Protein 2J63 (pdb70)

Secondary structure (DSSP, 8-state):
---HHHHHHHHS---HHHHSSS-B----S--GGG--TTTEEEEEEEE-S-HHHHHHH-TTHHHHHHHHH--SEEEEE-----TT-HHHHHTSS--TTEEEEEE--SSSTTS--EEEEEEIIIIIITS--EEEESS------------TT--EEEEEE-SS-----EEEEEEEPPP--TTSTTHHHIIIIIHHHHHHHHHHHHHHHTTTT---S-EEEEEEE-----STTSB---S-HHHHTTSTTS-HHHHHHHHHHHHHTTEEEHHHHH-TTB-S--SB--TTTTTTTTT--B--EEEEEEGGGGGGEEEEEE-TT--SSSB--EEEEEE--/---HHHHHHHHS---HHHHSSS-B----S--GGG--TTTEEEEEEEE-S-HHHHHHH-TTHHHHHHHHH--SEEEEE----BTT-HHHHHTSS--TTEEEEEE-BSSSTTS--EEEEEEIIIIIITT--EEEESS------------TT--EEEEEE-SS-----EEEEEEEPPP--TTSTTHHHIIIIIHHHHHHHHHHHHHHHTTTT---S-EEEEEEE-----STTSB---S-HHHHTTSTTS-HHHHHHHHHHHHHTTEEEHHHHHSTTB-S--SB--TTTTTTTTT--B--EEEEEEHHHHTTEEEEEE-TT--SSSB--EEEEEE--

Foldseek 3Di:
DDDPVLVVLLPDFDDPCRQLVLFDADDFPDDPVVDDPVFKAKEKEEEQQAQCLLCVVPVCLLAVVCVVPVHQKYKYKLNQAEDVPVVVVCPGSDYPQKDKDWQAAHVDHRGIIIMMIGGVVCFVQQFVKDKEAALDDDDCVYYDNYDNGRFWMWIWGHSDPVAAIEIEIRGDQDWCDDQVVNVCCRQPPGLVSVLVSQQVQQCVQPVPDDCGNTGYKYWYQNLAFQRPQQFDDDDISSVVLRHTRNPSSSNVSVVVSCVSNQKDQLQCVVRVRHDDDAFAFDPVDVGLVVVGGGHRTTIIIHPSQSVQKPGKGWDSVSDSHRGTMIMTMGGHD/DDDPVLVVLLPDFDDPCRQLVLFDADDFPDDPVVDDVVFKAKEKEEEQQALPLLCVVPVCLLQVVCVVPVGQKYKYKLNQAEDPPVPVVCPRSDYPQKDKDWQAAHVDHRGIIIMMIGGVPCFVPQFVKDKEAALDDDDCVYDDNHDNGRFWMWIWGASDPVHAIEIEIRGDQDWCDDQVVVVCCSQPPVLVSVLVSQQVQQCVFPVPDDCGNTGYKYWYQQLAFQRLQQFDDDDILSVVLRHTRNPPSSNVSVVVSCVSNQKDQLQCVVRVRYDDAAFAFDPVDVGLVVVGHGHRTTIIIHPSQSVQKDGKGWDSVSDRHRGTMIMTMGGDD

Sequence (666 aa):
IRTAEALAALNAKKSEKEIWSDVVPFVRRTTDSDFDPSRMYKFITWNVAGLRGLLKKNASALRAFMEAEKPDVLCLQETKLNVDEADANATLGVVDGYSFVDHPCAFKRGYSGTRTYMKNSTTVKGLHARCTRGFALPSELVEGAGDEEGRVLTTFLSPDPDSSRIALVNTYVANSGMGLTRLPYRVQSFDPSMREYLHRLDTWATENAASSPHGFIWAGDLNVAERDYDRYYAGTFKSMQECSGFAPEERMSFRETMQRTNSVDIFRQLYPQAGPVYSFWSQRINGRPRNLGWRLDYFVVSSRLASYVVDCFPMPTVMGSDHCPFQMWMRHPIRTAEALAALNAKKSEKEIWSDVVPFVRRTTDSDFDPSRMYKFITWNVAGLRGLLKKNASALRAFMEAEKPDVLCLQETKLNVDEADANATLGVVDGYSFVDHPCAFKRGYSGTRTYMKNSTTVKGLHARCTRGFALPSELVEGAGDEEGRVLTTFLSPDPDSSRIALVNTYVANSGMGLTRLPYRVQSFDPSMREYLHRLDTWATENAASSPHGFIWAGDLNVAERDYDRYYAGTFKSMQECSGFAPEERMSFRETMQRTNSVDIFRQLYPQAGPVYSFWSQRINGRPRNLGWRLDYFVVSSRLASYVVDCFPMPTVMGSDHCPFQMWMRHP

CATH classification: 3.60.10.10

GO terms:
  GO:0006281 DNA repair (P, IMP)

Nearest PDB structures (foldseek):
  2j63-assembly2_B  TM=1.003E+00  e=5.572E-78  Leishmania major
  7lpi-assembly2_D  TM=8.725E-01  e=4.556E-26  Homo sapiens
  6bou-assembly1_A  TM=8.729E-01  e=1.734E-24  Homo sapiens
  6p93-assembly1_A  TM=8.417E-01  e=1.812E-25  Homo sapiens
  5dfj-assembly2_B  TM=8.534E-01  e=8.864E-24  Homo sapiens

Structure (mmCIF, N/CA/C/O backbone):
data_2J63
#
_entry.id   2J63
#
_cell.length_a   167.103
_cell.length_b   45.009
_cell.length_c   115.134
_cell.angle_alpha   90.00
_cell.angle_beta   116.79
_cell.angle_gamma   90.00
#
_symmetry.space_group_name_H-M   'C 1 2 1'
#
loop_
_entity.id
_entity.type
_entity.pdbx_description
1 polymer AP-ENDONUCLEASE
2 water water
#
loop_
_atom_site.group_PDB
_atom_site.id
_atom_site.type_symbol
_atom_site.label_atom_id
_atom_site.label_alt_id
_atom_site.label_comp_id
_atom_site.label_asym_id
_atom_site.label_entity_id
_atom_site.label_seq_id
_atom_site.pdbx_PDB_ins_code
_atom_site.Cartn_x
_atom_site.Cartn_y
_atom_site.Cartn_z
_atom_site.occupancy
_atom_site.B_iso_or_equiv
_atom_site.auth_seq_id
_atom_site.auth_comp_id
_atom_site.auth_asym_id
_atom_site.auth_atom_id
_atom_site.pdbx_PDB_model_num
ATOM 1 N N . ILE A 1 110 ? 47.539 14.606 -19.153 1.00 79.18 90 ILE A N 1
ATOM 2 C CA . ILE A 1 110 ? 47.666 13.622 -18.041 1.00 79.15 90 ILE A CA 1
ATOM 3 C C . ILE A 1 110 ? 48.479 14.212 -16.869 1.00 79.03 90 ILE A C 1
ATOM 4 O O . ILE A 1 110 ? 48.094 14.062 -15.704 1.00 79.08 90 ILE A O 1
ATOM 9 N N . ARG A 1 111 ? 49.559 14.929 -17.193 1.00 78.77 91 ARG A N 1
ATOM 10 C CA . ARG A 1 111 ? 50.591 15.316 -16.210 1.00 78.55 91 ARG A CA 1
ATOM 11 C C . ARG A 1 111 ? 50.723 16.833 -16.008 1.00 78.51 91 ARG A C 1
ATOM 12 O O . ARG A 1 111 ? 50.862 17.573 -16.983 1.00 78.65 91 ARG A O 1
ATOM 20 N N . THR A 1 112 ? 50.708 17.288 -14.749 1.00 78.29 92 THR A N 1
ATOM 21 C CA . THR A 1 112 ? 50.715 18.736 -14.434 1.00 77.97 92 THR A CA 1
ATOM 22 C C . THR A 1 112 ? 51.958 19.460 -14.953 1.00 77.76 92 THR A C 1
ATOM 23 O O . THR A 1 112 ? 52.981 18.833 -15.231 1.00 77.71 92 THR A O 1
ATOM 27 N N . ALA A 1 113 ? 51.853 20.782 -15.065 1.00 77.62 93 ALA A N 1
ATOM 28 C CA . ALA A 1 113 ? 52.923 21.629 -15.595 1.00 77.39 93 ALA A CA 1
ATOM 29 C C . ALA A 1 113 ? 54.238 21.475 -14.822 1.00 77.19 93 ALA A C 1
ATOM 30 O O . ALA A 1 113 ? 55.315 21.372 -15.418 1.00 77.16 93 ALA A O 1
ATOM 32 N N . GLU A 1 114 ? 54.130 21.452 -13.496 1.00 76.95 94 GLU A N 1
ATOM 33 C CA . GLU A 1 114 ? 55.267 21.243 -12.600 1.00 76.66 94 GLU A CA 1
ATOM 34 C C . GLU A 1 114 ? 56.019 19.933 -12.880 1.00 76.10 94 GLU A C 1
ATOM 35 O O . GLU A 1 114 ? 57.253 19.904 -12.923 1.00 75.83 94 GLU A O 1
ATOM 41 N N . ALA A 1 115 ? 55.255 18.857 -13.048 1.00 75.53 95 ALA A N 1
ATOM 42 C CA . ALA A 1 115 ? 55.796 17.546 -13.374 1.00 74.99 95 ALA A CA 1
ATOM 43 C C . ALA A 1 115 ? 56.485 17.554 -14.730 1.00 74.64 95 ALA A C 1
ATOM 44 O O . ALA A 1 115 ? 57.551 16.963 -14.899 1.00 74.61 95 ALA A O 1
ATOM 46 N N . LEU A 1 116 ? 55.861 18.230 -15.689 1.00 74.14 96 LEU A N 1
ATOM 47 C CA . LEU A 1 116 ? 56.362 18.320 -17.048 1.00 73.50 96 LEU A CA 1
ATOM 48 C C . LEU A 1 116 ? 57.700 19.054 -17.094 1.00 73.24 96 LEU A C 1
ATOM 49 O O . LEU A 1 116 ? 58.616 18.631 -17.802 1.00 73.08 96 LEU A O 1
ATOM 54 N N . ALA A 1 117 ? 57.804 20.140 -16.327 1.00 72.94 97 ALA A N 1
ATOM 55 C CA . ALA A 1 117 ? 59.031 20.938 -16.241 1.00 72.79 97 ALA A CA 1
ATOM 56 C C . ALA A 1 117 ? 60.221 20.109 -15.731 1.00 72.60 97 ALA A C 1
ATOM 57 O O . ALA A 1 117 ? 61.298 20.106 -16.342 1.00 72.46 97 ALA A O 1
ATOM 59 N N . ALA A 1 118 ? 60.004 19.394 -14.627 1.00 72.29 98 ALA A N 1
ATOM 60 C CA . ALA A 1 118 ? 61.020 18.521 -14.022 1.00 72.02 98 ALA A CA 1
ATOM 61 C C . ALA A 1 118 ? 61.409 17.328 -14.910 1.00 71.80 98 ALA A C 1
ATOM 62 O O . ALA A 1 118 ? 62.514 16.788 -14.789 1.00 71.60 98 ALA A O 1
ATOM 64 N N . LEU A 1 119 ? 60.499 16.928 -15.795 1.00 71.73 99 LEU A N 1
ATOM 65 C CA . LEU A 1 119 ? 60.749 15.840 -16.734 1.00 71.75 99 LEU A CA 1
ATOM 66 C C . LEU A 1 119 ? 61.697 16.255 -17.865 1.00 72.02 99 LEU A C 1
ATOM 67 O O . LEU A 1 119 ? 62.516 15.451 -18.303 1.00 72.04 99 LEU A O 1
ATOM 72 N N . ASN A 1 120 ? 61.586 17.502 -18.328 1.00 72.34 100 ASN A N 1
ATOM 73 C CA . ASN A 1 120 ? 62.371 17.981 -19.478 1.00 72.64 100 ASN A CA 1
ATOM 74 C C . ASN A 1 120 ? 63.776 18.442 -19.148 1.00 73.02 100 ASN A C 1
ATOM 75 O O . ASN A 1 120 ? 64.671 18.338 -19.983 1.00 73.17 100 ASN A O 1
ATOM 80 N N . ALA A 1 121 ? 63.958 18.969 -17.942 1.00 73.41 101 ALA A N 1
ATOM 81 C CA . ALA A 1 121 ? 65.250 19.480 -17.507 1.00 73.79 101 ALA A CA 1
ATOM 82 C C . ALA A 1 121 ? 66.294 18.376 -17.496 1.00 73.88 101 ALA A C 1
ATOM 83 O O . ALA A 1 121 ? 66.036 17.272 -17.010 1.00 73.97 101 ALA A O 1
ATOM 85 N N . LYS A 1 122 ? 67.468 18.683 -18.039 1.00 73.79 102 LYS A N 1
ATOM 86 C CA . LYS A 1 122 ? 68.556 17.723 -18.096 1.00 73.76 102 LYS A CA 1
ATOM 87 C C . LYS A 1 122 ? 69.465 17.740 -16.869 1.00 73.59 102 LYS A C 1
ATOM 88 O O . LYS A 1 122 ? 69.711 18.789 -16.272 1.00 73.55 102 LYS A O 1
ATOM 94 N N . LYS A 1 123 ? 69.936 16.555 -16.492 1.00 73.29 103 LYS A N 1
ATOM 95 C CA . LYS A 1 123 ? 70.975 16.401 -15.486 1.00 72.97 103 LYS A CA 1
ATOM 96 C C . LYS A 1 123 ? 71.836 15.223 -15.911 1.00 72.85 103 LYS A C 1
ATOM 97 O O . LYS A 1 123 ? 71.326 14.126 -16.149 1.00 73.01 103 LYS A O 1
ATOM 103 N N . SER A 1 124 ? 73.132 15.479 -16.063 1.00 72.40 104 SER A N 1
ATOM 104 C CA . SER A 1 124 ? 74.108 14.450 -16.396 1.00 71.94 104 SER A CA 1
ATOM 105 C C . SER A 1 124 ? 74.483 13.693 -15.140 1.00 71.54 104 SER A C 1
ATOM 106 O O . SER A 1 124 ? 74.323 14.203 -14.035 1.00 71.46 104 SER A O 1
ATOM 109 N N . GLU A 1 125 ? 74.992 12.479 -15.322 1.00 71.11 105 GLU A N 1
ATOM 110 C CA . GLU A 1 125 ? 75.506 11.669 -14.230 1.00 70.78 105 GLU A CA 1
ATOM 111 C C . GLU A 1 125 ? 76.508 12.472 -13.399 1.00 70.68 105 GLU A C 1
ATOM 112 O O . GLU A 1 125 ? 76.428 12.511 -12.166 1.00 70.75 105 GLU A O 1
ATOM 118 N N . LYS A 1 126 ? 77.436 13.115 -14.103 1.00 70.40 106 LYS A N 1
ATOM 119 C CA . LYS A 1 126 ? 78.445 13.992 -13.520 1.00 70.13 106 LYS A CA 1
ATOM 120 C C . LYS A 1 126 ? 77.885 14.960 -12.470 1.00 69.86 106 LYS A C 1
ATOM 121 O O . LYS A 1 126 ? 78.461 15.087 -11.384 1.00 69.86 106 LYS A O 1
ATOM 127 N N . GLU A 1 127 ? 76.761 15.611 -12.783 1.00 69.34 107 GLU A N 1
ATOM 128 C CA . GLU A 1 127 ? 76.243 16.711 -11.952 1.00 68.75 107 GLU A CA 1
ATOM 129 C C . GLU A 1 127 ? 75.288 16.332 -10.814 1.00 68.23 107 GLU A C 1
ATOM 130 O O . GLU A 1 127 ? 74.951 17.179 -9.979 1.00 68.09 107 GLU A O 1
ATOM 136 N N . ILE A 1 128 ? 74.853 15.073 -10.781 1.00 67.38 108 ILE A N 1
ATOM 137 C CA . ILE A 1 128 ? 74.128 14.577 -9.609 1.00 66.50 108 ILE A CA 1
ATOM 138 C C . ILE A 1 128 ? 74.983 13.665 -8.738 1.00 66.13 108 ILE A C 1
ATOM 139 O O . ILE A 1 128 ? 74.795 13.622 -7.521 1.00 65.94 108 ILE A O 1
ATOM 144 N N . TRP A 1 129 ? 75.937 12.965 -9.350 1.00 65.42 109 TRP A N 1
ATOM 145 C CA . TRP A 1 129 ? 76.854 12.135 -8.578 1.00 65.02 109 TRP A CA 1
ATOM 146 C C . TRP A 1 129 ? 78.118 12.878 -8.142 1.00 64.97 109 TRP A C 1
ATOM 147 O O . TRP A 1 129 ? 79.083 12.258 -7.707 1.00 64.98 109 TRP A O 1
ATOM 158 N N . SER A 1 130 ? 78.081 14.210 -8.229 1.00 64.93 110 SER A N 1
ATOM 159 C CA . SER A 1 130 ? 79.203 15.078 -7.850 1.00 64.69 110 SER A CA 1
ATOM 160 C C . SER A 1 130 ? 79.486 15.033 -6.356 1.00 64.42 110 SER A C 1
ATOM 161 O O . SER A 1 130 ? 80.612 14.728 -5.949 1.00 64.50 110 SER A O 1
ATOM 164 N N . ASP A 1 131 ? 78.465 15.344 -5.549 1.00 63.71 111 ASP A N 1
ATOM 165 C CA . ASP A 1 131 ? 78.637 15.488 -4.099 1.00 62.88 111 ASP A CA 1
ATOM 166 C C . ASP A 1 131 ? 78.438 14.160 -3.394 1.00 61.89 111 ASP A C 1
ATOM 167 O O . ASP A 1 131 ? 78.462 14.098 -2.167 1.00 62.03 111 ASP A O 1
ATOM 172 N N . VAL A 1 132 ? 78.232 13.104 -4.170 1.00 60.44 112 VAL A N 1
ATOM 173 C CA . VAL A 1 132 ? 77.907 11.795 -3.619 1.00 59.02 112 VAL A CA 1
ATOM 174 C C . VAL A 1 132 ? 79.166 11.047 -3.208 1.00 57.91 112 VAL A C 1
ATOM 175 O O . VAL A 1 132 ? 80.085 10.919 -3.999 1.00 58.05 112 VAL A O 1
ATOM 179 N N . VAL A 1 133 ? 79.197 10.561 -1.971 1.00 56.40 113 VAL A N 1
ATOM 180 C CA . VAL A 1 133 ? 80.346 9.819 -1.447 1.00 55.33 113 VAL A CA 1
ATOM 181 C C . VAL A 1 133 ? 79.998 8.350 -1.186 1.00 54.27 113 VAL A C 1
ATOM 182 O O . VAL A 1 133 ? 78.855 8.038 -0.878 1.00 54.23 113 VAL A O 1
ATOM 186 N N . PRO A 1 134 ? 80.983 7.441 -1.305 1.00 53.22 114 PRO A N 1
ATOM 187 C CA . PRO A 1 134 ? 80.683 6.029 -1.064 1.00 52.10 114 PRO A CA 1
ATOM 188 C C . PRO A 1 134 ? 80.088 5.775 0.323 1.00 50.70 114 PRO A C 1
ATOM 189 O O . PRO A 1 134 ? 80.378 6.505 1.276 1.00 50.66 114 PRO A O 1
ATOM 193 N N . PHE A 1 135 ? 79.261 4.740 0.417 1.00 48.98 115 PHE A N 1
ATOM 194 C CA . PHE A 1 135 ? 78.576 4.433 1.647 1.00 47.46 115 PHE A CA 1
ATOM 195 C C . PHE A 1 135 ? 79.453 3.627 2.593 1.00 47.03 115 PHE A C 1
ATOM 196 O O . PHE A 1 135 ? 79.823 2.498 2.304 1.00 46.51 115 PHE A O 1
ATOM 204 N N . VAL A 1 136 ? 79.777 4.227 3.729 1.00 46.73 116 VAL A N 1
ATOM 205 C CA . VAL A 1 136 ? 80.446 3.505 4.792 1.00 46.63 116 VAL A CA 1
ATOM 206 C C . VAL A 1 136 ? 79.594 3.522 6.060 1.00 46.34 116 VAL A C 1
ATOM 207 O O . VAL A 1 136 ? 79.413 4.566 6.706 1.00 46.06 116 VAL A O 1
ATOM 211 N N . ARG A 1 137 ? 79.069 2.344 6.390 1.00 46.32 117 ARG A N 1
ATOM 212 C CA . ARG A 1 137 ? 78.224 2.144 7.565 1.00 46.36 117 ARG A CA 1
ATOM 213 C C . ARG A 1 137 ? 78.889 2.630 8.856 1.00 47.01 117 ARG A C 1
ATOM 214 O O . ARG A 1 137 ? 80.010 2.223 9.176 1.00 47.21 117 ARG A O 1
ATOM 222 N N . ARG A 1 138 ? 78.200 3.509 9.584 1.00 47.69 118 ARG A N 1
ATOM 223 C CA . ARG A 1 138 ? 78.754 4.122 10.805 1.00 48.82 118 ARG A CA 1
ATOM 224 C C . ARG A 1 138 ? 78.935 3.150 11.984 1.00 48.11 118 ARG A C 1
ATOM 225 O O . ARG A 1 138 ? 79.685 3.445 12.917 1.00 48.21 118 ARG A O 1
ATOM 233 N N . THR A 1 139 ? 78.250 2.009 11.957 1.00 47.52 119 THR A N 1
ATOM 234 C CA . THR A 1 139 ? 78.384 1.042 13.044 1.00 46.89 119 THR A CA 1
ATOM 235 C C . THR A 1 139 ? 78.912 -0.302 12.563 1.00 46.98 119 THR A C 1
ATOM 236 O O . THR A 1 139 ? 78.915 -0.601 11.359 1.00 46.73 119 THR A O 1
ATOM 240 N N . THR A 1 140 ? 79.359 -1.093 13.536 1.00 46.83 120 THR A N 1
ATOM 241 C CA . THR A 1 140 ? 79.684 -2.508 13.378 1.00 46.69 120 THR A CA 1
ATOM 242 C C . THR A 1 140 ? 78.641 -3.282 14.196 1.00 46.79 120 THR A C 1
ATOM 243 O O . THR A 1 140 ? 78.023 -2.718 15.106 1.00 46.83 120 THR A O 1
ATOM 247 N N . ASP A 1 141 ? 78.442 -4.560 13.891 1.00 46.67 121 ASP A N 1
ATOM 248 C CA . ASP A 1 141 ? 77.415 -5.342 14.576 1.00 46.90 121 ASP A CA 1
ATOM 249 C C . ASP A 1 141 ? 77.584 -5.460 16.100 1.00 46.55 121 ASP A C 1
ATOM 250 O O . ASP A 1 141 ? 76.623 -5.772 16.814 1.00 46.51 121 ASP A O 1
ATOM 255 N N . SER A 1 142 ? 78.799 -5.204 16.585 1.00 45.95 122 SER A N 1
ATOM 256 C CA . SER A 1 142 ? 79.094 -5.305 18.005 1.00 45.49 122 SER A CA 1
ATOM 257 C C . SER A 1 142 ? 78.721 -4.051 18.798 1.00 44.53 122 SER A C 1
ATOM 258 O O . SER A 1 142 ? 78.849 -4.042 20.019 1.00 44.59 122 SER A O 1
ATOM 261 N N . ASP A 1 143 ? 78.254 -3.008 18.104 1.00 43.44 123 ASP A N 1
ATOM 262 C CA . ASP A 1 143 ? 77.698 -1.815 18.760 1.00 42.41 123 ASP A CA 1
ATOM 263 C C . ASP A 1 143 ? 76.267 -2.056 19.206 1.00 41.89 123 ASP A C 1
ATOM 264 O O . ASP A 1 143 ? 75.735 -1.294 20.013 1.00 41.78 123 ASP A O 1
ATOM 269 N N . PHE A 1 144 ? 75.648 -3.111 18.674 1.00 40.82 124 PHE A N 1
ATOM 270 C CA . PHE A 1 144 ? 74.277 -3.410 19.009 1.00 39.97 124 PHE A CA 1
ATOM 271 C C . PHE A 1 144 ? 74.143 -3.874 20.464 1.00 39.85 124 PHE A C 1
ATOM 272 O O . PHE A 1 144 ? 74.732 -4.881 20.861 1.00 39.62 124 PHE A O 1
ATOM 280 N N . ASP A 1 145 ? 73.379 -3.116 21.246 1.00 39.61 125 ASP A N 1
ATOM 281 C CA . ASP A 1 145 ? 73.129 -3.451 22.630 1.00 39.15 125 ASP A CA 1
ATOM 282 C C . ASP A 1 145 ? 71.675 -3.867 22.811 1.00 39.41 125 ASP A C 1
ATOM 283 O O . ASP A 1 145 ? 70.781 -3.015 22.872 1.00 39.09 125 ASP A O 1
ATOM 288 N N . PRO A 1 146 ? 71.441 -5.187 22.933 1.00 39.90 126 PRO A N 1
ATOM 289 C CA . PRO A 1 146 ? 70.102 -5.785 22.992 1.00 40.15 126 PRO A CA 1
ATOM 290 C C . PRO A 1 146 ? 69.279 -5.334 24.182 1.00 40.49 126 PRO A C 1
ATOM 291 O O . PRO A 1 146 ? 68.067 -5.503 24.173 1.00 41.12 126 PRO A O 1
ATOM 295 N N . SER A 1 147 ? 69.918 -4.766 25.197 1.00 40.58 127 SER A N 1
ATOM 296 C CA . SER A 1 147 ? 69.217 -4.355 26.407 1.00 40.55 127 SER A CA 1
ATOM 297 C C . SER A 1 147 ? 68.673 -2.934 26.320 1.00 40.50 127 SER A C 1
ATOM 298 O O . SER A 1 147 ? 67.798 -2.553 27.097 1.00 40.98 127 SER A O 1
ATOM 301 N N . ARG A 1 148 ? 69.216 -2.142 25.405 1.00 40.12 128 ARG A N 1
ATOM 302 C CA . ARG A 1 148 ? 68.855 -0.731 25.306 1.00 40.05 128 ARG A CA 1
ATOM 303 C C . ARG A 1 148 ? 68.524 -0.336 23.871 1.00 39.54 128 ARG A C 1
ATOM 304 O O . ARG A 1 148 ? 68.361 0.839 23.556 1.00 39.70 128 ARG A O 1
ATOM 312 N N . MET A 1 149 ? 68.407 -1.337 23.012 1.00 38.80 129 MET A N 1
ATOM 313 C CA . MET A 1 149 ? 68.067 -1.115 21.622 1.00 38.27 129 MET A CA 1
ATOM 314 C C . MET A 1 149 ? 67.039 -2.103 21.081 1.00 38.05 129 MET A C 1
ATOM 315 O O . MET A 1 149 ? 66.980 -3.249 21.513 1.00 38.26 129 MET A O 1
ATOM 320 N N . TYR A 1 150 ? 66.259 -1.634 20.107 1.00 37.41 130 TYR A N 1
ATOM 321 C CA . TYR A 1 150 ? 65.367 -2.473 19.336 1.00 36.29 130 TYR A CA 1
ATOM 322 C C . TYR A 1 150 ? 65.945 -2.569 17.956 1.00 35.87 130 TYR A C 1
ATOM 323 O O . TYR A 1 150 ? 66.473 -1.591 17.449 1.00 35.67 130 TYR A O 1
ATOM 332 N N . LYS A 1 151 ? 65.861 -3.752 17.355 1.00 35.80 131 LYS A N 1
ATOM 333 C CA . LYS A 1 151 ? 66.273 -3.964 15.971 1.00 35.68 131 LYS A CA 1
ATOM 334 C C . LYS A 1 151 ? 65.037 -4.190 15.114 1.00 35.37 131 LYS A C 1
ATOM 335 O O . LYS A 1 151 ? 64.281 -5.123 15.357 1.00 35.57 131 LYS A O 1
ATOM 341 N N . PHE A 1 152 ? 64.832 -3.335 14.122 1.00 35.39 132 PHE A N 1
ATOM 342 C CA . PHE A 1 152 ? 63.740 -3.524 13.166 1.00 35.61 132 PHE A CA 1
ATOM 343 C C . PHE A 1 152 ? 64.348 -3.811 11.803 1.00 35.88 132 PHE A C 1
ATOM 344 O O . PHE A 1 152 ? 65.314 -3.158 11.390 1.00 36.09 132 PHE A O 1
ATOM 352 N N . ILE A 1 153 ? 63.808 -4.804 11.108 1.00 35.46 133 ILE A N 1
ATOM 353 C CA . ILE A 1 153 ? 64.176 -4.942 9.724 1.00 35.16 133 ILE A CA 1
ATOM 354 C C . ILE A 1 153 ? 62.963 -5.093 8.798 1.00 34.75 133 ILE A C 1
ATOM 355 O O . ILE A 1 153 ? 61.896 -5.534 9.217 1.00 33.97 133 ILE A O 1
ATOM 360 N N . THR A 1 154 ? 63.152 -4.710 7.539 1.00 34.29 134 THR A N 1
ATOM 361 C CA . THR A 1 154 ? 62.100 -4.742 6.549 1.00 34.30 134 THR A CA 1
ATOM 362 C C . THR A 1 154 ? 62.687 -5.454 5.361 1.00 34.27 134 THR A C 1
ATOM 363 O O . THR A 1 154 ? 63.876 -5.305 5.082 1.00 34.46 134 THR A O 1
ATOM 367 N N . TRP A 1 155 ? 61.872 -6.243 4.669 1.00 34.19 135 TRP A N 1
ATOM 368 C CA . TRP A 1 155 ? 62.346 -7.040 3.535 1.00 33.75 135 TRP A CA 1
ATOM 369 C C . TRP A 1 155 ? 61.227 -7.360 2.530 1.00 34.00 135 TRP A C 1
ATOM 370 O O . TRP A 1 155 ? 60.235 -8.012 2.868 1.00 33.51 135 TRP A O 1
ATOM 381 N N . ASN A 1 156 ? 61.397 -6.901 1.293 1.00 34.56 136 ASN A N 1
ATOM 382 C CA . ASN A 1 156 ? 60.516 -7.343 0.223 1.00 35.38 136 ASN A CA 1
ATOM 383 C C . ASN A 1 156 ? 61.017 -8.680 -0.288 1.00 35.95 136 ASN A C 1
ATOM 384 O O . ASN A 1 156 ? 62.110 -8.736 -0.826 1.00 36.86 136 ASN A O 1
ATOM 389 N N . VAL A 1 157 ? 60.245 -9.751 -0.115 1.00 36.45 137 VAL A N 1
ATOM 390 C CA . VAL A 1 157 ? 60.730 -11.091 -0.473 1.00 36.89 137 VAL A CA 1
ATOM 391 C C . VAL A 1 157 ? 60.327 -11.541 -1.875 1.00 37.58 137 VAL A C 1
ATOM 392 O O . VAL A 1 157 ? 60.774 -12.591 -2.333 1.00 37.81 137 VAL A O 1
ATOM 396 N N . ALA A 1 158 ? 59.480 -10.753 -2.541 1.00 37.96 138 ALA A N 1
ATOM 397 C CA . ALA A 1 158 ? 59.045 -11.041 -3.904 1.00 38.39 138 ALA A CA 1
ATOM 398 C C . ALA A 1 158 ? 58.552 -12.490 -4.050 1.00 38.79 138 ALA A C 1
ATOM 399 O O . ALA A 1 158 ? 59.012 -13.234 -4.909 1.00 38.93 138 ALA A O 1
ATOM 401 N N . GLY A 1 159 ? 57.623 -12.883 -3.187 1.00 39.28 139 GLY A N 1
ATOM 402 C CA . GLY A 1 159 ? 57.060 -14.220 -3.219 1.00 39.25 139 GLY A CA 1
ATOM 403 C C . GLY A 1 159 ? 57.618 -15.044 -2.093 1.00 39.60 139 GLY A C 1
ATOM 404 O O . GLY A 1 159 ? 58.714 -15.606 -2.213 1.00 40.04 139 GLY A O 1
ATOM 405 N N . LEU A 1 160 ? 56.865 -15.117 -0.999 1.00 39.64 140 LEU A N 1
ATOM 406 C CA . LEU A 1 160 ? 57.292 -15.833 0.187 1.00 40.14 140 LEU A CA 1
ATOM 407 C C . LEU A 1 160 ? 57.486 -17.322 -0.074 1.00 41.56 140 LEU A C 1
ATOM 408 O O . LEU A 1 160 ? 58.496 -17.905 0.367 1.00 41.50 140 LEU A O 1
ATOM 413 N N . ARG A 1 161 ? 56.514 -17.929 -0.773 1.00 42.63 141 ARG A N 1
ATOM 414 C CA . ARG A 1 161 ? 56.572 -19.348 -1.129 1.00 44.20 141 ARG A CA 1
ATOM 415 C C . ARG A 1 161 ? 57.753 -19.602 -2.047 1.00 44.35 141 ARG A C 1
ATOM 416 O O . ARG A 1 161 ? 58.523 -20.522 -1.808 1.00 43.90 141 ARG A O 1
ATOM 424 N N . GLY A 1 162 ? 57.888 -18.766 -3.083 1.00 45.11 142 GLY A N 1
ATOM 425 C CA . GLY A 1 162 ? 59.015 -18.822 -4.012 1.00 45.66 142 GLY A CA 1
ATOM 426 C C . GLY A 1 162 ? 60.342 -18.787 -3.284 1.00 46.29 142 GLY A C 1
ATOM 427 O O . GLY A 1 162 ? 61.230 -19.605 -3.545 1.00 46.48 142 GLY A O 1
ATOM 428 N N . LEU A 1 163 ? 60.472 -17.847 -2.353 1.00 46.78 143 LEU A N 1
ATOM 429 C CA . LEU A 1 163 ? 61.669 -17.764 -1.514 1.00 47.20 143 LEU A CA 1
ATOM 430 C C . LEU A 1 163 ? 61.914 -19.029 -0.695 1.00 47.88 143 LEU A C 1
ATOM 431 O O . LEU A 1 163 ? 63.007 -19.578 -0.740 1.00 47.89 143 LEU A O 1
ATOM 436 N N . LEU A 1 164 ? 60.911 -19.485 0.055 1.00 48.74 144 LEU A N 1
ATOM 437 C CA . LEU A 1 164 ? 61.097 -20.652 0.928 1.00 49.61 144 LEU A CA 1
ATOM 438 C C . LEU A 1 164 ? 61.209 -21.964 0.173 1.00 50.66 144 LEU A C 1
ATOM 439 O O . LEU A 1 164 ? 61.703 -22.944 0.724 1.00 50.85 144 LEU A O 1
ATOM 444 N N . LYS A 1 165 ? 60.748 -21.984 -1.081 1.00 51.86 145 LYS A N 1
ATOM 445 C CA . LYS A 1 165 ? 60.891 -23.158 -1.957 1.00 52.81 145 LYS A CA 1
ATOM 446 C C . LYS A 1 165 ? 62.302 -23.285 -2.517 1.00 53.14 145 LYS A C 1
ATOM 447 O O . LYS A 1 165 ? 62.768 -24.387 -2.771 1.00 53.23 145 LYS A O 1
ATOM 453 N N . LYS A 1 166 ? 62.964 -22.155 -2.741 1.00 53.53 146 LYS A N 1
ATOM 454 C CA . LYS A 1 166 ? 64.355 -22.182 -3.167 1.00 53.94 146 LYS A CA 1
ATOM 455 C C . LYS A 1 166 ? 65.319 -22.479 -2.008 1.00 53.77 146 LYS A C 1
ATOM 456 O O . LYS A 1 166 ? 66.466 -22.832 -2.248 1.00 54.18 146 LYS A O 1
ATOM 462 N N . ASN A 1 167 ? 64.837 -22.359 -0.770 1.00 53.45 147 ASN A N 1
ATOM 463 C CA . ASN A 1 167 ? 65.619 -22.605 0.443 1.00 53.17 147 ASN A CA 1
ATOM 464 C C . ASN A 1 167 ? 64.724 -22.609 1.670 1.00 52.96 147 ASN A C 1
ATOM 465 O O . ASN A 1 167 ? 64.394 -21.551 2.190 1.00 53.29 147 ASN A O 1
ATOM 470 N N . ALA A 1 168 ? 64.373 -23.800 2.145 1.00 52.69 148 ALA A N 1
ATOM 471 C CA . ALA A 1 168 ? 63.421 -23.990 3.247 1.00 52.52 148 ALA A CA 1
ATOM 472 C C . ALA A 1 168 ? 63.772 -23.260 4.549 1.00 52.28 148 ALA A C 1
ATOM 473 O O . ALA A 1 168 ? 62.890 -22.972 5.364 1.00 52.25 148 ALA A O 1
ATOM 475 N N . SER A 1 169 ? 65.053 -22.956 4.734 1.00 52.04 149 SER A N 1
ATOM 476 C CA . SER A 1 169 ? 65.539 -22.396 5.997 1.00 52.03 149 SER A CA 1
ATOM 477 C C . SER A 1 169 ? 65.770 -20.876 5.956 1.00 51.72 149 SER A C 1
ATOM 478 O O . SER A 1 169 ? 66.232 -20.285 6.940 1.00 51.83 149 SER A O 1
ATOM 481 N N . ALA A 1 170 ? 65.432 -20.254 4.826 1.00 51.18 150 ALA A N 1
ATOM 482 C CA . ALA A 1 170 ? 65.703 -18.836 4.596 1.00 50.73 150 ALA A CA 1
ATOM 483 C C . ALA A 1 170 ? 65.361 -17.995 5.811 1.00 50.40 150 ALA A C 1
ATOM 484 O O . ALA A 1 170 ? 66.190 -17.200 6.261 1.00 50.36 150 ALA A O 1
ATOM 486 N N . LEU A 1 171 ? 64.157 -18.196 6.350 1.00 49.89 151 LEU A N 1
ATOM 487 C CA . LEU A 1 171 ? 63.694 -17.431 7.508 1.00 49.57 151 LEU A CA 1
ATOM 488 C C . LEU A 1 171 ? 64.273 -17.914 8.822 1.00 49.34 151 LEU A C 1
ATOM 489 O O . LEU A 1 171 ? 64.561 -17.109 9.694 1.00 49.43 151 LEU A O 1
ATOM 494 N N . ARG A 1 172 ? 64.441 -19.225 8.962 1.00 49.02 152 ARG A N 1
ATOM 495 C CA . ARG A 1 172 ? 65.077 -19.793 10.152 1.00 49.23 152 ARG A CA 1
ATOM 496 C C . ARG A 1 172 ? 66.497 -19.238 10.355 1.00 48.21 152 ARG A C 1
ATOM 497 O O . ARG A 1 172 ? 66.821 -18.744 11.430 1.00 47.77 152 ARG A O 1
ATOM 505 N N . ALA A 1 173 ? 67.314 -19.299 9.304 1.00 47.64 153 ALA A N 1
ATOM 506 C CA . ALA A 1 173 ? 68.728 -18.924 9.375 1.00 47.26 153 ALA A CA 1
ATOM 507 C C . ALA A 1 173 ? 68.882 -17.437 9.598 1.00 46.84 153 ALA A C 1
ATOM 508 O O . ALA A 1 173 ? 69.754 -17.002 10.346 1.00 46.96 153 ALA A O 1
ATOM 510 N N . PHE A 1 174 ? 68.017 -16.669 8.940 1.00 46.35 154 PHE A N 1
ATOM 511 C CA . PHE A 1 174 ? 68.043 -15.214 9.001 1.00 45.68 154 PHE A CA 1
ATOM 512 C C . PHE A 1 174 ? 67.633 -14.676 10.370 1.00 45.18 154 PHE A C 1
ATOM 513 O O . PHE A 1 174 ? 68.284 -13.783 10.907 1.00 44.70 154 PHE A O 1
ATOM 521 N N . MET A 1 175 ? 66.555 -15.223 10.920 1.00 45.11 155 MET A N 1
ATOM 522 C CA . MET A 1 175 ? 66.105 -14.857 12.258 1.00 45.58 155 MET A CA 1
ATOM 523 C C . MET A 1 175 ? 67.131 -15.218 13.313 1.00 45.69 155 MET A C 1
ATOM 524 O O . MET A 1 175 ? 67.416 -14.419 14.209 1.00 45.66 155 MET A O 1
ATOM 529 N N . GLU A 1 176 ? 67.700 -16.416 13.181 1.00 45.77 156 GLU A N 1
ATOM 530 C CA . GLU A 1 176 ? 68.713 -16.917 14.095 1.00 45.89 156 GLU A CA 1
ATOM 531 C C . GLU A 1 176 ? 69.914 -15.974 14.144 1.00 45.03 156 GLU A C 1
ATOM 532 O O . GLU A 1 176 ? 70.363 -15.590 15.213 1.00 44.70 156 GLU A O 1
ATOM 538 N N . ALA A 1 177 ? 70.410 -15.606 12.968 1.00 44.52 157 ALA A N 1
ATOM 539 C CA . ALA A 1 177 ? 71.581 -14.753 12.818 1.00 44.31 157 ALA A CA 1
ATOM 540 C C . ALA A 1 177 ? 71.350 -13.325 13.282 1.00 44.38 157 ALA A C 1
ATOM 541 O O . ALA A 1 177 ? 72.296 -12.626 13.645 1.00 44.24 157 ALA A O 1
ATOM 543 N N . GLU A 1 178 ? 70.095 -12.885 13.254 1.00 44.41 158 GLU A N 1
ATOM 544 C CA . GLU A 1 178 ? 69.809 -11.471 13.403 1.00 44.46 158 GLU A CA 1
ATOM 545 C C . GLU A 1 178 ? 68.961 -11.115 14.632 1.00 43.82 158 GLU A C 1
ATOM 546 O O . GLU A 1 178 ? 69.034 -10.002 15.140 1.00 43.37 158 GLU A O 1
ATOM 552 N N . LYS A 1 179 ? 68.172 -12.074 15.105 1.00 43.52 159 LYS A N 1
ATOM 553 C CA . LYS A 1 179 ? 67.266 -11.894 16.248 1.00 43.04 159 LYS A CA 1
ATOM 554 C C . LYS A 1 179 ? 66.520 -10.548 16.248 1.00 42.57 159 LYS A C 1
ATOM 555 O O . LYS A 1 179 ? 66.524 -9.839 17.267 1.00 42.91 159 LYS A O 1
ATOM 561 N N . PRO A 1 180 ? 65.850 -10.196 15.129 1.00 41.69 160 PRO A N 1
ATOM 562 C CA . PRO A 1 180 ? 65.239 -8.858 15.080 1.00 40.94 160 PRO A CA 1
ATOM 563 C C . PRO A 1 180 ? 64.011 -8.808 15.971 1.00 40.38 160 PRO A C 1
ATOM 564 O O . PRO A 1 180 ? 63.354 -9.820 16.151 1.00 40.62 160 PRO A O 1
ATOM 568 N N . ASP A 1 181 ? 63.681 -7.647 16.505 1.00 39.91 161 ASP A N 1
ATOM 569 C CA . ASP A 1 181 ? 62.512 -7.538 17.379 1.00 39.46 161 ASP A CA 1
ATOM 570 C C . ASP A 1 181 ? 61.192 -7.530 16.626 1.00 38.85 161 ASP A C 1
ATOM 571 O O . ASP A 1 181 ? 60.174 -8.049 17.105 1.00 38.43 161 ASP A O 1
ATOM 576 N N . VAL A 1 182 ? 61.215 -6.934 15.443 1.00 38.04 162 VAL A N 1
ATOM 577 C CA . VAL A 1 182 ? 60.132 -7.098 14.506 1.00 37.25 162 VAL A CA 1
ATOM 578 C C . VAL A 1 182 ? 60.701 -7.107 13.105 1.00 36.52 162 VAL A C 1
ATOM 579 O O . VAL A 1 182 ? 61.609 -6.330 12.811 1.00 36.33 162 VAL A O 1
ATOM 583 N N . LEU A 1 183 ? 60.205 -8.040 12.288 1.00 35.66 163 LEU A N 1
ATOM 584 C CA . LEU A 1 183 ? 60.577 -8.151 10.886 1.00 35.22 163 LEU A CA 1
ATOM 585 C C . LEU A 1 183 ? 59.371 -7.975 9.963 1.00 35.39 163 LEU A C 1
ATOM 586 O O . LEU A 1 183 ? 58.377 -8.688 10.078 1.00 36.00 163 LEU A O 1
ATOM 591 N N . CYS A 1 184 ? 59.479 -7.019 9.048 1.00 34.77 164 CYS A N 1
ATOM 592 C CA . CYS A 1 184 ? 58.393 -6.637 8.150 1.00 34.40 164 CYS A CA 1
ATOM 593 C C . CYS A 1 184 ? 58.646 -7.136 6.734 1.00 33.92 164 CYS A C 1
ATOM 594 O O . CYS A 1 184 ? 59.648 -6.781 6.088 1.00 33.16 164 CYS A O 1
ATOM 597 N N . LEU A 1 185 ? 57.745 -7.984 6.258 1.00 33.45 165 LEU A N 1
ATOM 598 C CA . LEU A 1 185 ? 57.918 -8.551 4.946 1.00 33.11 165 LEU A CA 1
ATOM 599 C C . LEU A 1 185 ? 56.853 -8.003 4.044 1.00 33.18 165 LEU A C 1
ATOM 600 O O . LEU A 1 185 ? 55.720 -7.733 4.485 1.00 33.42 165 LEU A O 1
ATOM 605 N N . GLN A 1 186 ? 57.215 -7.821 2.789 1.00 32.89 166 GLN A N 1
ATOM 606 C CA . GLN A 1 186 ? 56.236 -7.464 1.806 1.00 33.70 166 GLN A CA 1
ATOM 607 C C . GLN A 1 186 ? 56.404 -8.300 0.500 1.00 33.77 166 GLN A C 1
ATOM 608 O O . GLN A 1 186 ? 57.438 -8.953 0.295 1.00 33.57 166 GLN A O 1
ATOM 614 N N . GLU A 1 187 ? 55.363 -8.308 -0.333 1.00 33.86 167 GLU A N 1
ATOM 615 C CA . GLU A 1 187 ? 55.214 -9.269 -1.429 1.00 33.97 167 GLU A CA 1
ATOM 616 C C . GLU A 1 187 ? 55.297 -10.733 -0.968 1.00 33.46 167 GLU A C 1
ATOM 617 O O . GLU A 1 187 ? 56.071 -11.529 -1.517 1.00 32.74 167 GLU A O 1
ATOM 623 N N . THR A 1 188 ? 54.478 -11.090 0.018 1.00 32.93 168 THR A N 1
ATOM 624 C CA . THR A 1 188 ? 54.364 -12.472 0.426 1.00 32.89 168 THR A CA 1
ATOM 625 C C . THR A 1 188 ? 53.635 -13.262 -0.652 1.00 33.00 168 THR A C 1
ATOM 626 O O . THR A 1 188 ? 53.879 -14.455 -0.834 1.00 33.27 168 THR A O 1
ATOM 630 N N . LYS A 1 189 ? 52.731 -12.587 -1.364 1.00 32.98 169 LYS A N 1
ATOM 631 C CA . LYS A 1 189 ? 51.933 -13.201 -2.422 1.00 32.89 169 LYS A CA 1
ATOM 632 C C . LYS A 1 189 ? 51.083 -14.391 -1.947 1.00 32.42 169 LYS A C 1
ATOM 633 O O . LYS A 1 189 ? 50.677 -15.235 -2.737 1.00 32.89 169 LYS A O 1
ATOM 639 N N . LEU A 1 190 ? 50.795 -14.443 -0.657 1.00 32.36 170 LEU A N 1
ATOM 640 C CA . LEU A 1 190 ? 49.895 -15.464 -0.100 1.00 31.69 170 LEU A CA 1
ATOM 641 C C . LEU A 1 190 ? 48.468 -15.214 -0.511 1.00 31.64 170 LEU A C 1
ATOM 642 O O . LEU A 1 190 ? 48.074 -14.072 -0.744 1.00 31.98 170 LEU A O 1
ATOM 647 N N . ASN A 1 191 ? 47.704 -16.288 -0.618 1.00 31.46 171 ASN A N 1
ATOM 648 C CA . ASN A 1 191 ? 46.320 -16.203 -0.994 1.00 31.66 171 ASN A CA 1
ATOM 649 C C . ASN A 1 191 ? 45.436 -16.215 0.230 1.00 32.00 171 ASN A C 1
ATOM 650 O O . ASN A 1 191 ? 45.687 -16.944 1.200 1.00 31.53 171 ASN A O 1
ATOM 655 N N . VAL A 1 192 ? 44.372 -15.424 0.161 1.00 31.84 172 VAL A N 1
ATOM 656 C CA . VAL A 1 192 ? 43.648 -15.024 1.347 1.00 31.43 172 VAL A CA 1
ATOM 657 C C . VAL A 1 192 ? 42.812 -16.142 1.972 1.00 31.45 172 VAL A C 1
ATOM 658 O O . VAL A 1 192 ? 42.591 -16.146 3.177 1.00 31.01 172 VAL A O 1
ATOM 662 N N . ASP A 1 193 ? 42.378 -17.098 1.152 1.00 31.38 173 ASP A N 1
ATOM 663 C CA . ASP A 1 193 ? 41.538 -18.203 1.614 1.00 31.23 173 ASP A CA 1
ATOM 664 C C . ASP A 1 193 ? 42.348 -19.328 2.246 1.00 31.75 173 ASP A C 1
ATOM 665 O O . ASP A 1 193 ? 41.785 -20.231 2.849 1.00 31.42 173 ASP A O 1
ATOM 670 N N . GLU A 1 194 ? 43.667 -19.273 2.096 1.00 32.80 174 GLU A N 1
ATOM 671 C CA . GLU A 1 194 ? 44.542 -20.344 2.543 1.00 33.70 174 GLU A CA 1
ATOM 672 C C . GLU A 1 194 ? 45.146 -20.085 3.920 1.00 34.36 174 GLU A C 1
ATOM 673 O O . GLU A 1 194 ? 46.360 -20.188 4.110 1.00 34.30 174 GLU A O 1
ATOM 679 N N . ALA A 1 195 ? 44.280 -19.781 4.882 1.00 35.09 175 ALA A N 1
ATOM 680 C CA . ALA A 1 195 ? 44.709 -19.403 6.225 1.00 36.01 175 ALA A CA 1
ATOM 681 C C . ALA A 1 195 ? 45.614 -20.461 6.862 1.00 36.63 175 ALA A C 1
ATOM 682 O O . ALA A 1 195 ? 46.719 -20.157 7.299 1.00 36.91 175 ALA A O 1
ATOM 684 N N . ASP A 1 196 ? 45.149 -21.705 6.895 1.00 37.59 176 ASP A N 1
ATOM 685 C CA . ASP A 1 196 ? 45.939 -22.796 7.455 1.00 38.24 176 ASP A CA 1
ATOM 686 C C . ASP A 1 196 ? 47.293 -23.014 6.767 1.00 37.85 176 ASP A C 1
ATOM 687 O O . ASP A 1 196 ? 48.312 -23.065 7.443 1.00 37.94 176 ASP A O 1
ATOM 692 N N . ALA A 1 197 ? 47.310 -23.121 5.440 1.00 37.76 177 ALA A N 1
ATOM 693 C CA . ALA A 1 197 ? 48.576 -23.210 4.698 1.00 37.79 177 ALA A CA 1
ATOM 694 C C . ALA A 1 197 ? 49.474 -22.016 5.039 1.00 38.01 177 ALA A C 1
ATOM 695 O O . ALA A 1 197 ? 50.688 -22.172 5.238 1.00 38.07 177 ALA A O 1
ATOM 697 N N . ASN A 1 198 ? 48.866 -20.837 5.140 1.00 38.15 178 ASN A N 1
ATOM 698 C CA . ASN A 1 198 ? 49.607 -19.621 5.493 1.00 38.68 178 ASN A CA 1
ATOM 699 C C . ASN A 1 198 ? 50.193 -19.633 6.912 1.00 38.65 178 ASN A C 1
ATOM 700 O O . ASN A 1 198 ? 51.362 -19.324 7.088 1.00 38.90 178 ASN A O 1
ATOM 705 N N . ALA A 1 199 ? 49.389 -19.999 7.904 1.00 38.90 179 ALA A N 1
ATOM 706 C CA . ALA A 1 199 ? 49.820 -19.991 9.305 1.00 39.14 179 ALA A CA 1
ATOM 707 C C . ALA A 1 199 ? 50.927 -21.009 9.642 1.00 39.41 179 ALA A C 1
ATOM 708 O O . ALA A 1 199 ? 51.579 -20.897 10.673 1.00 39.78 179 ALA A O 1
ATOM 710 N N . THR A 1 200 ? 51.138 -21.989 8.773 1.00 39.62 180 THR A N 1
ATOM 711 C CA . THR A 1 200 ? 52.199 -22.968 8.952 1.00 39.81 180 THR A CA 1
ATOM 712 C C . THR A 1 200 ? 53.376 -22.719 8.020 1.00 40.06 180 THR A C 1
ATOM 713 O O . THR A 1 200 ? 54.308 -23.528 7.980 1.00 40.32 180 THR A O 1
ATOM 717 N N . LEU A 1 201 ? 53.319 -21.647 7.238 1.00 40.18 181 LEU A N 1
ATOM 718 C CA . LEU A 1 201 ? 54.383 -21.322 6.285 1.00 40.27 181 LEU A CA 1
ATOM 719 C C . LEU A 1 201 ? 55.313 -20.275 6.887 1.00 40.69 181 LEU A C 1
ATOM 720 O O . LEU A 1 201 ? 54.866 -19.205 7.294 1.00 40.83 181 LEU A O 1
ATOM 725 N N . GLY A 1 202 ? 56.603 -20.591 6.943 1.00 40.94 182 GLY A N 1
ATOM 726 C CA . GLY A 1 202 ? 57.609 -19.673 7.440 1.00 41.49 182 GLY A CA 1
ATOM 727 C C . GLY A 1 202 ? 57.532 -19.425 8.930 1.00 42.12 182 GLY A C 1
ATOM 728 O O . GLY A 1 202 ? 57.805 -18.322 9.384 1.00 41.92 182 GLY A O 1
ATOM 729 N N . VAL A 1 203 ? 57.149 -20.450 9.688 1.00 42.90 183 VAL A N 1
ATOM 730 C CA . VAL A 1 203 ? 57.103 -20.374 11.153 1.00 43.55 183 VAL A CA 1
ATOM 731 C C . VAL A 1 203 ? 58.525 -20.482 11.712 1.00 43.81 183 VAL A C 1
ATOM 732 O O . VAL A 1 203 ? 59.365 -21.187 11.143 1.00 43.66 183 VAL A O 1
ATOM 736 N N . VAL A 1 204 ? 58.792 -19.754 12.799 1.00 44.17 184 VAL A N 1
ATOM 737 C CA . VAL A 1 204 ? 60.136 -19.659 13.403 1.00 44.40 184 VAL A CA 1
ATOM 738 C C . VAL A 1 204 ? 59.996 -19.568 14.926 1.00 44.58 184 VAL A C 1
ATOM 739 O O . VAL A 1 204 ? 59.198 -18.762 15.412 1.00 44.57 184 VAL A O 1
ATOM 743 N N . ASP A 1 205 ? 60.760 -20.375 15.676 1.00 44.64 185 ASP A N 1
ATOM 744 C CA . ASP A 1 205 ? 60.649 -20.401 17.155 1.00 44.85 185 ASP A CA 1
ATOM 745 C C . ASP A 1 205 ? 60.990 -19.044 17.744 1.00 44.24 185 ASP A C 1
ATOM 746 O O . ASP A 1 205 ? 61.896 -18.375 17.256 1.00 43.79 185 ASP A O 1
ATOM 751 N N . GLY A 1 206 ? 60.277 -18.659 18.803 1.00 44.17 186 GLY A N 1
ATOM 752 C CA . GLY A 1 206 ? 60.486 -17.361 19.489 1.00 43.71 186 GLY A CA 1
ATOM 753 C C . GLY A 1 206 ? 59.744 -16.183 18.852 1.00 43.80 186 GLY A C 1
ATOM 754 O O . GLY A 1 206 ? 59.829 -15.047 19.331 1.00 43.58 186 GLY A O 1
ATOM 755 N N . TYR A 1 207 ? 58.985 -16.474 17.791 1.00 43.55 187 TYR A N 1
ATOM 756 C CA . TYR A 1 207 ? 58.313 -15.461 16.997 1.00 43.46 187 TYR A CA 1
ATOM 757 C C . TYR A 1 207 ? 56.835 -15.754 16.731 1.00 43.25 187 TYR A C 1
ATOM 758 O O . TYR A 1 207 ? 56.438 -16.900 16.487 1.00 43.46 187 TYR A O 1
ATOM 767 N N . SER A 1 208 ? 56.028 -14.702 16.796 1.00 42.54 188 SER A N 1
ATOM 768 C CA . SER A 1 208 ? 54.675 -14.733 16.276 1.00 42.01 188 SER A CA 1
ATOM 769 C C . SER A 1 208 ? 54.698 -13.952 14.972 1.00 41.30 188 SER A C 1
ATOM 770 O O . SER A 1 208 ? 55.514 -13.045 14.820 1.00 41.29 188 SER A O 1
ATOM 773 N N . PHE A 1 209 ? 53.837 -14.319 14.024 1.00 40.37 189 PHE A N 1
ATOM 774 C CA . PHE A 1 209 ? 53.614 -13.475 12.867 1.00 39.67 189 PHE A CA 1
ATOM 775 C C . PHE A 1 209 ? 52.151 -13.272 12.575 1.00 39.22 189 PHE A C 1
ATOM 776 O O . PHE A 1 209 ? 51.337 -14.122 12.857 1.00 39.65 189 PHE A O 1
ATOM 784 N N . VAL A 1 210 ? 51.835 -12.119 12.019 1.00 39.08 190 VAL A N 1
ATOM 785 C CA . VAL A 1 210 ? 50.499 -11.797 11.552 1.00 38.57 190 VAL A CA 1
ATOM 786 C C . VAL A 1 210 ? 50.586 -11.638 10.024 1.00 38.53 190 VAL A C 1
ATOM 787 O O . VAL A 1 210 ? 51.564 -11.067 9.512 1.00 38.61 190 VAL A O 1
ATOM 791 N N . ASP A 1 211 ? 49.592 -12.182 9.304 1.00 37.89 191 ASP A N 1
ATOM 792 C CA . ASP A 1 211 ? 49.513 -12.098 7.846 1.00 36.80 191 ASP A CA 1
ATOM 793 C C . ASP A 1 211 ? 48.448 -11.115 7.412 1.00 36.00 191 ASP A C 1
ATOM 794 O O . ASP A 1 211 ? 47.391 -10.982 8.056 1.00 35.64 191 ASP A O 1
ATOM 799 N N . HIS A 1 212 ? 48.717 -10.435 6.303 1.00 34.81 192 HIS A N 1
ATOM 800 C CA . HIS A 1 212 ? 47.716 -9.605 5.652 1.00 33.89 192 HIS A CA 1
ATOM 801 C C . HIS A 1 212 ? 47.856 -9.856 4.158 1.00 33.11 192 HIS A C 1
ATOM 802 O O . HIS A 1 212 ? 48.478 -9.051 3.448 1.00 33.21 192 HIS A O 1
ATOM 809 N N . PRO A 1 213 ? 47.316 -10.998 3.683 1.00 32.02 193 PRO A N 1
ATOM 810 C CA . PRO A 1 213 ? 47.431 -11.329 2.262 1.00 31.20 193 PRO A CA 1
ATOM 811 C C . PRO A 1 213 ? 46.435 -10.551 1.402 1.00 30.75 193 PRO A C 1
ATOM 812 O O . PRO A 1 213 ? 45.357 -10.181 1.856 1.00 30.00 193 PRO A O 1
ATOM 816 N N . CYS A 1 214 ? 46.834 -10.292 0.165 1.00 30.58 194 CYS A N 1
ATOM 817 C CA . CYS A 1 214 ? 46.035 -9.564 -0.776 1.00 30.40 194 CYS A CA 1
ATOM 818 C C . CYS A 1 214 ? 44.784 -10.367 -1.172 1.00 30.89 194 CYS A C 1
ATOM 819 O O . CYS A 1 214 ? 44.900 -11.527 -1.585 1.00 30.69 194 CYS A O 1
ATOM 822 N N . ALA A 1 215 ? 43.605 -9.750 -1.048 1.00 30.73 195 ALA A N 1
ATOM 823 C CA . ALA A 1 215 ? 42.336 -10.379 -1.433 1.00 31.10 195 ALA A CA 1
ATOM 824 C C . ALA A 1 215 ? 41.974 -10.085 -2.867 1.00 31.88 195 ALA A C 1
ATOM 825 O O . ALA A 1 215 ? 41.443 -10.937 -3.542 1.00 32.73 195 ALA A O 1
ATOM 827 N N . PHE A 1 216 ? 42.241 -8.881 -3.344 1.00 32.81 196 PHE A N 1
ATOM 828 C CA . PHE A 1 216 ? 41.711 -8.490 -4.634 1.00 34.11 196 PHE A CA 1
ATOM 829 C C . PHE A 1 216 ? 42.432 -9.125 -5.848 1.00 34.33 196 PHE A C 1
ATOM 830 O O . PHE A 1 216 ? 41.994 -8.955 -6.973 1.00 34.69 196 PHE A O 1
ATOM 838 N N . LYS A 1 217 ? 43.520 -9.848 -5.608 1.00 34.44 197 LYS A N 1
ATOM 839 C CA . LYS A 1 217 ? 44.229 -10.554 -6.647 1.00 34.80 197 LYS A CA 1
ATOM 840 C C . LYS A 1 217 ? 45.040 -11.676 -5.981 1.00 34.96 197 LYS A C 1
ATOM 841 O O . LYS A 1 217 ? 45.711 -11.447 -4.953 1.00 35.31 197 LYS A O 1
ATOM 847 N N . ARG A 1 218 ? 44.978 -12.883 -6.557 1.00 34.84 198 ARG A N 1
ATOM 848 C CA . ARG A 1 218 ? 45.683 -14.061 -6.013 1.00 34.36 198 ARG A CA 1
ATOM 849 C C . ARG A 1 218 ? 47.174 -14.060 -6.375 1.00 35.09 198 ARG A C 1
ATOM 850 O O . ARG A 1 218 ? 47.556 -13.695 -7.483 1.00 35.05 198 ARG A O 1
ATOM 858 N N . GLY A 1 219 ? 48.010 -14.485 -5.432 1.00 35.72 199 GLY A N 1
ATOM 859 C CA . GLY A 1 219 ? 49.456 -14.517 -5.629 1.00 36.43 199 GLY A CA 1
ATOM 860 C C . GLY A 1 219 ? 50.051 -13.146 -5.916 1.00 36.92 199 GLY A C 1
ATOM 861 O O . GLY A 1 219 ? 50.852 -12.973 -6.841 1.00 37.70 199 GLY A O 1
ATOM 862 N N . TYR A 1 220 ? 49.684 -12.167 -5.110 1.00 36.67 200 TYR A N 1
ATOM 863 C CA . TYR A 1 220 ? 50.015 -10.797 -5.428 1.00 36.51 200 TYR A CA 1
ATOM 864 C C . TYR A 1 220 ? 50.149 -10.012 -4.150 1.00 36.49 200 TYR A C 1
ATOM 865 O O . TYR A 1 220 ? 49.434 -10.269 -3.158 1.00 36.62 200 TYR A O 1
ATOM 874 N N . SER A 1 221 ? 51.068 -9.056 -4.160 1.00 35.72 201 SER A N 1
ATOM 875 C CA . SER A 1 221 ? 51.150 -8.108 -3.051 1.00 35.09 201 SER A CA 1
ATOM 876 C C . SER A 1 221 ? 51.327 -8.884 -1.731 1.00 34.59 201 SER A C 1
ATOM 877 O O . SER A 1 221 ? 52.125 -9.832 -1.679 1.00 34.80 201 SER A O 1
ATOM 880 N N . GLY A 1 222 ? 50.582 -8.515 -0.683 1.00 34.24 202 GLY A N 1
ATOM 881 C CA . GLY A 1 222 ? 50.610 -9.249 0.582 1.00 33.38 202 GLY A CA 1
ATOM 882 C C . GLY A 1 222 ? 51.744 -8.877 1.528 1.00 33.64 202 GLY A C 1
ATOM 883 O O . GLY A 1 222 ? 52.866 -8.521 1.135 1.00 33.12 202 GLY A O 1
ATOM 884 N N . THR A 1 223 ? 51.458 -9.018 2.811 1.00 33.83 203 THR A N 1
ATOM 885 C CA . THR A 1 223 ? 52.223 -8.333 3.803 1.00 33.45 203 THR A CA 1
ATOM 886 C C . THR A 1 223 ? 52.191 -9.175 5.060 1.00 33.70 203 THR A C 1
ATOM 887 O O . THR A 1 223 ? 51.195 -9.848 5.355 1.00 33.50 203 THR A O 1
ATOM 891 N N . ARG A 1 224 ? 53.320 -9.228 5.755 1.00 34.39 204 ARG A N 1
ATOM 892 C CA . ARG A 1 224 ? 53.452 -10.047 6.970 1.00 34.26 204 ARG A CA 1
ATOM 893 C C . ARG A 1 224 ? 54.446 -9.415 7.937 1.00 34.45 204 ARG A C 1
ATOM 894 O O . ARG A 1 224 ? 55.481 -8.880 7.508 1.00 34.14 204 ARG A O 1
ATOM 902 N N . THR A 1 225 ? 54.140 -9.486 9.236 1.00 34.68 205 THR A N 1
ATOM 903 C CA . THR A 1 225 ? 55.047 -8.983 10.246 1.00 34.76 205 THR A CA 1
ATOM 904 C C . THR A 1 225 ? 55.288 -10.013 11.325 1.00 36.01 205 THR A C 1
ATOM 905 O O . THR A 1 225 ? 54.338 -10.610 11.883 1.00 35.76 205 THR A O 1
ATOM 909 N N . TYR A 1 226 ? 56.579 -10.187 11.623 1.00 36.54 206 TYR A N 1
ATOM 910 C CA . TYR A 1 226 ? 57.039 -11.035 12.698 1.00 37.42 206 TYR A CA 1
ATOM 911 C C . TYR A 1 226 ? 57.329 -10.189 13.912 1.00 37.45 206 TYR A C 1
ATOM 912 O O . TYR A 1 226 ? 57.912 -9.116 13.793 1.00 37.21 206 TYR A O 1
ATOM 921 N N . MET A 1 227 ? 56.922 -10.689 15.074 1.00 37.81 207 MET A N 1
ATOM 922 C CA . MET A 1 227 ? 57.270 -10.086 16.336 1.00 38.42 207 MET A CA 1
ATOM 923 C C . MET A 1 227 ? 57.924 -11.105 17.267 1.00 38.69 207 MET A C 1
ATOM 924 O O . MET A 1 227 ? 57.436 -12.216 17.436 1.00 38.78 207 MET A O 1
ATOM 929 N N . LYS A 1 228 ? 59.059 -10.724 17.845 1.00 39.57 208 LYS A N 1
ATOM 930 C CA . LYS A 1 228 ? 59.766 -11.545 18.819 1.00 39.63 208 LYS A CA 1
ATOM 931 C C . LYS A 1 228 ? 58.927 -11.623 20.098 1.00 40.28 208 LYS A C 1
ATOM 932 O O . LYS A 1 228 ? 58.496 -10.596 20.636 1.00 40.21 208 LYS A O 1
ATOM 938 N N . ASN A 1 229 ? 58.671 -12.854 20.543 1.00 40.98 209 ASN A N 1
ATOM 939 C CA . ASN A 1 229 ? 57.780 -13.123 21.671 1.00 41.48 209 ASN A CA 1
ATOM 940 C C . ASN A 1 229 ? 58.212 -12.420 22.957 1.00 41.67 209 ASN A C 1
ATOM 941 O O . ASN A 1 229 ? 57.414 -11.720 23.572 1.00 41.66 209 ASN A O 1
ATOM 946 N N . SER A 1 230 ? 59.482 -12.594 23.329 1.00 42.27 210 SER A N 1
ATOM 947 C CA . SER A 1 230 ? 60.087 -11.924 24.505 1.00 42.59 210 SER A CA 1
ATOM 948 C C . SER A 1 230 ? 59.937 -10.403 24.482 1.00 42.67 210 SER A C 1
ATOM 949 O O . SER A 1 230 ? 59.108 -9.868 25.208 1.00 42.79 210 SER A O 1
ATOM 952 N N . THR A 1 231 ? 60.717 -9.730 23.628 1.00 42.78 211 THR A N 1
ATOM 953 C CA . THR A 1 231 ? 60.782 -8.257 23.564 1.00 42.90 211 THR A CA 1
ATOM 954 C C . THR A 1 231 ? 59.495 -7.595 23.054 1.00 42.75 211 THR A C 1
ATOM 955 O O . THR A 1 231 ? 59.027 -6.602 23.616 1.00 43.15 211 THR A O 1
ATOM 959 N N . THR A 1 232 ? 58.929 -8.130 21.981 1.00 42.19 212 THR A N 1
ATOM 960 C CA . THR A 1 232 ? 57.877 -7.418 21.266 1.00 41.37 212 THR A CA 1
ATOM 961 C C . THR A 1 232 ? 56.440 -7.802 21.674 1.00 41.21 212 THR A C 1
ATOM 962 O O . THR A 1 232 ? 55.654 -6.938 22.070 1.00 40.67 212 THR A O 1
ATOM 966 N N . VAL A 1 233 ? 56.104 -9.088 21.573 1.00 41.26 213 VAL A N 1
ATOM 967 C CA . VAL A 1 233 ? 54.776 -9.581 21.967 1.00 41.48 213 VAL A CA 1
ATOM 968 C C . VAL A 1 233 ? 54.498 -9.275 23.436 1.00 42.10 213 VAL A C 1
ATOM 969 O O . VAL A 1 233 ? 53.489 -8.660 23.741 1.00 42.07 213 VAL A O 1
ATOM 973 N N . LYS A 1 234 ? 55.357 -9.490 24.255 1.00 42.97 214 LYS A N 1
ATOM 974 C CA . LYS A 1 234 ? 55.069 -9.323 25.674 1.00 43.98 214 LYS A CA 1
ATOM 975 C C . LYS A 1 234 ? 55.662 -8.024 26.209 1.00 44.15 214 LYS A C 1
ATOM 976 O O . LYS A 1 234 ? 54.982 -7.253 26.887 1.00 44.49 214 LYS A O 1
ATOM 982 N N . GLY A 1 235 ? 56.942 -7.816 26.010 1.00 44.31 215 GLY A N 1
ATOM 983 C CA . GLY A 1 235 ? 57.564 -6.590 26.506 1.00 44.48 215 GLY A CA 1
ATOM 984 C C . GLY A 1 235 ? 56.971 -5.312 25.936 1.00 44.71 215 GLY A C 1
ATOM 985 O O . GLY A 1 235 ? 56.862 -4.296 26.636 1.00 45.01 215 GLY A O 1
ATOM 986 N N . LEU A 1 236 ? 56.580 -5.358 24.667 1.00 44.37 216 LEU A N 1
ATOM 987 C CA . LEU A 1 236 ? 55.949 -4.212 24.044 1.00 44.07 216 LEU A CA 1
ATOM 988 C C . LEU A 1 236 ? 54.430 -4.346 23.857 1.00 44.00 216 LEU A C 1
ATOM 989 O O . LEU A 1 236 ? 53.816 -3.478 23.234 1.00 44.22 216 LEU A O 1
ATOM 994 N N . HIS A 1 237 ? 53.832 -5.407 24.401 1.00 43.78 217 HIS A N 1
ATOM 995 C CA . HIS A 1 237 ? 52.363 -5.595 24.386 1.00 43.83 217 HIS A CA 1
ATOM 996 C C . HIS A 1 237 ? 51.752 -5.396 23.003 1.00 43.42 217 HIS A C 1
ATOM 997 O O . HIS A 1 237 ? 50.745 -4.692 22.847 1.00 43.34 217 HIS A O 1
ATOM 1004 N N . ALA A 1 238 ? 52.376 -6.006 22.002 1.00 42.91 218 ALA A N 1
ATOM 1005 C CA . ALA A 1 238 ? 52.131 -5.634 20.624 1.00 42.53 218 ALA A CA 1
ATOM 1006 C C . ALA A 1 238 ? 50.786 -6.127 20.124 1.00 42.67 218 ALA A C 1
ATOM 1007 O O . ALA A 1 238 ? 50.432 -7.285 20.325 1.00 43.12 218 ALA A O 1
ATOM 1009 N N . ARG A 1 239 ? 50.024 -5.236 19.496 1.00 42.62 219 ARG A N 1
ATOM 1010 C CA . ARG A 1 239 ? 48.745 -5.600 18.855 1.00 42.57 219 ARG A CA 1
ATOM 1011 C C . ARG A 1 239 ? 48.830 -5.135 17.408 1.00 41.52 219 ARG A C 1
ATOM 1012 O O . ARG A 1 239 ? 49.495 -4.139 17.122 1.00 41.40 219 ARG A O 1
ATOM 1020 N N . CYS A 1 240 ? 48.193 -5.859 16.494 1.00 40.62 220 CYS A N 1
ATOM 1021 C CA . CYS A 1 240 ? 48.183 -5.425 15.098 1.00 40.07 220 CYS A CA 1
ATOM 1022 C C . CYS A 1 240 ? 46.806 -5.055 14.524 1.00 39.46 220 CYS A C 1
ATOM 1023 O O . CYS A 1 240 ? 45.790 -5.515 15.009 1.00 39.71 220 CYS A O 1
ATOM 1026 N N . THR A 1 241 ? 46.798 -4.221 13.488 1.00 38.59 221 THR A N 1
ATOM 1027 C CA . THR A 1 241 ? 45.631 -4.035 12.651 1.00 37.77 221 THR A CA 1
ATOM 1028 C C . THR A 1 241 ? 46.043 -4.186 11.195 1.00 37.79 221 THR A C 1
ATOM 1029 O O . THR A 1 241 ? 47.222 -4.117 10.862 1.00 38.45 221 THR A O 1
ATOM 1033 N N . ARG A 1 242 ? 45.070 -4.399 10.325 1.00 37.22 222 ARG A N 1
ATOM 1034 C CA . ARG A 1 242 ? 45.304 -4.395 8.900 1.00 36.71 222 ARG A CA 1
ATOM 1035 C C . ARG A 1 242 ? 44.582 -3.192 8.303 1.00 36.25 222 ARG A C 1
ATOM 1036 O O . ARG A 1 242 ? 43.556 -2.742 8.817 1.00 35.87 222 ARG A O 1
ATOM 1044 N N . GLY A 1 243 ? 45.100 -2.692 7.196 1.00 36.00 223 GLY A N 1
ATOM 1045 C CA . GLY A 1 243 ? 44.489 -1.559 6.544 1.00 37.05 223 GLY A CA 1
ATOM 1046 C C . GLY A 1 243 ? 44.709 -0.238 7.260 1.00 37.57 223 GLY A C 1
ATOM 1047 O O . GLY A 1 243 ? 45.646 -0.087 8.047 1.00 37.32 223 GLY A O 1
ATOM 1048 N N . PHE A 1 244 ? 43.829 0.722 6.991 1.00 38.67 224 PHE A N 1
ATOM 1049 C CA . PHE A 1 244 ? 43.991 2.063 7.556 1.00 39.87 224 PHE A CA 1
ATOM 1050 C C . PHE A 1 244 ? 43.191 2.243 8.880 1.00 41.13 224 PHE A C 1
ATOM 1051 O O . PHE A 1 244 ? 42.528 3.255 9.069 1.00 40.76 224 PHE A O 1
ATOM 1059 N N . ALA A 1 245 ? 43.297 1.260 9.789 1.00 42.93 225 ALA A N 1
ATOM 1060 C CA . ALA A 1 245 ? 42.546 1.259 11.079 1.00 45.19 225 ALA A CA 1
ATOM 1061 C C . ALA A 1 245 ? 43.403 1.480 12.307 1.00 46.50 225 ALA A C 1
ATOM 1062 O O . ALA A 1 245 ? 44.534 1.001 12.389 1.00 46.52 225 ALA A O 1
ATOM 1064 N N . LEU A 1 246 ? 42.847 2.192 13.278 1.00 48.73 226 LEU A N 1
ATOM 1065 C CA . LEU A 1 246 ? 43.418 2.191 14.625 1.00 50.31 226 LEU A CA 1
ATOM 1066 C C . LEU A 1 246 ? 42.834 1.011 15.417 1.00 52.13 226 LEU A C 1
ATOM 1067 O O . LEU A 1 246 ? 41.801 0.464 15.022 1.00 51.91 226 LEU A O 1
ATOM 1072 N N . PRO A 1 247 ? 43.489 0.607 16.529 1.00 54.48 227 PRO A N 1
ATOM 1073 C CA . PRO A 1 247 ? 42.997 -0.503 17.376 1.00 56.17 227 PRO A CA 1
ATOM 1074 C C . PRO A 1 247 ? 41.604 -0.289 18.022 1.00 58.06 227 PRO A C 1
ATOM 1075 O O . PRO A 1 247 ? 41.040 0.808 17.960 1.00 57.83 227 PRO A O 1
ATOM 1079 N N . SER A 1 248 ? 41.086 -1.357 18.637 1.00 60.52 228 SER A N 1
ATOM 1080 C CA . SER A 1 248 ? 39.745 -1.419 19.239 1.00 62.75 228 SER A CA 1
ATOM 1081 C C . SER A 1 248 ? 39.391 -0.321 20.239 1.00 64.22 228 SER A C 1
ATOM 1082 O O . SER A 1 248 ? 38.618 0.581 19.902 1.00 64.58 228 SER A O 1
ATOM 1085 N N . GLU A 1 249 ? 39.947 -0.399 21.443 1.00 65.90 229 GLU A N 1
ATOM 1086 C CA . GLU A 1 249 ? 39.551 0.489 22.530 1.00 67.16 229 GLU A CA 1
ATOM 1087 C C . GLU A 1 249 ? 40.255 1.837 22.424 1.00 67.56 229 GLU A C 1
ATOM 1088 O O . GLU A 1 249 ? 41.477 1.901 22.290 1.00 67.94 229 GLU A O 1
ATOM 1094 N N . LEU A 1 261 ? 47.699 -10.979 18.349 1.00 66.50 241 LEU A N 1
ATOM 1095 C CA . LEU A 1 261 ? 46.358 -10.407 18.321 1.00 66.62 241 LEU A CA 1
ATOM 1096 C C . LEU A 1 261 ? 46.201 -9.429 17.161 1.00 66.56 241 LEU A C 1
ATOM 1097 O O . LEU A 1 261 ? 46.910 -8.426 17.081 1.00 66.71 241 LEU A O 1
ATOM 1102 N N . VAL A 1 262 ? 45.267 -9.728 16.264 1.00 66.12 242 VAL A N 1
ATOM 1103 C CA . VAL A 1 262 ? 45.063 -8.915 15.068 1.00 65.42 242 VAL A CA 1
ATOM 1104 C C . VAL A 1 262 ? 43.587 -8.480 14.890 1.00 64.88 242 VAL A C 1
ATOM 1105 O O . VAL A 1 262 ? 42.680 -9.052 15.508 1.00 65.04 242 VAL A O 1
ATOM 1109 N N . GLU A 1 263 ? 43.364 -7.475 14.041 1.00 63.84 243 GLU A N 1
ATOM 1110 C CA . GLU A 1 263 ? 42.091 -6.753 13.976 1.00 62.74 243 GLU A CA 1
ATOM 1111 C C . GLU A 1 263 ? 41.767 -6.213 12.584 1.00 61.47 243 GLU A C 1
ATOM 1112 O O . GLU A 1 263 ? 42.590 -5.522 11.953 1.00 61.31 243 GLU A O 1
ATOM 1118 N N . GLY A 1 264 ? 40.552 -6.511 12.126 1.00 59.91 244 GLY A N 1
ATOM 1119 C CA . GLY A 1 264 ? 40.049 -6.026 10.838 1.00 57.45 244 GLY A CA 1
ATOM 1120 C C . GLY A 1 264 ? 40.583 -6.799 9.649 1.00 55.63 244 GLY A C 1
ATOM 1121 O O . GLY A 1 264 ? 41.683 -7.365 9.693 1.00 55.69 244 GLY A O 1
ATOM 1122 N N . ALA A 1 265 ? 39.801 -6.827 8.577 1.00 53.76 245 ALA A N 1
ATOM 1123 C CA . ALA A 1 265 ? 40.247 -7.430 7.317 1.00 51.46 245 ALA A CA 1
ATOM 1124 C C . ALA A 1 265 ? 41.205 -6.500 6.577 1.00 49.69 245 ALA A C 1
ATOM 1125 O O . ALA A 1 265 ? 42.080 -6.967 5.841 1.00 49.53 245 ALA A O 1
ATOM 1127 N N . GLY A 1 266 ? 41.037 -5.190 6.776 1.00 47.55 246 GLY A N 1
ATOM 1128 C CA . GLY A 1 266 ? 41.935 -4.177 6.186 1.00 44.87 246 GLY A CA 1
ATOM 1129 C C . GLY A 1 266 ? 41.811 -3.943 4.695 1.00 42.46 246 GLY A C 1
ATOM 1130 O O . GLY A 1 266 ? 40.899 -4.401 4.067 1.00 42.30 246 GLY A O 1
ATOM 1131 N N . ASP A 1 267 ? 42.749 -3.209 4.126 1.00 41.56 247 ASP A N 1
ATOM 1132 C CA . ASP A 1 267 ? 42.732 -2.882 2.691 1.00 39.56 247 ASP A CA 1
ATOM 1133 C C . ASP A 1 267 ? 42.796 -4.136 1.831 1.00 38.52 247 ASP A C 1
ATOM 1134 O O . ASP A 1 267 ? 43.562 -5.056 2.097 1.00 37.46 247 ASP A O 1
ATOM 1139 N N . GLU A 1 268 ? 41.980 -4.156 0.790 1.00 38.23 248 GLU A N 1
ATOM 1140 C CA . GLU A 1 268 ? 41.812 -5.342 -0.039 1.00 38.51 248 GLU A CA 1
ATOM 1141 C C . GLU A 1 268 ? 43.092 -5.773 -0.783 1.00 37.32 248 GLU A C 1
ATOM 1142 O O . GLU A 1 268 ? 43.200 -6.940 -1.202 1.00 37.82 248 GLU A O 1
ATOM 1148 N N . GLU A 1 269 ? 44.058 -4.867 -0.952 1.00 35.59 249 GLU A N 1
ATOM 1149 C CA . GLU A 1 269 ? 45.286 -5.234 -1.675 1.00 34.31 249 GLU A CA 1
ATOM 1150 C C . GLU A 1 269 ? 46.409 -5.742 -0.747 1.00 33.66 249 GLU A C 1
ATOM 1151 O O . GLU A 1 269 ? 47.517 -6.080 -1.200 1.00 32.81 249 GLU A O 1
ATOM 1157 N N . GLY A 1 270 ? 46.121 -5.808 0.555 1.00 32.25 250 GLY A N 1
ATOM 1158 C CA . GLY A 1 270 ? 47.085 -6.353 1.517 1.00 31.03 250 GLY A CA 1
ATOM 1159 C C . GLY A 1 270 ? 48.315 -5.483 1.754 1.00 30.62 250 GLY A C 1
ATOM 1160 O O . GLY A 1 270 ? 49.405 -5.981 2.037 1.00 30.11 250 GLY A O 1
ATOM 1161 N N . ARG A 1 271 ? 48.169 -4.175 1.656 1.00 30.25 251 ARG A N 1
ATOM 1162 C CA . ARG A 1 271 ? 49.368 -3.364 1.547 1.00 30.41 251 ARG A CA 1
ATOM 1163 C C . ARG A 1 271 ? 49.810 -2.783 2.857 1.00 30.17 251 ARG A C 1
ATOM 1164 O O . ARG A 1 271 ? 50.932 -2.389 2.956 1.00 31.29 251 ARG A O 1
ATOM 1172 N N . VAL A 1 272 ? 48.948 -2.774 3.875 1.00 30.45 252 VAL A N 1
ATOM 1173 C CA . VAL A 1 272 ? 49.203 -2.056 5.110 1.00 30.32 252 VAL A CA 1
ATOM 1174 C C . VAL A 1 272 ? 48.935 -2.893 6.346 1.00 30.88 252 VAL A C 1
ATOM 1175 O O . VAL A 1 272 ? 47.794 -3.238 6.628 1.00 30.99 252 VAL A O 1
ATOM 1179 N N . LEU A 1 273 ? 49.994 -3.169 7.113 1.00 31.39 253 LEU A N 1
ATOM 1180 C CA . LEU A 1 273 ? 49.910 -3.977 8.327 1.00 31.47 253 LEU A CA 1
ATOM 1181 C C . LEU A 1 273 ? 50.601 -3.184 9.438 1.00 31.89 253 LEU A C 1
ATOM 1182 O O . LEU A 1 273 ? 51.792 -2.891 9.310 1.00 32.28 253 LEU A O 1
ATOM 1187 N N . THR A 1 274 ? 49.887 -2.847 10.511 1.00 31.71 254 THR A N 1
ATOM 1188 C CA . THR A 1 274 ? 50.467 -1.998 11.555 1.00 32.90 254 THR A CA 1
ATOM 1189 C C . THR A 1 274 ? 50.617 -2.758 12.866 1.00 33.58 254 THR A C 1
ATOM 1190 O O . THR A 1 274 ? 49.726 -3.503 13.261 1.00 33.55 254 THR A O 1
ATOM 1194 N N . THR A 1 275 ? 51.728 -2.537 13.553 1.00 34.31 255 THR A N 1
ATOM 1195 C CA . THR A 1 275 ? 51.980 -3.166 14.838 1.00 35.16 255 THR A CA 1
ATOM 1196 C C . THR A 1 275 ? 52.074 -2.066 15.882 1.00 35.42 255 THR A C 1
ATOM 1197 O O . THR A 1 275 ? 52.907 -1.191 15.773 1.00 35.82 255 THR A O 1
ATOM 1201 N N . PHE A 1 276 ? 51.235 -2.113 16.897 1.00 36.23 256 PHE A N 1
ATOM 1202 C CA . PHE A 1 276 ? 51.245 -1.080 17.935 1.00 37.39 256 PHE A CA 1
ATOM 1203 C C . PHE A 1 276 ? 52.017 -1.527 19.173 1.00 38.52 256 PHE A C 1
ATOM 1204 O O . PHE A 1 276 ? 51.772 -2.614 19.692 1.00 38.43 256 PHE A O 1
ATOM 1212 N N . LEU A 1 277 ? 52.964 -0.693 19.611 1.00 40.14 257 LEU A N 1
ATOM 1213 C CA . LEU A 1 277 ? 53.962 -1.055 20.620 1.00 42.21 257 LEU A CA 1
ATOM 1214 C C . LEU A 1 277 ? 54.042 -0.057 21.773 1.00 44.28 257 LEU A C 1
ATOM 1215 O O . LEU A 1 277 ? 54.168 1.145 21.550 1.00 44.85 257 LEU A O 1
ATOM 1220 N N . SER A 1 278 ? 53.978 -0.570 23.001 1.00 47.04 258 SER A N 1
ATOM 1221 C CA . SER A 1 278 ? 54.152 0.224 24.230 1.00 49.60 258 SER A CA 1
ATOM 1222 C C . SER A 1 278 ? 54.694 -0.637 25.388 1.00 51.64 258 SER A C 1
ATOM 1223 O O . SER A 1 278 ? 54.287 -1.786 25.540 1.00 51.40 258 SER A O 1
ATOM 1226 N N . PRO A 1 279 ? 55.637 -0.095 26.194 1.00 54.32 259 PRO A N 1
ATOM 1227 C CA . PRO A 1 279 ? 56.001 -0.826 27.429 1.00 56.42 259 PRO A CA 1
ATOM 1228 C C . PRO A 1 279 ? 54.865 -0.850 28.456 1.00 58.73 259 PRO A C 1
ATOM 1229 O O . PRO A 1 279 ? 54.858 -1.717 29.313 1.00 59.17 259 PRO A O 1
ATOM 1233 N N . ASP A 1 280 ? 53.908 0.075 28.355 1.00 61.47 260 ASP A N 1
ATOM 1234 C CA . ASP A 1 280 ? 52.667 0.002 29.133 1.00 64.03 260 ASP A CA 1
ATOM 1235 C C . ASP A 1 280 ? 51.462 0.582 28.373 1.00 65.75 260 ASP A C 1
ATOM 1236 O O . ASP A 1 280 ? 51.416 1.795 28.147 1.00 66.19 260 ASP A O 1
ATOM 1241 N N . PRO A 1 281 ? 50.473 -0.266 27.999 1.00 67.41 261 PRO A N 1
ATOM 1242 C CA . PRO A 1 281 ? 49.229 0.218 27.348 1.00 68.55 261 PRO A CA 1
ATOM 1243 C C . PRO A 1 281 ? 48.334 1.047 28.289 1.00 69.71 261 PRO A C 1
ATOM 1244 O O . PRO A 1 281 ? 48.249 0.751 29.499 1.00 69.84 261 PRO A O 1
ATOM 1248 N N . ASP A 1 282 ? 47.680 2.066 27.741 1.00 70.70 262 ASP A N 1
ATOM 1249 C CA . ASP A 1 282 ? 46.803 2.925 28.527 1.00 71.52 262 ASP A CA 1
ATOM 1250 C C . ASP A 1 282 ? 47.558 3.578 29.679 1.00 71.75 262 ASP A C 1
ATOM 1251 O O . ASP A 1 282 ? 47.620 4.804 29.778 1.00 71.92 262 ASP A O 1
ATOM 1256 N N . SER A 1 287 ? 52.992 6.807 28.604 1.00 49.63 267 SER A N 1
ATOM 1257 C CA . SER A 1 287 ? 54.337 6.323 28.319 1.00 49.74 267 SER A CA 1
ATOM 1258 C C . SER A 1 287 ? 54.565 6.181 26.817 1.00 49.82 267 SER A C 1
ATOM 1259 O O . SER A 1 287 ? 53.857 6.786 26.012 1.00 49.75 267 SER A O 1
ATOM 1262 N N . SER A 1 288 ? 55.558 5.379 26.448 1.00 48.87 268 SER A N 1
ATOM 1263 C CA . SER A 1 288 ? 56.074 5.374 25.078 1.00 48.01 268 SER A CA 1
ATOM 1264 C C . SER A 1 288 ? 55.243 4.572 24.059 1.00 46.80 268 SER A C 1
ATOM 1265 O O . SER A 1 288 ? 55.183 3.347 24.129 1.00 47.22 268 SER A O 1
ATOM 1268 N N . ARG A 1 289 ? 54.622 5.252 23.102 1.00 44.87 269 ARG A N 1
ATOM 1269 C CA . ARG A 1 289 ? 53.890 4.565 22.035 1.00 43.24 269 ARG A CA 1
ATOM 1270 C C . ARG A 1 289 ? 54.632 4.625 20.684 1.00 41.86 269 ARG A C 1
ATOM 1271 O O . ARG A 1 289 ? 55.052 5.691 20.263 1.00 41.50 269 ARG A O 1
ATOM 1279 N N . ILE A 1 290 ? 54.793 3.483 20.017 1.00 40.36 270 ILE A N 1
ATOM 1280 C CA . ILE A 1 290 ? 55.322 3.459 18.625 1.00 39.32 270 ILE A CA 1
ATOM 1281 C C . ILE A 1 290 ? 54.362 2.666 17.732 1.00 38.26 270 ILE A C 1
ATOM 1282 O O . ILE A 1 290 ? 53.951 1.550 18.067 1.00 37.99 270 ILE A O 1
ATOM 1287 N N . ALA A 1 291 ? 53.998 3.247 16.597 1.00 36.83 271 ALA A N 1
ATOM 1288 C CA . ALA A 1 291 ? 53.237 2.510 15.587 1.00 35.29 271 ALA A CA 1
ATOM 1289 C C . ALA A 1 291 ? 54.191 2.180 14.475 1.00 34.48 271 ALA A C 1
ATOM 1290 O O . ALA A 1 291 ? 54.716 3.105 13.832 1.00 34.39 271 ALA A O 1
ATOM 1292 N N . LEU A 1 292 ? 54.456 0.888 14.267 1.00 32.93 272 LEU A N 1
ATOM 1293 C CA . LEU A 1 292 ? 55.307 0.477 13.146 1.00 32.72 272 LEU A CA 1
ATOM 1294 C C . LEU A 1 292 ? 54.441 -0.055 11.971 1.00 32.21 272 LEU A C 1
ATOM 1295 O O . LEU A 1 292 ? 53.779 -1.094 12.089 1.00 32.86 272 LEU A O 1
ATOM 1300 N N . VAL A 1 293 ? 54.405 0.688 10.869 1.00 31.15 273 VAL A N 1
ATOM 1301 C CA . VAL A 1 293 ? 53.541 0.382 9.723 1.00 31.00 273 VAL A CA 1
ATOM 1302 C C . VAL A 1 293 ? 54.322 -0.363 8.641 1.00 31.36 273 VAL A C 1
ATOM 1303 O O . VAL A 1 293 ? 55.248 0.182 8.014 1.00 31.40 273 VAL A O 1
ATOM 1307 N N . ASN A 1 294 ? 53.961 -1.617 8.433 1.00 31.47 274 ASN A N 1
ATOM 1308 C CA . ASN A 1 294 ? 54.578 -2.435 7.412 1.00 32.08 274 ASN A CA 1
ATOM 1309 C C . ASN A 1 294 ? 53.831 -2.151 6.129 1.00 32.62 274 ASN A C 1
ATOM 1310 O O . ASN A 1 294 ? 52.622 -2.353 6.064 1.00 32.80 274 ASN A O 1
ATOM 1315 N N . THR A 1 295 ? 54.537 -1.664 5.113 1.00 33.07 275 THR A N 1
ATOM 1316 C CA . THR A 1 295 ? 53.862 -1.140 3.935 1.00 33.69 275 THR A CA 1
ATOM 1317 C C . THR A 1 295 ? 54.481 -1.620 2.651 1.00 33.92 275 THR A C 1
ATOM 1318 O O . THR A 1 295 ? 55.709 -1.491 2.441 1.00 34.26 275 THR A O 1
ATOM 1322 N N . TYR A 1 296 ? 53.618 -2.129 1.777 1.00 33.82 276 TYR A N 1
ATOM 1323 C CA . TYR A 1 296 ? 53.987 -2.381 0.397 1.00 33.51 276 TYR A CA 1
ATOM 1324 C C . TYR A 1 296 ? 53.209 -1.412 -0.498 1.00 33.65 276 TYR A C 1
ATOM 1325 O O . TYR A 1 296 ? 52.045 -1.652 -0.865 1.00 33.37 276 TYR A O 1
ATOM 1334 N N . VAL A 1 297 ? 53.858 -0.299 -0.817 1.00 33.31 277 VAL A N 1
ATOM 1335 C CA . VAL A 1 297 ? 53.238 0.753 -1.601 1.00 33.68 277 VAL A CA 1
ATOM 1336 C C . VAL A 1 297 ? 52.958 0.243 -3.002 1.00 34.28 277 VAL A C 1
ATOM 1337 O O . VAL A 1 297 ? 53.786 -0.472 -3.576 1.00 34.20 277 VAL A O 1
ATOM 1341 N N . ALA A 1 298 ? 51.800 0.623 -3.541 1.00 34.19 278 ALA A N 1
ATOM 1342 C CA . ALA A 1 298 ? 51.407 0.288 -4.924 1.00 35.01 278 ALA A CA 1
ATOM 1343 C C . ALA A 1 298 ? 52.378 0.842 -5.967 1.00 35.08 278 ALA A C 1
ATOM 1344 O O . ALA A 1 298 ? 52.594 2.044 -6.046 1.00 34.71 278 ALA A O 1
ATOM 1346 N N . ASN A 1 299 ? 52.961 -0.050 -6.751 1.00 36.00 279 ASN A N 1
ATOM 1347 C CA . ASN A 1 299 ? 53.788 0.317 -7.900 1.00 37.17 279 ASN A CA 1
ATOM 1348 C C . ASN A 1 299 ? 52.945 1.049 -8.939 1.00 37.52 279 ASN A C 1
ATOM 1349 O O . ASN A 1 299 ? 51.805 0.674 -9.148 1.00 37.56 279 ASN A O 1
ATOM 1354 N N . SER A 1 300 ? 53.486 2.085 -9.581 1.00 38.72 280 SER A N 1
ATOM 1355 C CA . SER A 1 300 ? 52.754 2.798 -10.649 1.00 39.86 280 SER A CA 1
ATOM 1356 C C . SER A 1 300 ? 52.661 2.006 -11.954 1.00 40.83 280 SER A C 1
ATOM 1357 O O . SER A 1 300 ? 52.061 2.468 -12.924 1.00 41.08 280 SER A O 1
ATOM 1360 N N . GLY A 1 301 ? 53.234 0.808 -11.965 1.00 42.09 281 GLY A N 1
ATOM 1361 C CA . GLY A 1 301 ? 53.131 -0.081 -13.121 1.00 44.42 281 GLY A CA 1
ATOM 1362 C C . GLY A 1 301 ? 54.002 0.265 -14.323 1.00 45.93 281 GLY A C 1
ATOM 1363 O O . GLY A 1 301 ? 54.542 1.379 -14.451 1.00 45.67 281 GLY A O 1
ATOM 1364 N N . MET A 1 302 ? 54.099 -0.708 -15.222 1.00 47.85 282 MET A N 1
ATOM 1365 C CA . MET A 1 302 ? 54.965 -0.636 -16.395 1.00 49.20 282 MET A CA 1
ATOM 1366 C C . MET A 1 302 ? 54.826 0.621 -17.272 1.00 49.06 282 MET A C 1
ATOM 1367 O O . MET A 1 302 ? 55.834 1.208 -17.673 1.00 49.73 282 MET A O 1
ATOM 1372 N N . GLY A 1 303 ? 53.611 1.052 -17.579 1.00 48.61 283 GLY A N 1
ATOM 1373 C CA . GLY A 1 303 ? 53.490 2.241 -18.429 1.00 48.39 283 GLY A CA 1
ATOM 1374 C C . GLY A 1 303 ? 53.385 3.550 -17.672 1.00 47.99 283 GLY A C 1
ATOM 1375 O O . GLY A 1 303 ? 52.999 4.565 -18.243 1.00 47.84 283 GLY A O 1
ATOM 1376 N N . LEU A 1 304 ? 53.764 3.525 -16.392 1.00 47.88 284 LEU A N 1
ATOM 1377 C CA . LEU A 1 304 ? 53.238 4.460 -15.387 1.00 47.20 284 LEU A CA 1
ATOM 1378 C C . LEU A 1 304 ? 51.708 4.393 -15.426 1.00 47.54 284 LEU A C 1
ATOM 1379 O O . LEU A 1 304 ? 51.025 5.378 -15.189 1.00 47.45 284 LEU A O 1
ATOM 1384 N N . THR A 1 305 ? 51.185 3.209 -15.730 1.00 47.97 285 THR A N 1
ATOM 1385 C CA . THR A 1 305 ? 49.764 3.022 -15.980 1.00 48.76 285 THR A CA 1
ATOM 1386 C C . THR A 1 305 ? 48.920 3.288 -14.734 1.00 49.05 285 THR A C 1
ATOM 1387 O O . THR A 1 305 ? 47.838 3.882 -14.829 1.00 49.28 285 THR A O 1
ATOM 1391 N N . ARG A 1 306 ? 49.411 2.855 -13.575 1.00 48.60 286 ARG A N 1
ATOM 1392 C CA . ARG A 1 306 ? 48.632 2.974 -12.356 1.00 48.68 286 ARG A CA 1
ATOM 1393 C C . ARG A 1 306 ? 49.137 4.143 -11.509 1.00 47.89 286 ARG A C 1
ATOM 1394 O O . ARG A 1 306 ? 48.818 4.281 -10.331 1.00 47.89 286 ARG A O 1
ATOM 1402 N N . LEU A 1 307 ? 49.889 5.019 -12.171 1.00 46.70 287 LEU A N 1
ATOM 1403 C CA . LEU A 1 307 ? 50.379 6.257 -11.570 1.00 45.97 287 LEU A CA 1
ATOM 1404 C C . LEU A 1 307 ? 49.256 7.152 -11.022 1.00 45.08 287 LEU A C 1
ATOM 1405 O O . LEU A 1 307 ? 49.425 7.769 -9.978 1.00 45.36 287 LEU A O 1
ATOM 1410 N N . PRO A 1 308 ? 48.105 7.228 -11.714 1.00 44.19 288 PRO A N 1
ATOM 1411 C CA . PRO A 1 308 ? 47.057 8.065 -11.151 1.00 43.35 288 PRO A CA 1
ATOM 1412 C C . PRO A 1 308 ? 46.498 7.450 -9.880 1.00 42.66 288 PRO A C 1
ATOM 1413 O O . PRO A 1 308 ? 46.040 8.173 -8.993 1.00 42.69 288 PRO A O 1
ATOM 1417 N N . TYR A 1 309 ? 46.524 6.122 -9.801 1.00 41.64 289 TYR A N 1
ATOM 1418 C CA . TYR A 1 309 ? 46.091 5.446 -8.611 1.00 40.76 289 TYR A CA 1
ATOM 1419 C C . TYR A 1 309 ? 47.050 5.717 -7.444 1.00 41.01 289 TYR A C 1
ATOM 1420 O O . TYR A 1 309 ? 46.603 6.015 -6.324 1.00 41.38 289 TYR A O 1
ATOM 1429 N N . ARG A 1 310 ? 48.356 5.608 -7.707 1.00 40.88 290 ARG A N 1
ATOM 1430 C CA . ARG A 1 310 ? 49.381 5.811 -6.680 1.00 40.75 290 ARG A CA 1
ATOM 1431 C C . ARG A 1 310 ? 49.267 7.192 -6.077 1.00 40.53 290 ARG A C 1
ATOM 1432 O O . ARG A 1 310 ? 49.332 7.366 -4.852 1.00 40.24 290 ARG A O 1
ATOM 1440 N N . VAL A 1 311 ? 49.098 8.168 -6.955 1.00 40.13 291 VAL A N 1
ATOM 1441 C CA . VAL A 1 311 ? 49.197 9.552 -6.578 1.00 40.32 291 VAL A CA 1
ATOM 1442 C C . VAL A 1 311 ? 47.893 10.120 -6.032 1.00 40.05 291 VAL A C 1
ATOM 1443 O O . VAL A 1 311 ? 47.925 11.022 -5.220 1.00 40.52 291 VAL A O 1
ATOM 1447 N N . GLN A 1 312 ? 46.753 9.593 -6.463 1.00 39.76 292 GLN A N 1
ATOM 1448 C CA . GLN A 1 312 ? 45.459 10.206 -6.147 1.00 39.19 292 GLN A CA 1
ATOM 1449 C C . GLN A 1 312 ? 44.625 9.398 -5.149 1.00 38.67 292 GLN A C 1
ATOM 1450 O O . GLN A 1 312 ? 43.772 9.946 -4.467 1.00 38.14 292 GLN A O 1
ATOM 1456 N N . SER A 1 313 ? 44.896 8.101 -5.067 1.00 37.93 293 SER A N 1
ATOM 1457 C CA . SER A 1 313 ? 44.187 7.228 -4.155 1.00 37.61 293 SER A CA 1
ATOM 1458 C C . SER A 1 313 ? 45.101 6.694 -3.059 1.00 37.14 293 SER A C 1
ATOM 1459 O O . SER A 1 313 ? 44.806 6.847 -1.874 1.00 37.42 293 SER A O 1
ATOM 1462 N N . PHE A 1 314 ? 46.224 6.093 -3.434 1.00 36.57 294 PHE A N 1
ATOM 1463 C CA . PHE A 1 314 ? 47.027 5.446 -2.413 1.00 36.06 294 PHE A CA 1
ATOM 1464 C C . PHE A 1 314 ? 47.769 6.420 -1.501 1.00 35.85 294 PHE A C 1
ATOM 1465 O O . PHE A 1 314 ? 47.508 6.453 -0.280 1.00 36.60 294 PHE A O 1
ATOM 1473 N N . ASP A 1 315 ? 48.651 7.230 -2.078 1.00 35.00 295 ASP A N 1
ATOM 1474 C CA . ASP A 1 315 ? 49.451 8.181 -1.312 1.00 34.30 295 ASP A CA 1
ATOM 1475 C C . ASP A 1 315 ? 48.634 9.095 -0.399 1.00 33.93 295 ASP A C 1
ATOM 1476 O O . ASP A 1 315 ? 49.019 9.298 0.747 1.00 34.85 295 ASP A O 1
ATOM 1481 N N . PRO A 1 316 ? 47.516 9.649 -0.890 1.00 33.08 296 PRO A N 1
ATOM 1482 C CA . PRO A 1 316 ? 46.704 10.476 0.000 1.00 32.68 296 PRO A CA 1
ATOM 1483 C C . PRO A 1 316 ? 46.076 9.684 1.172 1.00 32.53 296 PRO A C 1
ATOM 1484 O O . PRO A 1 316 ? 45.969 10.203 2.284 1.00 31.04 296 PRO A O 1
ATOM 1488 N N . SER A 1 317 ? 45.722 8.429 0.919 1.00 32.93 297 SER A N 1
ATOM 1489 C CA . SER A 1 317 ? 45.179 7.568 1.970 1.00 33.29 297 SER A CA 1
ATOM 1490 C C . SER A 1 317 ? 46.236 7.214 2.948 1.00 33.09 297 SER A C 1
ATOM 1491 O O . SER A 1 317 ? 45.956 7.115 4.109 1.00 33.65 297 SER A O 1
ATOM 1494 N N . MET A 1 318 ? 47.462 7.022 2.471 1.00 33.39 298 MET A N 1
ATOM 1495 C CA . MET A 1 318 ? 48.598 6.718 3.344 1.00 33.47 298 MET A CA 1
ATOM 1496 C C . MET A 1 318 ? 48.941 7.925 4.249 1.00 33.41 298 MET A C 1
ATOM 1497 O O . MET A 1 318 ? 49.231 7.757 5.441 1.00 34.00 298 MET A O 1
ATOM 1502 N N . ARG A 1 319 ? 48.890 9.131 3.675 1.00 32.78 299 ARG A N 1
ATOM 1503 C CA . ARG A 1 319 ? 49.169 10.382 4.373 1.00 32.29 299 ARG A CA 1
ATOM 1504 C C . ARG A 1 319 ? 48.208 10.566 5.560 1.00 32.48 299 ARG A C 1
ATOM 1505 O O . ARG A 1 319 ? 48.628 10.904 6.686 1.00 32.89 299 ARG A O 1
ATOM 1513 N N . GLU A 1 320 ? 46.923 10.369 5.289 1.00 31.26 300 GLU A N 1
ATOM 1514 C CA . GLU A 1 320 ? 45.909 10.519 6.277 1.00 31.59 300 GLU A CA 1
ATOM 1515 C C . GLU A 1 320 ? 46.139 9.528 7.449 1.00 31.46 300 GLU A C 1
ATOM 1516 O O . GLU A 1 320 ? 46.065 9.911 8.600 1.00 30.51 300 GLU A O 1
ATOM 1522 N N . TYR A 1 321 ? 46.469 8.279 7.127 1.00 31.89 301 TYR A N 1
ATOM 1523 C CA . TYR A 1 321 ? 46.609 7.233 8.141 1.00 32.27 301 TYR A CA 1
ATOM 1524 C C . TYR A 1 321 ? 47.803 7.511 9.071 1.00 32.94 301 TYR A C 1
ATOM 1525 O O . TYR A 1 321 ? 47.673 7.467 10.325 1.00 32.38 301 TYR A O 1
ATOM 1534 N N . LEU A 1 322 ? 48.946 7.813 8.446 1.00 32.96 302 LEU A N 1
ATOM 1535 C CA . LEU A 1 322 ? 50.136 8.232 9.176 1.00 33.57 302 LEU A CA 1
ATOM 1536 C C . LEU A 1 322 ? 49.875 9.393 10.121 1.00 34.23 302 LEU A C 1
ATOM 1537 O O . LEU A 1 322 ? 50.443 9.422 11.225 1.00 34.60 302 LEU A O 1
ATOM 1542 N N . HIS A 1 323 ? 49.030 10.345 9.714 1.00 34.78 303 HIS A N 1
ATOM 1543 C CA . HIS A 1 323 ? 48.737 11.474 10.597 1.00 36.18 303 HIS A CA 1
ATOM 1544 C C . HIS A 1 323 ? 47.983 11.007 11.827 1.00 36.45 303 HIS A C 1
ATOM 1545 O O . HIS A 1 323 ? 48.332 11.338 12.941 1.00 36.83 303 HIS A O 1
ATOM 1552 N N . ARG A 1 324 ? 46.962 10.214 11.580 1.00 36.87 304 ARG A N 1
ATOM 1553 C CA . ARG A 1 324 ? 46.127 9.624 12.588 1.00 37.54 304 ARG A CA 1
ATOM 1554 C C . ARG A 1 324 ? 46.927 8.723 13.554 1.00 37.83 304 ARG A C 1
ATOM 1555 O O . ARG A 1 324 ? 46.658 8.725 14.763 1.00 37.72 304 ARG A O 1
ATOM 1563 N N . LEU A 1 325 ? 47.909 7.979 13.037 1.00 37.83 305 LEU A N 1
ATOM 1564 C CA . LEU A 1 325 ? 48.771 7.149 13.888 1.00 37.71 305 LEU A CA 1
ATOM 1565 C C . LEU A 1 325 ? 49.619 8.033 14.761 1.00 38.30 305 LEU A C 1
ATOM 1566 O O . LEU A 1 325 ? 49.865 7.722 15.925 1.00 37.69 305 LEU A O 1
ATOM 1571 N N . ASP A 1 326 ? 50.113 9.117 14.173 1.00 39.19 306 ASP A N 1
ATOM 1572 C CA . ASP A 1 326 ? 50.991 10.001 14.905 1.00 39.92 306 ASP A CA 1
ATOM 1573 C C . ASP A 1 326 ? 50.183 10.662 16.005 1.00 40.42 306 ASP A C 1
ATOM 1574 O O . ASP A 1 326 ? 50.721 10.904 17.082 1.00 40.22 306 ASP A O 1
ATOM 1579 N N . THR A 1 327 ? 48.902 10.936 15.758 1.00 41.57 307 THR A N 1
ATOM 1580 C CA . THR A 1 327 ? 48.071 11.485 16.837 1.00 43.12 307 THR A CA 1
ATOM 1581 C C . THR A 1 327 ? 47.708 10.444 17.907 1.00 44.33 307 THR A C 1
ATOM 1582 O O . THR A 1 327 ? 47.546 10.781 19.080 1.00 44.46 307 THR A O 1
ATOM 1586 N N . TRP A 1 328 ? 47.608 9.181 17.501 1.00 45.64 308 TRP A N 1
ATOM 1587 C CA . TRP A 1 328 ? 47.456 8.081 18.443 1.00 47.23 308 TRP A CA 1
ATOM 1588 C C . TRP A 1 328 ? 48.636 7.966 19.411 1.00 49.14 308 TRP A C 1
ATOM 1589 O O . TRP A 1 328 ? 48.457 7.750 20.616 1.00 49.58 308 TRP A O 1
ATOM 1600 N N . ALA A 1 329 ? 49.839 8.084 18.874 1.00 51.26 309 ALA A N 1
ATOM 1601 C CA . ALA A 1 329 ? 51.059 7.916 19.651 1.00 53.72 309 ALA A CA 1
ATOM 1602 C C . ALA A 1 329 ? 51.353 9.119 20.531 1.00 55.61 309 ALA A C 1
ATOM 1603 O O . ALA A 1 329 ? 52.043 9.014 21.536 1.00 55.57 309 ALA A O 1
ATOM 1605 N N . THR A 1 330 ? 50.807 10.260 20.141 1.00 58.61 310 THR A N 1
ATOM 1606 C CA . THR A 1 330 ? 51.284 11.541 20.599 1.00 61.59 310 THR A CA 1
ATOM 1607 C C . THR A 1 330 ? 50.240 12.216 21.471 1.00 64.20 310 THR A C 1
ATOM 1608 O O . THR A 1 330 ? 50.280 12.101 22.697 1.00 64.36 310 THR A O 1
ATOM 1612 N N . GLU A 1 331 ? 49.278 12.878 20.831 1.00 67.42 311 GLU A N 1
ATOM 1613 C CA . GLU A 1 331 ? 48.316 13.716 21.543 1.00 70.25 311 GLU A CA 1
ATOM 1614 C C . GLU A 1 331 ? 47.600 12.910 22.637 1.00 71.97 311 GLU A C 1
ATOM 1615 O O . GLU A 1 331 ? 47.157 13.468 23.659 1.00 72.49 311 GLU A O 1
ATOM 1621 N N . ASN A 1 332 ? 47.488 11.603 22.422 1.00 73.75 312 ASN A N 1
ATOM 1622 C CA . ASN A 1 332 ? 46.965 10.701 23.440 1.00 75.66 312 ASN A CA 1
ATOM 1623 C C . ASN A 1 332 ? 47.856 10.650 24.677 1.00 76.86 312 ASN A C 1
ATOM 1624 O O . ASN A 1 332 ? 47.423 10.983 25.780 1.00 77.16 312 ASN A O 1
ATOM 1629 N N . ALA A 1 333 ? 49.102 10.230 24.485 1.00 78.30 313 ALA A N 1
ATOM 1630 C CA . ALA A 1 333 ? 49.935 9.772 25.590 1.00 79.43 313 ALA A CA 1
ATOM 1631 C C . ALA A 1 333 ? 50.625 10.943 26.283 1.00 80.02 313 ALA A C 1
ATOM 1632 O O . ALA A 1 333 ? 50.345 11.242 27.444 1.00 80.17 313 ALA A O 1
ATOM 1634 N N . ALA A 1 334 ? 51.528 11.600 25.564 1.00 80.57 314 ALA A N 1
ATOM 1635 C CA . ALA A 1 334 ? 52.371 12.634 26.152 1.00 80.93 314 ALA A CA 1
ATOM 1636 C C . ALA A 1 334 ? 51.559 13.565 27.047 1.00 81.05 314 ALA A C 1
ATOM 1637 O O . ALA A 1 334 ? 52.117 14.303 27.859 1.00 81.35 314 ALA A O 1
ATOM 1639 N N . SER A 1 345 ? 63.402 14.006 20.716 1.00 56.55 325 SER A N 1
ATOM 1640 C CA . SER A 1 345 ? 62.564 14.778 21.627 1.00 56.61 325 SER A CA 1
ATOM 1641 C C . SER A 1 345 ? 61.774 13.864 22.558 1.00 56.31 325 SER A C 1
ATOM 1642 O O . SER A 1 345 ? 61.779 14.049 23.775 1.00 56.73 325 SER A O 1
ATOM 1645 N N . SER A 1 346 ? 61.097 12.879 21.978 1.00 55.36 326 SER A N 1
ATOM 1646 C CA . SER A 1 346 ? 60.105 12.088 22.714 1.00 54.20 326 SER A CA 1
ATOM 1647 C C . SER A 1 346 ? 59.949 10.678 22.072 1.00 53.33 326 SER A C 1
ATOM 1648 O O . SER A 1 346 ? 59.896 10.569 20.842 1.00 53.25 326 SER A O 1
ATOM 1651 N N . PRO A 1 347 ? 59.877 9.594 22.895 1.00 52.24 327 PRO A N 1
ATOM 1652 C CA . PRO A 1 347 ? 59.905 8.229 22.328 1.00 50.82 327 PRO A CA 1
ATOM 1653 C C . PRO A 1 347 ? 58.488 7.806 21.892 1.00 49.31 327 PRO A C 1
ATOM 1654 O O . PRO A 1 347 ? 57.994 6.735 22.270 1.00 48.79 327 PRO A O 1
ATOM 1658 N N . HIS A 1 348 ? 57.854 8.681 21.113 1.00 47.20 328 HIS A N 1
ATOM 1659 C CA . HIS A 1 348 ? 56.487 8.528 20.660 1.00 45.59 328 HIS A CA 1
ATOM 1660 C C . HIS A 1 348 ? 56.421 8.939 19.197 1.00 43.57 328 HIS A C 1
ATOM 1661 O O . HIS A 1 348 ? 56.906 10.014 18.840 1.00 43.23 328 HIS A O 1
ATOM 1668 N N . GLY A 1 349 ? 55.783 8.114 18.368 1.00 40.88 329 GLY A N 1
ATOM 1669 C CA . GLY A 1 349 ? 55.512 8.460 16.989 1.00 37.68 329 GLY A CA 1
ATOM 1670 C C . GLY A 1 349 ? 55.307 7.204 16.176 1.00 35.88 329 GLY A C 1
ATOM 1671 O O . GLY A 1 349 ? 54.954 6.154 16.713 1.00 35.53 329 GLY A O 1
ATOM 1672 N N . PHE A 1 350 ? 55.553 7.315 14.876 1.00 33.94 330 PHE A N 1
ATOM 1673 C CA . PHE A 1 350 ? 55.385 6.206 13.977 1.00 32.03 330 PHE A CA 1
ATOM 1674 C C . PHE A 1 350 ? 56.659 5.925 13.202 1.00 31.86 330 PHE A C 1
ATOM 1675 O O . PHE A 1 350 ? 57.474 6.805 12.993 1.00 32.09 330 PHE A O 1
ATOM 1683 N N . ILE A 1 351 ? 56.809 4.684 12.782 1.00 31.37 331 ILE A N 1
ATOM 1684 C CA . ILE A 1 351 ? 57.866 4.277 11.896 1.00 30.70 331 ILE A CA 1
ATOM 1685 C C . ILE A 1 351 ? 57.174 3.647 10.701 1.00 31.04 331 ILE A C 1
ATOM 1686 O O . ILE A 1 351 ? 56.510 2.616 10.822 1.00 31.40 331 ILE A O 1
ATOM 1691 N N . TRP A 1 352 ? 57.345 4.285 9.552 1.00 30.93 332 TRP A N 1
ATOM 1692 C CA . TRP A 1 352 ? 56.764 3.861 8.319 1.00 30.99 332 TRP A CA 1
ATOM 1693 C C . TRP A 1 352 ? 57.852 3.091 7.598 1.00 30.95 332 TRP A C 1
ATOM 1694 O O . TRP A 1 352 ? 58.838 3.668 7.122 1.00 31.13 332 TRP A O 1
ATOM 1705 N N . ALA A 1 353 ? 57.706 1.771 7.574 1.00 30.78 333 ALA A N 1
ATOM 1706 C CA . ALA A 1 353 ? 58.750 0.904 7.024 1.00 30.65 333 ALA A CA 1
ATOM 1707 C C . ALA A 1 353 ? 58.242 0.109 5.841 1.00 30.86 333 ALA A C 1
ATOM 1708 O O . ALA A 1 353 ? 57.072 -0.247 5.790 1.00 31.04 333 ALA A O 1
ATOM 1710 N N . GLY A 1 354 ? 59.121 -0.141 4.870 1.00 31.08 334 GLY A N 1
ATOM 1711 C CA . GLY A 1 354 ? 58.816 -1.118 3.867 1.00 31.27 334 GLY A CA 1
ATOM 1712 C C . GLY A 1 354 ? 59.290 -0.695 2.521 1.00 31.91 334 GLY A C 1
ATOM 1713 O O . GLY A 1 354 ? 60.255 0.055 2.405 1.00 32.19 334 GLY A O 1
ATOM 1714 N N . ASP A 1 355 ? 58.614 -1.212 1.499 1.00 32.22 335 ASP A N 1
ATOM 1715 C CA . ASP A 1 355 ? 58.970 -0.957 0.132 1.00 32.20 335 ASP A CA 1
ATOM 1716 C C . ASP A 1 355 ? 58.055 0.140 -0.336 1.00 32.28 335 ASP A C 1
ATOM 1717 O O . ASP A 1 355 ? 56.883 -0.098 -0.623 1.00 32.34 335 ASP A O 1
ATOM 1722 N N . LEU A 1 356 ? 58.588 1.352 -0.388 1.00 31.95 336 LEU A N 1
ATOM 1723 C CA . LEU A 1 356 ? 57.758 2.511 -0.649 1.00 31.77 336 LEU A CA 1
ATOM 1724 C C . LEU A 1 356 ? 57.694 2.821 -2.151 1.00 31.92 336 LEU A C 1
ATOM 1725 O O . LEU A 1 356 ? 57.024 3.772 -2.571 1.00 32.27 336 LEU A O 1
ATOM 1730 N N . ASN A 1 357 ? 58.370 2.005 -2.956 1.00 31.81 337 ASN A N 1
ATOM 1731 C CA . ASN A 1 357 ? 58.352 2.150 -4.416 1.00 31.98 337 ASN A CA 1
ATOM 1732 C C . ASN A 1 357 ? 58.591 3.569 -4.911 1.00 31.91 337 ASN A C 1
ATOM 1733 O O . ASN A 1 357 ? 57.835 4.125 -5.706 1.00 31.55 337 ASN A O 1
ATOM 1738 N N . VAL A 1 358 ? 59.675 4.150 -4.442 1.00 32.64 338 VAL A N 1
ATOM 1739 C CA . VAL A 1 358 ? 60.050 5.484 -4.855 1.00 33.05 338 VAL A CA 1
ATOM 1740 C C . VAL A 1 358 ? 61.524 5.611 -4.569 1.00 34.32 338 VAL A C 1
ATOM 1741 O O . VAL A 1 358 ? 62.008 5.125 -3.542 1.00 34.46 338 VAL A O 1
ATOM 1745 N N . ALA A 1 359 ? 62.255 6.202 -5.508 1.00 35.67 339 ALA A N 1
ATOM 1746 C CA . ALA A 1 359 ? 63.643 6.512 -5.266 1.00 36.58 339 ALA A CA 1
ATOM 1747 C C . ALA A 1 359 ? 63.753 8.022 -5.179 1.00 37.58 339 ALA A C 1
ATOM 1748 O O . ALA A 1 359 ? 63.730 8.703 -6.205 1.00 37.86 339 ALA A O 1
ATOM 1750 N N . GLU A 1 360 ? 63.848 8.565 -3.961 1.00 38.42 340 GLU A N 1
ATOM 1751 C CA . GLU A 1 360 ? 63.663 10.006 -3.814 1.00 39.02 340 GLU A CA 1
ATOM 1752 C C . GLU A 1 360 ? 64.865 10.895 -4.113 1.00 39.31 340 GLU A C 1
ATOM 1753 O O . GLU A 1 360 ? 64.680 12.014 -4.576 1.00 39.69 340 GLU A O 1
ATOM 1759 N N . ARG A 1 361 ? 66.081 10.447 -3.818 1.00 39.67 341 ARG A N 1
ATOM 1760 C CA . ARG A 1 361 ? 67.244 11.218 -4.251 1.00 40.31 341 ARG A CA 1
ATOM 1761 C C . ARG A 1 361 ? 67.511 10.933 -5.720 1.00 40.64 341 ARG A C 1
ATOM 1762 O O . ARG A 1 361 ? 67.260 9.830 -6.202 1.00 40.59 341 ARG A O 1
ATOM 1770 N N . ASP A 1 362 ? 68.024 11.941 -6.414 1.00 41.38 342 ASP A N 1
ATOM 1771 C CA . ASP A 1 362 ? 68.461 11.807 -7.797 1.00 41.87 342 ASP A CA 1
ATOM 1772 C C . ASP A 1 362 ? 69.456 10.654 -7.917 1.00 42.03 342 ASP A C 1
ATOM 1773 O O . ASP A 1 362 ? 69.515 9.982 -8.954 1.00 42.20 342 ASP A O 1
ATOM 1778 N N . TYR A 1 363 ? 70.201 10.409 -6.839 1.00 42.27 343 TYR A N 1
ATOM 1779 C CA . TYR A 1 363 ? 71.188 9.330 -6.787 1.00 42.93 343 TYR A CA 1
ATOM 1780 C C . TYR A 1 363 ? 70.663 8.061 -6.127 1.00 43.84 343 TYR A C 1
ATOM 1781 O O . TYR A 1 363 ? 71.434 7.135 -5.853 1.00 43.67 343 TYR A O 1
ATOM 1790 N N . ASP A 1 364 ? 69.352 8.022 -5.869 1.00 44.99 344 ASP A N 1
ATOM 1791 C CA . ASP A 1 364 ? 68.705 6.837 -5.298 1.00 45.80 344 ASP A CA 1
ATOM 1792 C C . ASP A 1 364 ? 68.420 5.741 -6.350 1.00 46.96 344 ASP A C 1
ATOM 1793 O O . ASP A 1 364 ? 67.760 4.738 -6.055 1.00 47.33 344 ASP A O 1
ATOM 1798 N N . ARG A 1 365 ? 68.897 5.947 -7.577 1.00 47.78 345 ARG A N 1
ATOM 1799 C CA . ARG A 1 365 ? 68.932 4.892 -8.597 1.00 48.83 345 ARG A CA 1
ATOM 1800 C C . ARG A 1 365 ? 70.078 5.128 -9.580 1.00 49.62 345 ARG A C 1
ATOM 1801 O O . ARG A 1 365 ? 70.478 6.274 -9.823 1.00 49.91 345 ARG A O 1
ATOM 1809 N N . TYR A 1 366 ? 70.599 4.047 -10.150 1.00 50.22 346 TYR A N 1
ATOM 1810 C CA . TYR A 1 366 ? 71.692 4.154 -11.111 1.00 51.00 346 TYR A CA 1
ATOM 1811 C C . TYR A 1 366 ? 71.293 5.031 -12.297 1.00 51.30 346 TYR A C 1
ATOM 1812 O O . TYR A 1 366 ? 70.109 5.124 -12.636 1.00 51.24 346 TYR A O 1
ATOM 1821 N N . TYR A 1 367 ? 72.290 5.673 -12.903 1.00 51.59 347 TYR A N 1
ATOM 1822 C CA . TYR A 1 367 ? 72.069 6.549 -14.041 1.00 51.92 347 TYR A CA 1
ATOM 1823 C C . TYR A 1 367 ? 72.251 5.765 -15.333 1.00 52.26 347 TYR A C 1
ATOM 1824 O O . TYR A 1 367 ? 73.226 5.040 -15.486 1.00 51.99 347 TYR A O 1
ATOM 1833 N N . ALA A 1 368 ? 71.287 5.913 -16.240 1.00 52.92 348 ALA A N 1
ATOM 1834 C CA . ALA A 1 368 ? 71.296 5.277 -17.558 1.00 53.54 348 ALA A CA 1
ATOM 1835 C C . ALA A 1 368 ? 70.464 6.122 -18.520 1.00 54.11 348 ALA A C 1
ATOM 1836 O O . ALA A 1 368 ? 69.449 6.692 -18.116 1.00 54.31 348 ALA A O 1
ATOM 1838 N N . GLY A 1 369 ? 70.881 6.210 -19.782 1.00 54.48 349 GLY A N 1
ATOM 1839 C CA . GLY A 1 369 ? 70.146 7.001 -20.761 1.00 55.17 349 GLY A CA 1
ATOM 1840 C C . GLY A 1 369 ? 70.167 8.481 -20.429 1.00 55.75 349 GLY A C 1
ATOM 1841 O O . GLY A 1 369 ? 71.220 9.028 -20.119 1.00 56.10 349 GLY A O 1
ATOM 1842 N N . THR A 1 370 ? 69.007 9.133 -20.507 1.00 56.13 350 THR A N 1
ATOM 1843 C CA . THR A 1 370 ? 68.868 10.518 -20.059 1.00 56.49 350 THR A CA 1
ATOM 1844 C C . THR A 1 370 ? 68.059 10.607 -18.758 1.00 56.78 350 THR A C 1
ATOM 1845 O O . THR A 1 370 ? 67.339 9.667 -18.395 1.00 56.65 350 THR A O 1
ATOM 1849 N N . PHE A 1 371 ? 68.186 11.739 -18.068 1.00 56.79 351 PHE A N 1
ATOM 1850 C CA . PHE A 1 371 ? 67.403 11.993 -16.878 1.00 56.73 351 PHE A CA 1
ATOM 1851 C C . PHE A 1 371 ? 65.905 11.954 -17.198 1.00 56.85 351 PHE A C 1
ATOM 1852 O O . PHE A 1 371 ? 65.117 11.385 -16.430 1.00 56.74 351 PHE A O 1
ATOM 1860 N N . LYS A 1 372 ? 65.527 12.520 -18.346 1.00 56.73 352 LYS A N 1
ATOM 1861 C CA . LYS A 1 372 ? 64.156 12.416 -18.855 1.00 56.70 352 LYS A CA 1
ATOM 1862 C C . LYS A 1 372 ? 63.684 10.965 -18.924 1.00 56.33 352 LYS A C 1
ATOM 1863 O O . LYS A 1 372 ? 62.608 10.643 -18.434 1.00 56.37 352 LYS A O 1
ATOM 1869 N N . SER A 1 373 ? 64.500 10.102 -19.531 1.00 55.96 353 SER A N 1
ATOM 1870 C CA . SER A 1 373 ? 64.156 8.682 -19.717 1.00 55.42 353 SER A CA 1
ATOM 1871 C C . SER A 1 373 ? 64.128 7.918 -18.398 1.00 54.82 353 SER A C 1
ATOM 1872 O O . SER A 1 373 ? 63.433 6.910 -18.273 1.00 54.78 353 SER A O 1
ATOM 1875 N N . MET A 1 374 ? 64.9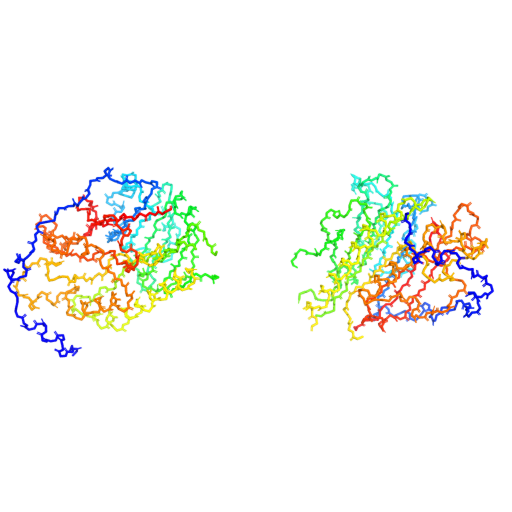18 8.389 -17.438 1.00 54.10 354 MET A N 1
ATOM 1876 C CA . MET A 1 374 ? 64.976 7.790 -16.113 1.00 53.18 354 MET A CA 1
ATOM 1877 C C . MET A 1 374 ? 63.682 8.049 -15.354 1.00 52.43 354 MET A C 1
ATOM 1878 O O . MET A 1 374 ? 63.188 7.172 -14.667 1.00 52.42 354 MET A O 1
ATOM 1883 N N . GLN A 1 375 ? 63.126 9.243 -15.523 1.00 51.76 355 GLN A N 1
ATOM 1884 C CA . GLN A 1 375 ? 61.902 9.661 -14.847 1.00 51.37 355 GLN A CA 1
ATOM 1885 C C . GLN A 1 375 ? 60.638 9.050 -15.467 1.00 51.05 355 GLN A C 1
ATOM 1886 O O . GLN A 1 375 ? 59.510 9.360 -15.063 1.00 50.94 355 GLN A O 1
ATOM 1892 N N . GLU A 1 376 ? 60.840 8.188 -16.457 1.00 50.32 356 GLU A N 1
ATOM 1893 C CA . GLU A 1 376 ? 59.745 7.475 -17.105 1.00 49.57 356 GLU A CA 1
ATOM 1894 C C . GLU A 1 376 ? 59.519 6.099 -16.475 1.00 48.68 356 GLU A C 1
ATOM 1895 O O . GLU A 1 376 ? 58.521 5.436 -16.748 1.00 48.48 356 GLU A O 1
ATOM 1901 N N . CYS A 1 377 ? 60.458 5.669 -15.647 1.00 47.77 357 CYS A N 1
ATOM 1902 C CA . CYS A 1 377 ? 60.331 4.401 -14.961 1.00 47.57 357 CYS A CA 1
ATOM 1903 C C . CYS A 1 377 ? 59.522 4.566 -13.657 1.00 46.96 357 CYS A C 1
ATOM 1904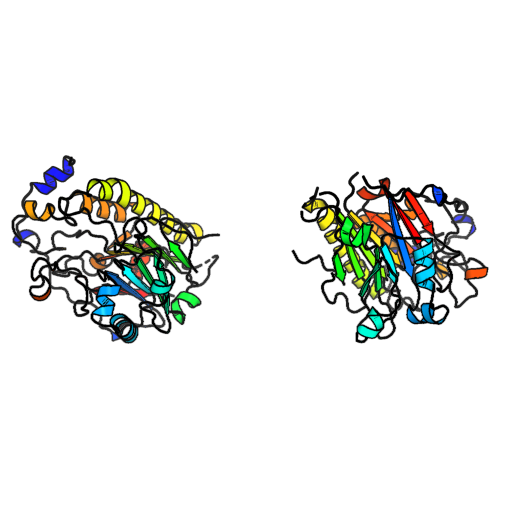 O O . CYS A 1 377 ? 59.687 5.552 -12.934 1.00 46.97 357 CYS A O 1
ATOM 1907 N N . SER A 1 378 ? 58.635 3.616 -13.370 1.00 46.17 358 SER A N 1
ATOM 1908 C CA . SER A 1 378 ? 57.846 3.670 -12.130 1.00 45.36 358 SER A CA 1
ATOM 1909 C C . SER A 1 378 ? 58.775 3.592 -10.922 1.00 44.70 358 SER A C 1
ATOM 1910 O O . SER A 1 378 ? 59.645 2.713 -10.842 1.00 44.55 358 SER A O 1
ATOM 1913 N N . GLY A 1 379 ? 58.599 4.539 -10.008 1.00 43.70 359 GLY A N 1
ATOM 1914 C CA . GLY A 1 379 ? 59.479 4.667 -8.854 1.00 43.21 359 GLY A CA 1
ATOM 1915 C C . GLY A 1 379 ? 60.276 5.953 -8.922 1.00 42.83 359 GLY A C 1
ATOM 1916 O O . GLY A 1 379 ? 60.729 6.475 -7.891 1.00 42.65 359 GLY A O 1
ATOM 1917 N N . PHE A 1 380 ? 60.437 6.470 -10.142 1.00 42.29 360 PHE A N 1
ATOM 1918 C CA . PHE A 1 380 ? 61.224 7.668 -10.377 1.00 41.68 360 PHE A CA 1
ATOM 1919 C C . PHE A 1 380 ? 60.441 8.740 -11.127 1.00 41.13 360 PHE A C 1
ATOM 1920 O O . PHE A 1 380 ? 61.017 9.758 -11.550 1.00 41.09 360 PHE A O 1
ATOM 1928 N N . ALA A 1 381 ? 59.141 8.520 -11.298 1.00 40.33 361 ALA A N 1
ATOM 1929 C CA . ALA A 1 381 ? 58.292 9.535 -11.916 1.00 40.21 361 ALA A CA 1
ATOM 1930 C C . ALA A 1 381 ? 58.231 10.778 -11.046 1.00 40.30 361 ALA A C 1
ATOM 1931 O O . ALA A 1 381 ? 58.231 10.676 -9.807 1.00 39.76 361 ALA A O 1
ATOM 1933 N N . PRO A 1 382 ? 58.196 11.962 -11.691 1.00 40.46 362 PRO A N 1
ATOM 1934 C CA . PRO A 1 382 ? 58.133 13.223 -10.944 1.00 40.39 362 PRO A CA 1
ATOM 1935 C C . PRO A 1 382 ? 57.056 13.245 -9.857 1.00 39.96 362 PRO A C 1
ATOM 1936 O O . PRO A 1 382 ? 57.376 13.631 -8.746 1.00 40.17 362 PRO A O 1
ATOM 1940 N N . GLU A 1 383 ? 55.817 12.846 -10.164 1.00 39.59 363 GLU A N 1
ATOM 1941 C CA . GLU A 1 383 ? 54.716 12.890 -9.169 1.00 39.78 363 GLU A CA 1
ATOM 1942 C C . GLU A 1 383 ? 54.946 11.946 -7.987 1.00 39.67 363 GLU A C 1
ATOM 1943 O O . GLU A 1 383 ? 54.573 12.252 -6.855 1.00 39.58 363 GLU A O 1
ATOM 1949 N N . GLU A 1 384 ? 55.558 10.795 -8.249 1.00 39.80 364 GLU A N 1
ATOM 1950 C CA . GLU A 1 384 ? 55.877 9.841 -7.176 1.00 40.29 364 GLU A CA 1
ATOM 1951 C C . GLU A 1 384 ? 56.830 10.425 -6.142 1.00 39.81 364 GLU A C 1
ATOM 1952 O O . GLU A 1 384 ? 56.614 10.308 -4.938 1.00 39.45 364 GLU A O 1
ATOM 1958 N N . ARG A 1 385 ? 57.875 11.068 -6.633 1.00 39.60 365 ARG A N 1
ATOM 1959 C CA . ARG A 1 385 ? 58.887 11.641 -5.761 1.00 39.55 365 ARG A CA 1
ATOM 1960 C C . ARG A 1 385 ? 58.331 12.818 -4.953 1.00 39.76 365 ARG A C 1
ATOM 1961 O O . ARG A 1 385 ? 58.534 12.863 -3.733 1.00 39.38 365 ARG A O 1
ATOM 1969 N N . MET A 1 386 ? 57.594 13.722 -5.615 1.00 39.83 366 MET A N 1
ATOM 1970 C CA . MET A 1 386 ? 56.990 14.903 -4.949 1.00 40.74 366 MET A CA 1
ATOM 1971 C C . MET A 1 386 ? 55.942 14.518 -3.900 1.00 39.48 366 MET A C 1
ATOM 1972 O O . MET A 1 386 ? 55.822 15.167 -2.854 1.00 39.41 366 MET A O 1
ATOM 1977 N N . SER A 1 387 ? 55.201 13.451 -4.183 1.00 38.29 367 SER A N 1
ATOM 1978 C CA . SER A 1 387 ? 54.152 12.990 -3.302 1.00 37.39 367 SER A CA 1
ATOM 1979 C C . SER A 1 387 ? 54.729 12.398 -2.004 1.00 36.97 367 SER A C 1
ATOM 1980 O O . SER A 1 387 ? 54.204 12.632 -0.900 1.00 36.59 367 SER A O 1
ATOM 1983 N N . PHE A 1 388 ? 55.822 11.654 -2.150 1.00 36.09 368 PHE A N 1
ATOM 1984 C CA . PHE A 1 388 ? 56.533 11.071 -1.029 1.00 35.69 368 PHE A CA 1
ATOM 1985 C C . PHE A 1 388 ? 57.156 12.157 -0.174 1.00 36.03 368 PHE A C 1
ATOM 1986 O O . PHE A 1 388 ? 57.005 12.152 1.058 1.00 36.62 368 PHE A O 1
ATOM 1994 N N . ARG A 1 389 ? 57.818 13.114 -0.815 1.00 36.04 369 ARG A N 1
ATOM 1995 C CA . ARG A 1 389 ? 58.359 14.265 -0.083 1.00 36.14 369 ARG A CA 1
ATOM 1996 C C . ARG A 1 389 ? 57.246 14.965 0.663 1.00 35.80 369 ARG A C 1
ATOM 1997 O O . ARG A 1 389 ? 57.443 15.435 1.772 1.00 35.31 369 ARG A O 1
ATOM 2005 N N . GLU A 1 390 ? 56.080 15.021 0.037 1.00 35.62 370 GLU A N 1
ATOM 2006 C CA . GLU A 1 390 ? 54.982 15.750 0.597 1.00 35.89 370 GLU A CA 1
ATOM 2007 C C . GLU A 1 390 ? 54.444 15.053 1.834 1.00 35.83 370 GLU A C 1
ATOM 2008 O O . GLU A 1 390 ? 54.153 15.702 2.832 1.00 35.65 370 GLU A O 1
ATOM 2014 N N . THR A 1 391 ? 54.336 13.727 1.746 1.00 35.47 371 THR A N 1
ATOM 2015 C CA . THR A 1 391 ? 53.958 12.887 2.865 1.00 35.17 371 THR A CA 1
ATOM 2016 C C . THR A 1 391 ? 54.865 13.080 4.063 1.00 35.20 371 THR A C 1
ATOM 2017 O O . THR A 1 391 ? 54.353 13.301 5.185 1.00 35.32 371 THR A O 1
ATOM 2021 N N . MET A 1 392 ? 56.186 13.043 3.841 1.00 35.08 372 MET A N 1
ATOM 2022 C CA . MET A 1 392 ? 57.157 13.241 4.942 1.00 35.23 372 MET A CA 1
ATOM 2023 C C . MET A 1 392 ? 56.987 14.606 5.565 1.00 34.76 372 MET A C 1
ATOM 2024 O O . MET A 1 392 ? 57.081 14.775 6.786 1.00 34.66 372 MET A O 1
ATOM 2029 N N . GLN A 1 393 ? 56.685 15.570 4.708 1.00 34.48 373 GLN A N 1
ATOM 2030 C CA . GLN A 1 393 ? 56.453 16.921 5.136 1.00 34.53 373 GLN A CA 1
ATOM 2031 C C . GLN A 1 393 ? 55.139 17.060 5.914 1.00 34.03 373 GLN A C 1
ATOM 2032 O O . GLN A 1 393 ? 55.149 17.570 7.027 1.00 33.77 373 GLN A O 1
ATOM 2038 N N . ARG A 1 394 ? 54.032 16.607 5.322 1.00 33.82 374 ARG A N 1
ATOM 2039 C CA . ARG A 1 394 ? 52.713 16.743 5.913 1.00 34.23 374 ARG A CA 1
ATOM 2040 C C . ARG A 1 394 ? 52.572 15.966 7.246 1.00 33.98 374 ARG A C 1
ATOM 2041 O O . ARG A 1 394 ? 51.806 16.365 8.099 1.00 33.49 374 ARG A O 1
ATOM 2049 N N . THR A 1 395 ? 53.351 14.892 7.420 1.00 33.99 375 THR A N 1
ATOM 2050 C CA . THR A 1 395 ? 53.279 14.049 8.601 1.00 33.92 375 THR A CA 1
ATOM 2051 C C . THR A 1 395 ? 54.429 14.293 9.574 1.00 34.20 375 THR A C 1
ATOM 2052 O O . THR A 1 395 ? 54.483 13.658 10.638 1.00 34.39 375 THR A O 1
ATOM 2056 N N . ASN A 1 396 ? 55.346 15.192 9.211 1.00 33.97 376 ASN A N 1
ATOM 2057 C CA . ASN A 1 396 ? 56.475 15.548 10.076 1.00 34.14 376 ASN A CA 1
ATOM 2058 C C . ASN A 1 396 ? 57.395 14.352 10.415 1.00 33.78 376 ASN A C 1
ATOM 2059 O O . ASN A 1 396 ? 57.580 13.969 11.605 1.00 34.08 376 ASN A O 1
ATOM 2064 N N . SER A 1 397 ? 57.952 13.772 9.358 1.00 31.97 377 SER A N 1
ATOM 2065 C CA . SER A 1 397 ? 58.769 12.607 9.472 1.00 31.04 377 SER A CA 1
ATOM 2066 C C . SER A 1 397 ? 59.934 12.670 8.471 1.00 30.96 377 SER A C 1
ATOM 2067 O O . SER A 1 397 ? 59.979 13.539 7.575 1.00 30.15 377 SER A O 1
ATOM 2070 N N . VAL A 1 398 ? 60.897 11.776 8.673 1.00 30.15 378 VAL A N 1
ATOM 2071 C CA . VAL A 1 398 ? 62.129 11.833 7.969 1.00 29.86 378 VAL A CA 1
ATOM 2072 C C . VAL A 1 398 ? 62.510 10.458 7.521 1.00 30.74 378 VAL A C 1
ATOM 2073 O O . VAL A 1 398 ? 62.248 9.468 8.220 1.00 30.44 378 VAL A O 1
ATOM 2077 N N . ASP A 1 399 ? 63.087 10.435 6.321 1.00 30.76 379 ASP A N 1
ATOM 2078 C CA . ASP A 1 399 ? 63.771 9.297 5.743 1.00 30.97 379 ASP A CA 1
ATOM 2079 C C . ASP A 1 399 ? 65.030 9.095 6.594 1.00 30.83 379 ASP A C 1
ATOM 2080 O O . ASP A 1 399 ? 66.056 9.765 6.392 1.00 30.95 379 ASP A O 1
ATOM 2085 N N . ILE A 1 400 ? 64.963 8.197 7.571 1.00 30.91 380 ILE A N 1
ATOM 2086 C CA . ILE A 1 400 ? 66.053 8.160 8.542 1.00 30.95 380 ILE A CA 1
ATOM 2087 C C . ILE A 1 400 ? 67.398 7.805 7.916 1.00 31.31 380 ILE A C 1
ATOM 2088 O O . ILE A 1 400 ? 68.409 8.285 8.376 1.00 31.32 380 ILE A O 1
ATOM 2093 N N . PHE A 1 401 ? 67.412 6.977 6.876 1.00 32.29 381 PHE A N 1
ATOM 2094 C CA . PHE A 1 401 ? 68.667 6.686 6.209 1.00 33.19 381 PHE A CA 1
ATOM 2095 C C . PHE A 1 401 ? 69.333 7.973 5.690 1.00 33.74 381 PHE A C 1
ATOM 2096 O O . PHE A 1 401 ? 70.524 8.152 5.872 1.00 34.39 381 PHE A O 1
ATOM 2104 N N . ARG A 1 402 ? 68.568 8.888 5.098 1.00 34.29 382 ARG A N 1
ATOM 2105 C CA . ARG A 1 402 ? 69.148 10.119 4.553 1.00 34.99 382 ARG A CA 1
ATOM 2106 C C . ARG A 1 402 ? 69.431 11.200 5.593 1.00 36.14 382 ARG A C 1
ATOM 2107 O O . ARG A 1 402 ? 70.016 12.247 5.285 1.00 36.50 382 ARG A O 1
ATOM 2115 N N . GLN A 1 403 ? 68.989 10.968 6.819 1.00 37.00 383 GLN A N 1
ATOM 2116 C CA . GLN A 1 403 ? 69.402 11.800 7.927 1.00 37.77 383 GLN A CA 1
ATOM 2117 C C . GLN A 1 403 ? 70.777 11.364 8.421 1.00 37.57 383 GLN A C 1
ATOM 2118 O O . GLN A 1 403 ? 71.576 12.193 8.807 1.00 37.89 383 GLN A O 1
ATOM 2124 N N . LEU A 1 404 ? 71.057 10.063 8.405 1.00 37.27 384 LEU A N 1
ATOM 2125 C CA . LEU A 1 404 ? 72.379 9.556 8.823 1.00 36.93 384 LEU A CA 1
ATOM 2126 C C . LEU A 1 404 ? 73.432 9.584 7.699 1.00 37.36 384 LEU A C 1
ATOM 2127 O O . LEU A 1 404 ? 74.626 9.757 7.963 1.00 37.65 384 LEU A O 1
ATOM 2132 N N . TYR A 1 405 ? 73.001 9.401 6.454 1.00 37.25 385 TYR A N 1
ATOM 2133 C CA . TYR A 1 405 ? 73.926 9.377 5.333 1.00 37.63 385 TYR A CA 1
ATOM 2134 C C . TYR A 1 405 ? 73.325 10.178 4.181 1.00 38.58 385 TYR A C 1
ATOM 2135 O O . TYR A 1 405 ? 72.931 9.590 3.151 1.00 38.83 385 TYR A O 1
ATOM 2144 N N . PRO A 1 406 ? 73.248 11.524 4.343 1.00 39.15 386 PRO A N 1
ATOM 2145 C CA . PRO A 1 406 ? 72.548 12.379 3.387 1.00 39.99 386 PRO A CA 1
ATOM 2146 C C . PRO A 1 406 ? 73.116 12.356 1.961 1.00 41.61 386 PRO A C 1
ATOM 2147 O O . PRO A 1 406 ? 72.362 12.624 1.011 1.00 42.34 386 PRO A O 1
ATOM 2151 N N . GLN A 1 407 ? 74.408 12.040 1.807 1.00 42.52 387 GLN A N 1
ATOM 2152 C CA . GLN A 1 407 ? 75.044 12.052 0.483 1.00 43.48 387 GLN A CA 1
ATOM 2153 C C . GLN A 1 407 ? 75.616 10.711 0.054 1.00 43.52 387 GLN A C 1
ATOM 2154 O O . GLN A 1 407 ? 76.278 10.632 -0.978 1.00 43.78 387 GLN A O 1
ATOM 2160 N N . ALA A 1 408 ? 75.379 9.659 0.829 1.00 43.50 388 ALA A N 1
ATOM 2161 C CA . ALA A 1 408 ? 75.986 8.368 0.509 1.00 43.76 388 ALA A CA 1
ATOM 2162 C C . ALA A 1 408 ? 75.389 7.733 -0.750 1.00 44.13 388 ALA A C 1
ATOM 2163 O O . ALA A 1 408 ? 74.206 7.897 -1.044 1.00 43.68 388 ALA A O 1
ATOM 2165 N N . GLY A 1 409 ? 76.232 7.010 -1.484 1.00 44.71 389 GLY A N 1
ATOM 2166 C CA . GLY A 1 409 ? 75.835 6.361 -2.734 1.00 45.17 389 GLY A CA 1
ATOM 2167 C C . GLY A 1 409 ? 77.040 5.739 -3.427 1.00 45.41 389 GLY A C 1
ATOM 2168 O O . GLY A 1 409 ? 78.146 6.249 -3.312 1.00 45.51 389 GLY A O 1
ATOM 2169 N N . PRO A 1 410 ? 76.831 4.635 -4.162 1.00 45.44 390 PRO A N 1
ATOM 2170 C CA . PRO A 1 410 ? 75.509 4.064 -4.411 1.00 45.32 390 PRO A CA 1
ATOM 2171 C C . PRO A 1 410 ? 75.065 3.120 -3.292 1.00 45.17 390 PRO A C 1
ATOM 2172 O O . PRO A 1 410 ? 75.826 2.246 -2.862 1.00 45.32 390 PRO A O 1
ATOM 2176 N N . VAL A 1 411 ? 73.851 3.328 -2.800 1.00 44.94 391 VAL A N 1
ATOM 2177 C CA . VAL A 1 411 ? 73.231 2.364 -1.896 1.00 44.35 391 VAL A CA 1
ATOM 2178 C C . VAL A 1 411 ? 71.857 2.050 -2.392 1.00 44.05 391 VAL A C 1
ATOM 2179 O O . VAL A 1 411 ? 71.020 2.936 -2.510 1.00 44.03 391 VAL A O 1
ATOM 2183 N N . TYR A 1 412 ? 71.647 0.780 -2.709 1.00 43.67 392 TYR A N 1
ATOM 2184 C CA . TYR A 1 412 ? 70.388 0.321 -3.245 1.00 43.22 392 TYR A CA 1
ATOM 2185 C C . TYR A 1 412 ? 69.852 -0.829 -2.403 1.00 43.47 392 TYR A C 1
ATOM 2186 O O . TYR A 1 412 ? 70.591 -1.440 -1.620 1.00 43.37 392 TYR A O 1
ATOM 2195 N N . SER A 1 413 ? 68.563 -1.112 -2.565 1.00 43.41 393 SER A N 1
ATOM 2196 C CA . SER A 1 413 ? 67.902 -2.176 -1.829 1.00 43.76 393 SER A CA 1
ATOM 2197 C C . SER A 1 413 ? 67.189 -3.061 -2.822 1.00 44.42 393 SER A C 1
ATOM 2198 O O . SER A 1 413 ? 66.650 -4.112 -2.468 1.00 44.12 393 SER A O 1
ATOM 2201 N N . PHE A 1 414 ? 67.179 -2.609 -4.072 1.00 45.54 394 PHE A N 1
ATOM 2202 C CA . PHE A 1 414 ? 66.499 -3.306 -5.158 1.00 46.77 394 PHE A CA 1
ATOM 2203 C C . PHE A 1 414 ? 67.353 -3.386 -6.427 1.00 47.71 394 PHE A C 1
ATOM 2204 O O . PHE A 1 414 ? 67.997 -2.406 -6.808 1.00 47.66 394 PHE A O 1
ATOM 2212 N N . TRP A 1 415 ? 67.321 -4.544 -7.089 1.00 49.11 395 TRP A N 1
ATOM 2213 C CA . TRP A 1 415 ? 68.059 -4.763 -8.349 1.00 50.31 395 TRP A CA 1
ATOM 2214 C C . TRP A 1 415 ? 67.210 -5.559 -9.348 1.00 51.54 395 TRP A C 1
ATOM 2215 O O . TRP A 1 415 ? 66.939 -6.745 -9.135 1.00 51.58 395 TRP A O 1
ATOM 2226 N N . SER A 1 416 ? 66.795 -4.907 -10.430 1.00 53.28 396 SER A N 1
ATOM 2227 C CA . SER A 1 416 ? 65.964 -5.550 -11.457 1.00 55.54 396 SER A CA 1
ATOM 2228 C C . SER A 1 416 ? 66.562 -6.840 -12.043 1.00 56.99 396 SER A C 1
ATOM 2229 O O . SER A 1 416 ? 67.707 -6.857 -12.497 1.00 56.87 396 SER A O 1
ATOM 2232 N N . GLN A 1 417 ? 65.772 -7.910 -12.027 1.00 59.11 397 GLN A N 1
ATOM 2233 C CA . GLN A 1 417 ? 66.166 -9.192 -12.626 1.00 61.12 397 GLN A CA 1
ATOM 2234 C C . GLN A 1 417 ? 66.013 -9.217 -14.153 1.00 62.05 397 GLN A C 1
ATOM 2235 O O . GLN A 1 417 ? 66.605 -10.061 -14.828 1.00 61.75 397 GLN A O 1
ATOM 2241 N N . ARG A 1 418 ? 65.190 -8.297 -14.662 1.00 63.46 398 ARG A N 1
ATOM 2242 C CA . ARG A 1 418 ? 65.021 -8.013 -16.093 1.00 64.81 398 ARG A CA 1
ATOM 2243 C C . ARG A 1 418 ? 66.356 -7.677 -16.783 1.00 65.14 398 ARG A C 1
ATOM 2244 O O . ARG A 1 418 ? 66.568 -8.032 -17.946 1.00 65.44 398 ARG A O 1
ATOM 2252 N N . ILE A 1 419 ? 67.229 -6.969 -16.064 1.00 65.55 399 ILE A N 1
ATOM 2253 C CA . ILE A 1 419 ? 68.654 -6.868 -16.405 1.00 65.84 399 ILE A CA 1
ATOM 2254 C C . ILE A 1 419 ? 69.430 -7.792 -15.462 1.00 66.41 399 ILE A C 1
ATOM 2255 O O . ILE A 1 419 ? 68.835 -8.444 -14.606 1.00 66.70 399 ILE A O 1
ATOM 2260 N N . ASN A 1 420 ? 70.743 -7.883 -15.615 1.00 66.82 400 ASN A N 1
ATOM 2261 C CA . ASN A 1 420 ? 71.517 -8.641 -14.641 1.00 67.38 400 ASN A CA 1
ATOM 2262 C C . ASN A 1 420 ? 72.010 -7.648 -13.593 1.00 67.43 400 ASN A C 1
ATOM 2263 O O . ASN A 1 420 ? 73.212 -7.407 -13.445 1.00 67.64 400 ASN A O 1
ATOM 2268 N N . GLY A 1 421 ? 71.042 -7.071 -12.881 1.00 67.33 401 GLY A N 1
ATOM 2269 C CA . GLY A 1 421 ? 71.247 -5.902 -12.034 1.00 66.87 401 GLY A CA 1
ATOM 2270 C C . GLY A 1 421 ? 72.134 -6.098 -10.823 1.00 66.64 401 GLY A C 1
ATOM 2271 O O . GLY A 1 421 ? 73.069 -5.321 -10.607 1.00 66.75 401 GLY A O 1
ATOM 2272 N N . ARG A 1 422 ? 71.843 -7.131 -10.031 1.00 66.18 402 ARG A N 1
ATOM 2273 C CA . ARG A 1 422 ? 72.546 -7.355 -8.762 1.00 65.71 402 ARG A CA 1
ATOM 2274 C C . ARG A 1 422 ? 74.081 -7.407 -8.902 1.00 65.59 402 ARG A C 1
ATOM 2275 O O . ARG A 1 422 ? 74.765 -6.584 -8.291 1.00 65.76 402 ARG A O 1
ATOM 2283 N N . PRO A 1 423 ? 74.625 -8.343 -9.721 1.00 65.24 403 PRO A N 1
ATOM 2284 C CA . PRO A 1 423 ? 76.085 -8.447 -9.849 1.00 64.81 403 PRO A CA 1
ATOM 2285 C C . PRO A 1 423 ? 76.778 -7.151 -10.275 1.00 64.37 403 PRO A C 1
ATOM 2286 O O . PRO A 1 423 ? 77.891 -6.886 -9.831 1.00 64.30 403 PRO A O 1
ATOM 2290 N N . ARG A 1 424 ? 76.127 -6.356 -11.121 1.00 63.82 404 ARG A N 1
ATOM 2291 C CA . ARG A 1 424 ? 76.708 -5.097 -11.606 1.00 63.19 404 ARG A CA 1
ATOM 2292 C C . ARG A 1 424 ? 76.343 -3.899 -10.728 1.00 62.38 404 ARG A C 1
ATOM 2293 O O . ARG A 1 424 ? 76.675 -2.759 -11.065 1.00 62.36 404 ARG A O 1
ATOM 2301 N N . ASN A 1 425 ? 75.688 -4.182 -9.597 1.00 61.18 405 ASN A N 1
ATOM 2302 C CA . ASN A 1 425 ? 75.150 -3.186 -8.649 1.00 59.78 405 ASN A CA 1
ATOM 2303 C C . ASN A 1 425 ? 74.516 -1.920 -9.241 1.00 58.92 405 ASN A C 1
ATOM 2304 O O . ASN A 1 425 ? 74.767 -0.803 -8.784 1.00 58.83 405 ASN A O 1
ATOM 2309 N N . LEU A 1 426 ? 73.693 -2.093 -10.260 1.00 57.69 406 LEU A N 1
ATOM 2310 C CA . LEU A 1 426 ? 72.894 -0.984 -10.731 1.00 56.58 406 LEU A CA 1
ATOM 2311 C C . LEU A 1 426 ? 71.434 -1.238 -10.376 1.00 55.29 406 LEU A C 1
ATOM 2312 O O . LEU A 1 426 ? 70.742 -2.051 -10.992 1.00 55.36 406 LEU A O 1
ATOM 2317 N N . GLY A 1 427 ? 70.994 -0.561 -9.325 1.00 53.39 407 GLY A N 1
ATOM 2318 C CA . GLY A 1 427 ? 69.662 -0.753 -8.817 1.00 51.08 407 GLY A CA 1
ATOM 2319 C C . GLY A 1 427 ? 69.091 0.505 -8.219 1.00 49.32 407 GLY A C 1
ATOM 2320 O O . GLY A 1 427 ? 69.546 1.614 -8.531 1.00 49.09 407 GLY A O 1
ATOM 2321 N N . TRP A 1 428 ? 68.092 0.306 -7.357 1.00 47.41 408 TRP A N 1
ATOM 2322 C CA . TRP A 1 428 ? 67.332 1.383 -6.727 1.00 45.44 408 TRP A CA 1
ATOM 2323 C C . TRP A 1 428 ? 67.252 1.214 -5.213 1.00 44.17 408 TRP A C 1
ATOM 2324 O O . TRP A 1 428 ? 67.247 0.092 -4.674 1.00 43.95 408 TRP A O 1
ATOM 2335 N N . ARG A 1 429 ? 67.145 2.344 -4.532 1.00 42.45 409 ARG A N 1
ATOM 2336 C CA . ARG A 1 429 ? 66.821 2.342 -3.129 1.00 41.10 409 ARG A CA 1
ATOM 2337 C C . ARG A 1 429 ? 65.325 2.604 -3.009 1.00 40.25 409 ARG A C 1
ATOM 2338 O O . ARG A 1 429 ? 64.860 3.746 -3.166 1.00 39.91 409 ARG A O 1
ATOM 2346 N N . LEU A 1 430 ? 64.590 1.523 -2.762 1.00 38.79 410 LEU A N 1
ATOM 2347 C CA . LEU A 1 4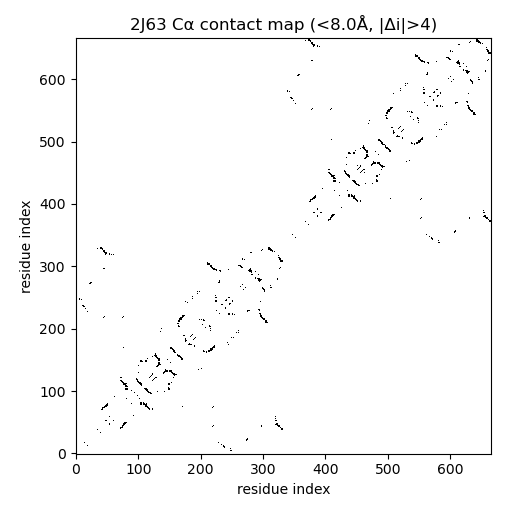30 ? 63.134 1.541 -2.744 1.00 38.11 410 LEU A CA 1
ATOM 2348 C C . LEU A 1 430 ? 62.570 1.247 -1.356 1.00 37.52 410 LEU A C 1
ATOM 2349 O O . LEU A 1 430 ? 61.364 1.379 -1.127 1.00 37.09 410 LEU A O 1
ATOM 2354 N N . ASP A 1 431 ? 63.457 0.866 -0.442 1.00 36.68 411 ASP A N 1
ATOM 2355 C CA . ASP A 1 431 ? 63.067 0.385 0.860 1.00 36.33 411 ASP A CA 1
ATOM 2356 C C . ASP A 1 431 ? 63.513 1.350 1.949 1.00 35.78 411 ASP A C 1
ATOM 2357 O O . ASP A 1 431 ? 64.647 1.837 1.930 1.00 35.40 411 ASP A O 1
ATOM 2362 N N . TYR A 1 432 ? 62.610 1.627 2.894 1.00 34.47 412 TYR A N 1
ATOM 2363 C CA . TYR A 1 432 ? 62.763 2.780 3.761 1.00 33.55 412 TYR A CA 1
ATOM 2364 C C . TYR A 1 432 ? 62.363 2.543 5.185 1.00 33.12 412 TYR A C 1
ATOM 2365 O O . TYR A 1 432 ? 61.532 1.689 5.495 1.00 33.21 412 TYR A O 1
ATOM 2374 N N . PHE A 1 433 ? 62.958 3.343 6.054 1.00 32.27 413 PHE A N 1
ATOM 2375 C CA . PHE A 1 433 ? 62.401 3.627 7.357 1.00 30.80 413 PHE A CA 1
ATOM 2376 C C . PHE A 1 433 ? 62.184 5.130 7.433 1.00 30.82 413 PHE A C 1
ATOM 2377 O O . PHE A 1 433 ? 63.157 5.890 7.533 1.00 30.52 413 PHE A O 1
ATOM 2385 N N . VAL A 1 434 ? 60.914 5.540 7.374 1.00 30.19 414 VAL A N 1
ATOM 2386 C CA . VAL A 1 434 ? 60.538 6.904 7.553 1.00 30.01 414 VAL A CA 1
ATOM 2387 C C . VAL A 1 434 ? 59.942 7.019 8.955 1.00 30.53 414 VAL A C 1
ATOM 2388 O O . VAL A 1 434 ? 58.972 6.346 9.277 1.00 30.57 414 VAL A O 1
ATOM 2392 N N . VAL A 1 435 ? 60.533 7.901 9.767 1.00 30.97 415 VAL A N 1
ATOM 2393 C CA . VAL A 1 435 ? 60.275 8.033 11.212 1.00 30.77 415 VAL A CA 1
ATOM 2394 C C . VAL A 1 435 ? 59.739 9.439 11.554 1.00 30.35 415 VAL A C 1
ATOM 2395 O O . VAL A 1 435 ? 60.214 10.437 10.971 1.00 29.81 415 VAL A O 1
ATOM 2399 N N . SER A 1 436 ? 58.777 9.517 12.493 1.00 29.39 416 SER A N 1
ATOM 2400 C CA . SER A 1 436 ? 58.382 10.801 13.088 1.00 29.25 416 SER A CA 1
ATOM 2401 C C . SER A 1 436 ? 59.626 11.557 13.466 1.00 29.70 416 SER A C 1
ATOM 2402 O O . SER A 1 436 ? 60.569 10.982 14.027 1.00 29.61 416 SER A O 1
ATOM 2405 N N . SER A 1 437 ? 59.623 12.858 13.211 1.00 30.21 417 SER A N 1
ATOM 2406 C CA . SER A 1 437 ? 60.763 13.685 13.556 1.00 31.15 417 SER A CA 1
ATOM 2407 C C . SER A 1 437 ? 61.218 13.498 14.986 1.00 31.52 417 SER A C 1
ATOM 2408 O O . SER A 1 437 ? 62.419 13.388 15.249 1.00 32.21 417 SER A O 1
ATOM 2411 N N . ARG A 1 438 ? 60.274 13.474 15.925 1.00 31.83 418 ARG A N 1
ATOM 2412 C CA . ARG A 1 438 ? 60.664 13.422 17.318 1.00 32.15 418 ARG A CA 1
ATOM 2413 C C . ARG A 1 438 ? 61.290 12.084 17.744 1.00 33.23 418 ARG A C 1
ATOM 2414 O O . ARG A 1 438 ? 61.766 11.975 18.872 1.00 33.74 418 ARG A O 1
ATOM 2422 N N . LEU A 1 439 ? 61.295 11.087 16.851 1.00 33.68 419 LEU A N 1
ATOM 2423 C CA . LEU A 1 439 ? 61.977 9.803 17.099 1.00 34.17 419 LEU A CA 1
ATOM 2424 C C . LEU A 1 439 ? 63.334 9.691 16.406 1.00 34.16 419 LEU A C 1
ATOM 2425 O O . LEU A 1 439 ? 64.085 8.769 16.686 1.00 33.72 419 LEU A O 1
ATOM 2430 N N . ALA A 1 440 ? 63.631 10.616 15.491 1.00 34.42 420 ALA A N 1
ATOM 2431 C CA . ALA A 1 440 ? 64.877 10.617 14.726 1.00 34.94 420 ALA A CA 1
ATOM 2432 C C . ALA A 1 440 ? 66.140 10.431 15.590 1.00 35.62 420 ALA A C 1
ATOM 2433 O O . ALA A 1 440 ? 66.978 9.568 15.317 1.00 36.12 420 ALA A O 1
ATOM 2435 N N . SER A 1 441 ? 66.265 11.242 16.637 1.00 36.09 421 SER A N 1
ATOM 2436 C CA . SER A 1 441 ? 67.421 11.208 17.524 1.00 36.55 421 SER A CA 1
ATOM 2437 C C . SER A 1 441 ? 67.643 9.884 18.252 1.00 36.46 421 SER A C 1
ATOM 2438 O O . SER A 1 441 ? 68.752 9.638 18.724 1.00 37.17 421 SER A O 1
ATOM 2441 N N . TYR A 1 442 ? 66.612 9.047 18.370 1.00 36.00 422 TYR A N 1
ATOM 2442 C CA . TYR A 1 442 ? 66.775 7.736 19.020 1.00 35.55 422 TYR A CA 1
ATOM 2443 C C . TYR A 1 442 ? 67.379 6.697 18.106 1.00 34.78 422 TYR A C 1
ATOM 2444 O O . TYR A 1 442 ? 67.749 5.615 18.552 1.00 34.64 422 TYR A O 1
ATOM 2453 N N . VAL A 1 443 ? 67.468 7.006 16.825 1.00 34.07 423 VAL A N 1
ATOM 2454 C CA . VAL A 1 443 ? 67.914 6.006 15.880 1.00 33.69 423 VAL A CA 1
ATOM 2455 C C . VAL A 1 443 ? 69.431 5.966 15.889 1.00 33.81 423 VAL A C 1
ATOM 2456 O O . VAL A 1 443 ? 70.084 6.981 15.664 1.00 34.00 423 VAL A O 1
ATOM 2460 N N . VAL A 1 444 ? 69.970 4.781 16.171 1.00 33.51 424 VAL A N 1
ATOM 2461 C CA . VAL A 1 444 ? 71.398 4.576 16.318 1.00 33.14 424 VAL A CA 1
ATOM 2462 C C . VAL A 1 444 ? 72.019 4.415 14.943 1.00 33.24 424 VAL A C 1
ATOM 2463 O O . VAL A 1 444 ? 72.994 5.064 14.621 1.00 32.73 424 VAL A O 1
ATOM 2467 N N . ASP A 1 445 ? 71.444 3.526 14.144 1.00 33.61 425 ASP A N 1
ATOM 2468 C CA . ASP A 1 445 ? 71.904 3.313 12.779 1.00 34.36 425 ASP A CA 1
ATOM 2469 C C . ASP A 1 445 ? 70.774 2.783 11.893 1.00 34.10 425 ASP A C 1
ATOM 2470 O O . ASP A 1 445 ? 69.734 2.366 12.398 1.00 33.81 425 ASP A O 1
ATOM 2475 N N . CYS A 1 446 ? 70.992 2.839 10.583 1.00 34.06 426 CYS A N 1
ATOM 2476 C CA . CYS A 1 446 ? 70.067 2.357 9.578 1.00 34.16 426 CYS A CA 1
ATOM 2477 C C . CYS A 1 446 ? 70.881 2.030 8.320 1.00 34.74 426 CYS A C 1
ATOM 2478 O O . CYS A 1 446 ? 71.537 2.916 7.754 1.00 34.74 426 CYS A O 1
ATOM 2481 N N . PHE A 1 447 ? 70.826 0.780 7.865 1.00 34.99 427 PHE A N 1
ATOM 2482 C CA . PHE A 1 447 ? 71.725 0.314 6.811 1.00 35.13 427 PHE A CA 1
ATOM 2483 C C . PHE A 1 447 ? 71.097 -0.823 6.018 1.00 36.07 427 PHE A C 1
ATOM 2484 O O . PHE A 1 447 ? 70.245 -1.537 6.533 1.00 36.58 427 PHE A O 1
ATOM 2492 N N . PRO A 1 448 ? 71.497 -0.985 4.753 1.00 37.03 428 PRO A N 1
ATOM 2493 C CA . PRO A 1 448 ? 71.025 -2.149 4.015 1.00 37.79 428 PRO A CA 1
ATOM 2494 C C . PRO A 1 448 ? 71.827 -3.405 4.368 1.00 39.09 428 PRO A C 1
ATOM 2495 O O . PRO A 1 448 ? 72.885 -3.314 4.993 1.00 39.00 428 PRO A O 1
ATOM 2499 N N . MET A 1 449 ? 71.338 -4.565 3.929 1.00 40.35 429 MET A N 1
ATOM 2500 C CA . MET A 1 449 ? 72.034 -5.844 4.118 1.00 41.43 429 MET A CA 1
ATOM 2501 C C . MET A 1 449 ? 72.215 -6.562 2.779 1.00 42.22 429 MET A C 1
ATOM 2502 O O . MET A 1 449 ? 71.609 -7.612 2.546 1.00 42.55 429 MET A O 1
ATOM 2507 N N . PRO A 1 450 ? 73.075 -6.018 1.897 1.00 43.22 430 PRO A N 1
ATOM 2508 C CA . PRO A 1 450 ? 73.055 -6.474 0.493 1.00 43.43 430 PRO A CA 1
ATOM 2509 C C . PRO A 1 450 ? 73.589 -7.885 0.259 1.00 43.81 430 PRO A C 1
ATOM 2510 O O . PRO A 1 450 ? 73.481 -8.403 -0.848 1.00 44.05 430 PRO A O 1
ATOM 2514 N N . THR A 1 451 ? 74.137 -8.521 1.281 1.00 44.37 431 THR A N 1
ATOM 2515 C CA . THR A 1 451 ? 74.607 -9.893 1.103 1.00 45.12 431 THR A CA 1
ATOM 2516 C C . THR A 1 451 ? 73.493 -10.935 1.285 1.00 45.36 431 THR A C 1
ATOM 2517 O O . THR A 1 451 ? 73.695 -12.128 0.991 1.00 45.58 431 THR A O 1
ATOM 2521 N N . VAL A 1 452 ? 72.331 -10.491 1.767 1.00 45.31 432 VAL A N 1
ATOM 2522 C CA . VAL A 1 452 ? 71.216 -11.411 2.012 1.00 45.22 432 VAL A CA 1
ATOM 2523 C C . VAL A 1 452 ? 70.412 -11.639 0.732 1.00 45.76 432 VAL A C 1
ATOM 2524 O O . VAL A 1 452 ? 69.736 -10.730 0.232 1.00 45.76 432 VAL A O 1
ATOM 2528 N N . MET A 1 453 ? 70.507 -12.864 0.212 1.00 46.11 433 MET A N 1
ATOM 2529 C CA . MET A 1 453 ? 69.965 -13.215 -1.103 1.00 46.20 433 MET A CA 1
ATOM 2530 C C . MET A 1 453 ? 68.592 -13.891 -1.011 1.00 45.76 433 MET A C 1
ATOM 2531 O O . MET A 1 453 ? 68.110 -14.181 0.087 1.00 45.88 433 MET A O 1
ATOM 2536 N N . GLY A 1 454 ? 67.973 -14.123 -2.170 1.00 45.15 434 GLY A N 1
ATOM 2537 C CA . GLY A 1 454 ? 66.719 -14.868 -2.267 1.00 44.26 434 GLY A CA 1
ATOM 2538 C C . GLY A 1 454 ? 65.607 -14.072 -2.917 1.00 43.94 434 GLY A C 1
ATOM 2539 O O . GLY A 1 454 ? 64.610 -14.634 -3.361 1.00 43.92 434 GLY A O 1
ATOM 2540 N N . SER A 1 455 ? 65.787 -12.752 -2.951 1.00 43.48 435 SER A N 1
ATOM 2541 C CA . SER A 1 455 ? 64.807 -11.816 -3.464 1.00 42.78 435 SER A CA 1
ATOM 2542 C C . SER A 1 455 ? 65.500 -10.857 -4.416 1.00 42.41 435 SER A C 1
ATOM 2543 O O . SER A 1 455 ? 66.722 -10.839 -4.502 1.00 42.42 435 SER A O 1
ATOM 2546 N N . ASP A 1 456 ? 64.725 -10.063 -5.141 1.00 42.28 436 ASP A N 1
ATOM 2547 C CA . ASP A 1 456 ? 65.316 -8.978 -5.925 1.00 42.55 436 ASP A CA 1
ATOM 2548 C C . ASP A 1 456 ? 65.513 -7.718 -5.050 1.00 42.02 436 ASP A C 1
ATOM 2549 O O . ASP A 1 456 ? 66.150 -6.734 -5.479 1.00 42.22 436 ASP A O 1
ATOM 2554 N N . HIS A 1 457 ? 64.975 -7.778 -3.827 1.00 40.97 437 HIS A N 1
ATOM 2555 C CA . HIS A 1 457 ? 65.239 -6.795 -2.772 1.00 40.12 437 HIS A CA 1
ATOM 2556 C C . HIS A 1 457 ? 66.170 -7.372 -1.708 1.00 39.54 437 HIS A C 1
ATOM 2557 O O . HIS A 1 457 ? 66.067 -8.558 -1.373 1.00 39.74 437 HIS A O 1
ATOM 2564 N N . CYS A 1 458 ? 67.047 -6.534 -1.156 1.00 38.32 438 CYS A N 1
ATOM 2565 C CA . CYS A 1 458 ? 67.741 -6.881 0.089 1.00 37.93 438 CYS A CA 1
ATOM 2566 C C . CYS A 1 458 ? 67.027 -6.279 1.312 1.00 37.52 438 CYS A C 1
ATOM 2567 O O . CYS A 1 458 ? 66.324 -5.269 1.203 1.00 37.67 438 CYS A O 1
ATOM 2570 N N . PRO A 1 459 ? 67.200 -6.886 2.485 1.00 36.76 439 PRO A N 1
ATOM 2571 C CA . PRO A 1 459 ? 66.586 -6.244 3.637 1.00 36.12 439 PRO A CA 1
ATOM 2572 C C . PRO A 1 459 ? 67.256 -4.901 4.015 1.00 35.96 439 PRO A C 1
ATOM 2573 O O . PRO A 1 459 ? 68.336 -4.582 3.529 1.00 35.56 439 PRO A O 1
ATOM 2577 N N . PHE A 1 460 ? 66.575 -4.112 4.841 1.00 35.56 440 PHE A N 1
ATOM 2578 C CA . PHE A 1 460 ? 67.102 -2.875 5.393 1.00 35.54 440 PHE A CA 1
ATOM 2579 C C . PHE A 1 460 ? 66.900 -2.939 6.902 1.00 35.78 440 PHE A C 1
ATOM 2580 O O . PHE A 1 460 ? 65.830 -3.321 7.374 1.00 35.48 440 PHE A O 1
ATOM 2588 N N . GLN A 1 461 ? 67.927 -2.568 7.655 1.00 36.15 441 GLN A N 1
ATOM 2589 C CA . GLN A 1 461 ? 67.915 -2.750 9.092 1.00 36.67 441 GLN A CA 1
ATOM 2590 C C . GLN A 1 461 ? 68.006 -1.401 9.758 1.00 37.15 441 GLN A C 1
ATOM 2591 O O . GLN A 1 461 ? 68.550 -0.457 9.176 1.00 37.41 441 GLN A O 1
ATOM 2597 N N . MET A 1 462 ? 67.472 -1.327 10.978 1.00 37.60 442 MET A N 1
ATOM 2598 C CA . MET A 1 462 ? 67.433 -0.104 11.773 1.00 38.42 442 MET A CA 1
ATOM 2599 C C . MET A 1 462 ? 67.470 -0.436 13.284 1.00 37.67 442 MET A C 1
ATOM 2600 O O . MET A 1 462 ? 66.836 -1.391 13.731 1.00 37.01 442 MET A O 1
ATOM 2605 N N . TRP A 1 463 ? 68.223 0.360 14.051 1.00 37.38 443 TRP A N 1
ATOM 2606 C CA . TRP A 1 463 ? 68.315 0.188 15.493 1.00 37.46 443 TRP A CA 1
ATOM 2607 C C . TRP A 1 463 ? 67.751 1.405 16.188 1.00 37.32 443 TRP A C 1
ATOM 2608 O O . TRP A 1 463 ? 68.035 2.544 15.791 1.00 37.46 443 TRP A O 1
ATOM 2619 N N . MET A 1 464 ? 66.955 1.178 17.224 1.00 36.96 444 MET A N 1
ATOM 2620 C CA . MET A 1 464 ? 66.459 2.301 17.984 1.00 37.74 444 MET A CA 1
ATOM 2621 C C . MET A 1 464 ? 66.732 2.199 19.502 1.00 37.91 444 MET A C 1
ATOM 2622 O O . MET A 1 464 ? 66.455 1.163 20.128 1.00 37.69 444 MET A O 1
ATOM 2627 N N . ARG A 1 465 ? 67.276 3.281 20.066 1.00 38.12 445 ARG A N 1
ATOM 2628 C CA . ARG A 1 465 ? 67.637 3.333 21.470 1.00 38.99 445 ARG A CA 1
ATOM 2629 C C . ARG A 1 465 ? 66.340 3.473 22.266 1.00 39.76 445 ARG A C 1
ATOM 2630 O O . ARG A 1 465 ? 65.394 4.090 21.781 1.00 40.17 445 ARG A O 1
ATOM 2638 N N . HIS A 1 466 ? 66.267 2.864 23.453 1.00 40.79 446 HIS A N 1
ATOM 2639 C CA . HIS A 1 466 ? 65.123 3.071 24.368 1.00 41.95 446 HIS A CA 1
ATOM 2640 C C . HIS A 1 466 ? 65.609 3.062 25.828 1.00 43.40 446 HIS A C 1
ATOM 2641 O O . HIS A 1 466 ? 66.647 2.464 26.122 1.00 42.97 446 HIS A O 1
ATOM 2648 N N . PRO A 1 467 ? 64.886 3.724 26.756 1.00 45.41 447 PRO A N 1
ATOM 2649 C CA . PRO A 1 467 ? 65.345 3.565 28.155 1.00 46.34 447 PRO A CA 1
ATOM 2650 C C . PRO A 1 467 ? 65.047 2.157 28.713 1.00 47.16 447 PRO A C 1
ATOM 2651 O O . PRO A 1 467 ? 65.955 1.303 28.786 1.00 47.80 447 PRO A O 1
ATOM 2655 N N . ILE B 1 110 ? 5.121 25.620 68.863 1.00 79.20 90 ILE B N 1
ATOM 2656 C CA . ILE B 1 110 ? 5.394 24.710 67.711 1.00 79.06 90 ILE B CA 1
ATOM 2657 C C . ILE B 1 110 ? 4.890 25.320 66.385 1.00 78.98 90 ILE B C 1
ATOM 2658 O O . ILE B 1 110 ? 5.554 25.191 65.354 1.00 78.95 90 ILE B O 1
ATOM 2663 N N . ARG B 1 111 ? 3.758 26.028 66.437 1.00 78.74 91 ARG B N 1
ATOM 2664 C CA . ARG B 1 111 ? 3.046 26.494 65.230 1.00 78.53 91 ARG B CA 1
ATOM 2665 C C . ARG B 1 111 ? 3.008 28.024 65.063 1.00 78.44 91 ARG B C 1
ATOM 2666 O O . ARG B 1 111 ? 2.683 28.743 66.005 1.00 78.58 91 ARG B O 1
ATOM 2674 N N . THR B 1 112 ? 3.302 28.503 63.852 1.00 78.18 92 THR B N 1
ATOM 2675 C CA . THR B 1 112 ? 3.380 29.946 63.548 1.00 77.86 92 THR B CA 1
ATOM 2676 C C . THR B 1 112 ? 2.056 30.686 63.779 1.00 77.74 92 THR B C 1
ATOM 2677 O O . THR B 1 112 ? 0.988 30.074 63.750 1.00 77.77 92 THR B O 1
ATOM 2681 N N . ALA B 1 113 ? 2.139 32.002 63.991 1.00 77.58 93 ALA B N 1
ATOM 2682 C CA . ALA B 1 113 ? 0.966 32.852 64.240 1.00 77.32 93 ALA B CA 1
ATOM 2683 C C . ALA B 1 113 ? -0.097 32.717 63.151 1.00 77.17 93 ALA B C 1
ATOM 2684 O O . ALA B 1 113 ? -1.289 32.592 63.448 1.00 77.18 93 ALA B O 1
ATOM 2686 N N . GLU B 1 114 ? 0.352 32.731 61.896 1.00 76.97 94 GLU B N 1
ATOM 2687 C CA . GLU B 1 114 ? -0.525 32.585 60.730 1.00 76.66 94 GLU B CA 1
ATOM 2688 C C . GLU B 1 114 ? -1.306 31.268 60.743 1.00 76.13 94 GLU B C 1
ATOM 2689 O O . GLU B 1 114 ? -2.513 31.249 60.477 1.00 75.93 94 GLU B O 1
ATOM 2695 N N . ALA B 1 115 ? -0.604 30.180 61.058 1.00 75.55 95 ALA B N 1
ATOM 2696 C CA . ALA B 1 115 ? -1.213 28.864 61.236 1.00 75.05 95 ALA B CA 1
ATOM 2697 C C . ALA B 1 115 ? -2.265 28.865 62.352 1.00 74.76 95 ALA B C 1
ATOM 2698 O O . ALA B 1 115 ? -3.347 28.288 62.200 1.00 74.73 95 ALA B O 1
ATOM 2700 N N . LEU B 1 116 ? -1.937 29.524 63.463 1.00 74.16 96 LEU B N 1
ATOM 2701 C CA . LEU B 1 116 ? -2.804 29.580 64.628 1.00 73.59 96 LEU B CA 1
ATOM 2702 C C . LEU B 1 116 ? -4.116 30.301 64.329 1.00 73.34 96 LEU B C 1
ATOM 2703 O O . LEU B 1 116 ? -5.188 29.841 64.727 1.00 73.17 96 LEU B O 1
ATOM 2708 N N . ALA B 1 117 ? -4.025 31.432 63.633 1.00 73.02 97 ALA B N 1
ATOM 2709 C CA . ALA B 1 117 ? -5.206 32.215 63.265 1.00 72.75 97 ALA B CA 1
ATOM 2710 C C . ALA B 1 117 ? -6.180 31.411 62.403 1.00 72.57 97 ALA B C 1
ATOM 2711 O O . ALA B 1 117 ? -7.384 31.433 62.639 1.00 72.59 97 ALA B O 1
ATOM 2713 N N . ALA B 1 118 ? -5.647 30.694 61.417 1.00 72.34 98 ALA B N 1
ATOM 2714 C CA . ALA B 1 118 ? -6.445 29.858 60.520 1.00 72.05 98 ALA B CA 1
ATOM 2715 C C . ALA B 1 118 ? -7.085 28.666 61.240 1.00 71.84 98 ALA B C 1
ATOM 2716 O O . ALA B 1 118 ? -8.119 28.147 60.815 1.00 71.65 98 ALA B O 1
ATOM 2718 N N . LEU B 1 119 ? -6.452 28.241 62.326 1.00 71.73 99 LEU B N 1
ATOM 2719 C CA . LEU B 1 119 ? -6.916 27.114 63.119 1.00 71.82 99 LEU B CA 1
ATOM 2720 C C . LEU B 1 119 ? -8.135 27.509 63.960 1.00 72.04 99 LEU B C 1
ATOM 2721 O O . LEU B 1 119 ? -9.059 26.713 64.130 1.00 72.02 99 LEU B O 1
ATOM 2726 N N . ASN B 1 120 ? -8.123 28.743 64.467 1.00 72.32 100 ASN B N 1
ATOM 2727 C CA . ASN B 1 120 ? -9.143 29.255 65.391 1.00 72.65 100 ASN B CA 1
ATOM 2728 C C . ASN B 1 120 ? -10.441 29.706 64.736 1.00 73.06 100 ASN B C 1
ATOM 2729 O O . ASN B 1 120 ? -11.519 29.593 65.333 1.00 73.15 100 ASN B O 1
ATOM 2734 N N . ALA B 1 121 ? -10.371 30.146 63.553 1.00 73.45 101 ALA B N 1
ATOM 2735 C CA . ALA B 1 121 ? -11.502 30.763 62.871 1.00 73.78 101 ALA B CA 1
ATOM 2736 C C . ALA B 1 121 ? -12.511 29.714 62.417 1.00 73.06 101 ALA B C 1
ATOM 2737 O O . ALA B 1 121 ? -12.137 28.618 62.000 1.00 73.95 101 ALA B O 1
ATOM 2739 N N . LYS B 1 122 ? -13.769 29.914 62.717 1.00 73.78 102 LYS B N 1
ATOM 2740 C CA . LYS B 1 122 ? -14.815 28.939 62.426 1.00 73.72 102 LYS B CA 1
ATOM 2741 C C . LYS B 1 122 ? -15.339 29.017 60.988 1.00 73.57 102 LYS B C 1
ATOM 2742 O O . LYS B 1 122 ? -15.403 30.091 60.378 1.00 73.47 102 LYS B O 1
ATOM 2748 N N . LYS B 1 123 ? -15.695 27.849 60.465 1.00 73.29 103 LYS B N 1
ATOM 2749 C CA . LYS B 1 123 ? -16.400 27.706 59.200 1.00 72.99 103 LYS B CA 1
ATOM 2750 C C . LYS B 1 123 ? -17.377 26.554 59.389 1.00 72.83 103 LYS B C 1
ATOM 2751 O O . LYS B 1 123 ? -16.969 25.442 59.735 1.00 73.00 103 LYS B O 1
ATOM 2757 N N . SER B 1 124 ? -18.661 26.832 59.194 1.00 72.33 104 SER B N 1
ATOM 2758 C CA . SER B 1 124 ? -19.693 25.810 59.237 1.00 71.88 104 SER B CA 1
ATOM 2759 C C . SER B 1 124 ? -19.741 25.095 57.893 1.00 71.52 104 SER B C 1
ATOM 2760 O O . SER B 1 124 ? -19.295 25.638 56.883 1.00 71.44 104 SER B O 1
ATOM 2763 N N . GLU B 1 125 ? -20.273 23.877 57.879 1.00 71.08 105 GLU B N 1
ATOM 2764 C CA . GLU B 1 125 ? -20.405 23.130 56.635 1.00 70.76 105 GLU B CA 1
ATOM 2765 C C . GLU B 1 125 ? -21.192 23.930 55.592 1.00 70.63 105 GLU B C 1
ATOM 2766 O O . GLU B 1 125 ? -20.825 23.965 54.415 1.00 70.66 105 GLU B O 1
ATOM 2772 N N . LYS B 1 126 ? -22.258 24.581 56.054 1.00 70.36 106 LYS B N 1
ATOM 2773 C CA . LYS B 1 126 ? -23.097 25.468 55.249 1.00 70.06 106 LYS B CA 1
ATOM 2774 C C . LYS B 1 126 ? -22.306 26.478 54.418 1.00 69.77 106 LYS B C 1
ATOM 2775 O O . LYS B 1 126 ? -22.611 26.672 53.243 1.00 69.81 106 LYS B O 1
ATOM 2781 N N . GLU B 1 127 ? -21.295 27.108 55.019 1.00 69.25 107 GLU B N 1
ATOM 2782 C CA . GLU B 1 127 ? -20.594 28.230 54.368 1.00 68.70 107 GLU B CA 1
ATOM 2783 C C . GLU B 1 127 ? -19.371 27.858 53.530 1.00 68.21 107 GLU B C 1
ATOM 2784 O O . GLU B 1 127 ? -18.822 28.709 52.826 1.00 68.12 107 GLU B O 1
ATOM 2790 N N . ILE B 1 128 ? -18.942 26.604 53.596 1.00 67.34 108 ILE B N 1
ATOM 2791 C CA . ILE B 1 128 ? -17.925 26.153 52.658 1.00 66.50 108 ILE B CA 1
ATOM 2792 C C . ILE B 1 128 ? -18.496 25.237 51.591 1.00 66.18 108 ILE B C 1
ATOM 2793 O O . ILE B 1 128 ? -17.962 25.173 50.483 1.00 66.00 108 ILE B O 1
ATOM 2798 N N . TRP B 1 129 ? -19.588 24.543 51.909 1.00 65.53 109 TRP B N 1
ATOM 2799 C CA . TRP B 1 129 ? -20.267 23.733 50.896 1.00 65.13 109 TRP B CA 1
ATOM 2800 C C . TRP B 1 129 ? -21.370 24.514 50.150 1.00 65.07 109 TRP B C 1
ATOM 2801 O O . TRP B 1 129 ? -22.165 23.921 49.419 1.00 65.16 109 TRP B O 1
ATOM 2812 N N . SER B 1 130 ? -21.379 25.843 50.316 1.00 64.91 110 SER B N 1
ATOM 2813 C CA . SER B 1 130 ? -22.343 26.742 49.656 1.00 64.70 110 SER B CA 1
ATOM 2814 C C . SER B 1 130 ? -22.228 26.728 48.142 1.00 64.39 110 SER B C 1
ATOM 2815 O O . SER B 1 130 ? -23.200 26.434 47.446 1.00 64.50 110 SER B O 1
ATOM 2818 N N . ASP B 1 131 ? -21.036 27.056 47.644 1.00 63.72 111 ASP B N 1
ATOM 2819 C CA . ASP B 1 131 ? -20.807 27.233 46.214 1.00 62.89 111 ASP B CA 1
ATOM 2820 C C . ASP B 1 131 ? -20.407 25.917 45.536 1.00 61.94 111 ASP B C 1
ATOM 2821 O O . ASP B 1 131 ? -20.105 25.887 44.334 1.00 61.98 111 ASP B O 1
ATOM 2826 N N . VAL B 1 132 ? -20.425 24.833 46.309 1.00 60.42 112 VAL B N 1
ATOM 2827 C CA . VAL B 1 132 ? -20.014 23.521 45.819 1.00 58.99 112 VAL B CA 1
ATOM 2828 C C . VAL B 1 132 ? -21.137 22.833 45.051 1.00 57.88 112 VAL B C 1
ATOM 2829 O O . VAL B 1 132 ? -22.247 22.690 45.554 1.00 57.86 112 VAL B O 1
ATOM 2833 N N . VAL B 1 133 ? -20.835 22.403 43.831 1.00 56.44 113 VAL B N 1
ATOM 2834 C CA . VAL B 1 133 ? -21.811 21.701 42.998 1.00 55.26 113 VAL B CA 1
ATOM 2835 C C . VAL B 1 133 ? -21.400 20.240 42.771 1.00 54.22 113 VAL B C 1
ATOM 2836 O O . VAL B 1 133 ? -20.211 19.935 42.773 1.00 54.24 113 VAL B O 1
ATOM 2840 N N . PRO B 1 134 ? -22.383 19.332 42.584 1.00 53.13 114 PRO B N 1
ATOM 2841 C CA . PRO B 1 134 ? -22.103 17.902 42.348 1.00 52.03 114 PRO B CA 1
ATOM 2842 C C . PRO B 1 134 ? -21.090 17.661 41.227 1.00 50.64 114 PRO B C 1
ATOM 2843 O O . PRO B 1 134 ? -21.028 18.435 40.279 1.00 50.73 114 PRO B O 1
ATOM 2847 N N . PHE B 1 135 ? -20.309 16.595 41.332 1.00 49.00 115 PHE B N 1
ATOM 2848 C CA . PHE B 1 135 ? -19.298 16.315 40.328 1.00 47.47 115 PHE B CA 1
ATOM 2849 C C . PHE B 1 135 ? -19.899 15.595 39.142 1.00 47.05 115 PHE B C 1
ATOM 2850 O O . PHE B 1 135 ? -20.354 14.460 39.267 1.00 46.60 115 PHE B O 1
ATOM 2858 N N . VAL B 1 136 ? -19.887 16.250 37.987 1.00 46.68 116 VAL B N 1
ATOM 2859 C CA . VAL B 1 136 ? -20.270 15.580 36.748 1.00 46.47 116 VAL B CA 1
ATOM 2860 C C . VAL B 1 136 ? -19.124 15.590 35.736 1.00 46.26 116 VAL B C 1
ATOM 2861 O O . VAL B 1 136 ? -18.790 16.625 35.159 1.00 45.98 116 VAL B O 1
ATOM 2865 N N . ARG B 1 137 ? -18.519 14.421 35.558 1.00 46.20 117 ARG B N 1
ATOM 2866 C CA . ARG B 1 137 ? -17.410 14.230 34.643 1.00 46.31 117 ARG B CA 1
ATOM 2867 C C . ARG B 1 137 ? -17.731 14.770 33.248 1.00 46.98 117 ARG B C 1
ATOM 2868 O O . ARG B 1 137 ? -18.734 14.395 32.645 1.00 46.92 117 ARG B O 1
ATOM 2876 N N . ARG B 1 138 ? -16.860 15.639 32.739 1.00 47.70 118 ARG B N 1
ATOM 2877 C CA . ARG B 1 138 ? -17.086 16.289 31.458 1.00 48.36 118 ARG B CA 1
ATOM 2878 C C . ARG B 1 138 ? -16.878 15.379 30.241 1.00 47.86 118 ARG B C 1
ATOM 2879 O O . ARG B 1 138 ? -17.319 15.715 29.158 1.00 48.00 118 ARG B O 1
ATOM 2887 N N . THR B 1 139 ? -16.209 14.239 30.400 1.00 47.44 119 THR B N 1
ATOM 2888 C CA . THR B 1 139 ? -16.068 13.291 29.280 1.00 46.85 119 THR B CA 1
ATOM 2889 C C . THR B 1 139 ? -16.729 11.939 29.537 1.00 46.87 119 THR B C 1
ATOM 2890 O O . THR B 1 139 ? -17.085 11.611 30.675 1.00 46.90 119 THR B O 1
ATOM 2894 N N . THR B 1 140 ? -16.889 11.172 28.458 1.00 46.64 120 THR B N 1
ATOM 2895 C CA . THR B 1 140 ? -17.242 9.745 28.514 1.00 46.58 120 THR B CA 1
ATOM 2896 C C . THR B 1 140 ? -16.067 8.977 27.902 1.00 46.56 120 THR B C 1
ATOM 2897 O O . THR B 1 140 ? -15.275 9.547 27.145 1.00 46.66 120 THR B O 1
ATOM 2901 N N . ASP B 1 141 ? -15.951 7.694 28.218 1.00 46.54 121 ASP B N 1
ATOM 2902 C CA . ASP B 1 141 ? -14.765 6.916 27.823 1.00 46.76 121 ASP B CA 1
ATOM 2903 C C . ASP B 1 141 ? -14.474 6.874 26.316 1.00 46.35 121 ASP B C 1
ATOM 2904 O O . ASP B 1 141 ? -13.338 6.647 25.897 1.00 46.28 121 ASP B O 1
ATOM 2909 N N . SER B 1 142 ? -15.490 7.094 25.494 1.00 45.94 122 SER B N 1
ATOM 2910 C CA . SER B 1 142 ? -15.258 7.037 24.059 1.00 45.34 122 SER B CA 1
ATOM 2911 C C . SER B 1 142 ? -14.723 8.348 23.478 1.00 44.49 122 SER B C 1
ATOM 2912 O O . SER B 1 142 ? -14.467 8.430 22.283 1.00 44.43 122 SER B O 1
ATOM 2915 N N . ASP B 1 143 ? -14.528 9.358 24.326 1.00 43.43 123 ASP B N 1
ATOM 2916 C CA . ASP B 1 143 ? -13.834 10.581 23.913 1.00 42.49 123 ASP B CA 1
ATOM 2917 C C . ASP B 1 143 ? -12.324 10.366 23.836 1.00 41.93 123 ASP B C 1
ATOM 2918 O O . ASP B 1 143 ? -11.602 11.171 23.239 1.00 41.93 123 ASP B O 1
ATOM 2923 N N . PHE B 1 144 ? -11.830 9.297 24.449 1.00 40.81 124 PHE B N 1
ATOM 2924 C CA . PHE B 1 144 ? -10.406 9.056 24.386 1.00 39.97 124 PHE B CA 1
ATOM 2925 C C . PHE B 1 144 ? -9.949 8.677 22.987 1.00 39.84 124 PHE B C 1
ATOM 2926 O O . PHE B 1 144 ? -10.455 7.729 22.369 1.00 39.93 124 PHE B O 1
ATOM 2934 N N . ASP B 1 145 ? -8.989 9.445 22.500 1.00 39.44 125 ASP B N 1
ATOM 2935 C CA . ASP B 1 145 ? -8.343 9.210 21.223 1.00 39.05 125 ASP B CA 1
ATOM 2936 C C . ASP B 1 145 ? -6.914 8.698 21.460 1.00 39.25 125 ASP B C 1
ATOM 2937 O O . ASP B 1 145 ? -5.991 9.492 21.670 1.00 38.80 125 ASP B O 1
ATOM 2942 N N . PRO B 1 146 ? -6.721 7.367 21.405 1.00 39.67 126 PRO B N 1
ATOM 2943 C CA . PRO B 1 146 ? -5.432 6.758 21.724 1.00 39.96 126 PRO B CA 1
ATOM 2944 C C . PRO B 1 146 ? -4.297 7.194 20.805 1.00 40.29 126 PRO B C 1
ATOM 2945 O O . PRO B 1 146 ? -3.135 7.069 21.179 1.00 40.66 126 PRO B O 1
ATOM 2949 N N . SER B 1 147 ? -4.604 7.716 19.626 1.00 40.38 127 SER B N 1
ATOM 2950 C CA . SER B 1 147 ? -3.517 8.129 18.742 1.00 40.67 127 SER B CA 1
ATOM 2951 C C . SER B 1 147 ? -3.110 9.609 18.898 1.00 40.51 127 SER B C 1
ATOM 2952 O O . SER B 1 147 ? -2.094 10.033 18.346 1.00 40.85 127 SER B O 1
ATOM 2955 N N . ARG B 1 148 ? -3.872 10.374 19.675 1.00 40.14 128 ARG B N 1
ATOM 2956 C CA . ARG B 1 148 ? -3.557 11.784 19.900 1.00 39.92 128 ARG B CA 1
ATOM 2957 C C . ARG B 1 148 ? -3.565 12.160 21.377 1.00 39.47 128 ARG B C 1
ATOM 2958 O O . ARG B 1 148 ? -3.359 13.319 21.742 1.00 39.38 128 ARG B O 1
ATOM 2966 N N . MET B 1 149 ? -3.781 11.170 22.235 1.00 38.89 129 MET B N 1
ATOM 2967 C CA . MET B 1 149 ? -3.703 11.410 23.671 1.00 38.14 129 MET B CA 1
ATOM 2968 C C . MET B 1 149 ? -2.915 10.345 24.423 1.00 37.75 129 MET B C 1
ATOM 2969 O O . MET B 1 149 ? -2.771 9.223 23.939 1.00 38.11 129 MET B O 1
ATOM 2974 N N . TYR B 1 150 ? -2.390 10.724 25.589 1.00 37.07 130 TYR B N 1
ATOM 2975 C CA . TYR B 1 150 ? -1.813 9.785 26.554 1.00 36.12 130 TYR B CA 1
ATOM 2976 C C . TYR B 1 150 ? -2.726 9.696 27.754 1.00 35.79 130 TYR B C 1
ATOM 2977 O O . TYR B 1 150 ? -3.350 10.683 28.158 1.00 35.38 130 TYR B O 1
ATOM 2986 N N . LYS B 1 151 ? -2.775 8.505 28.331 1.00 35.60 131 LYS B N 1
ATOM 2987 C CA . LYS B 1 151 ? -3.539 8.254 29.537 1.00 35.67 131 LYS B CA 1
ATOM 2988 C C . LYS B 1 151 ? -2.574 8.016 30.665 1.00 35.42 131 LYS B C 1
ATOM 2989 O O . LYS B 1 151 ? -1.705 7.147 30.573 1.00 35.59 131 LYS B O 1
ATOM 2995 N N . PHE B 1 152 ? -2.717 8.8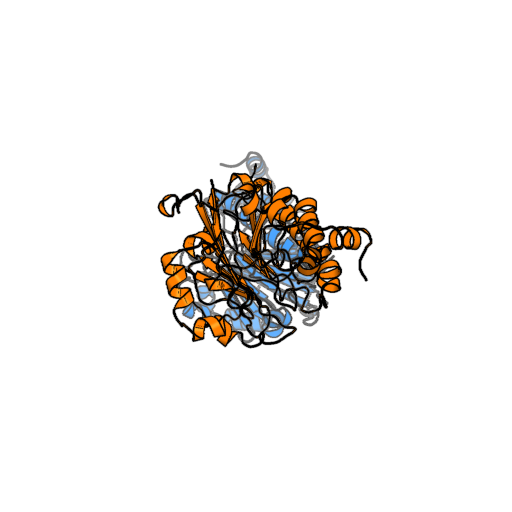00 31.724 1.00 35.47 132 PHE B N 1
ATOM 2996 C CA . PHE B 1 152 ? -1.935 8.579 32.929 1.00 35.60 132 PHE B CA 1
ATOM 2997 C C . PHE B 1 152 ? -2.892 8.272 34.034 1.00 35.69 132 PHE B C 1
ATOM 2998 O O . PHE B 1 152 ? -3.926 8.930 34.167 1.00 36.04 132 PHE B O 1
ATOM 3006 N N . ILE B 1 153 ? -2.541 7.287 34.841 1.00 35.39 133 ILE B N 1
ATOM 3007 C CA . ILE B 1 153 ? -3.261 7.091 36.074 1.00 35.23 133 ILE B CA 1
ATOM 3008 C C . ILE B 1 153 ? -2.335 6.890 37.286 1.00 34.73 133 ILE B C 1
ATOM 3009 O O . ILE B 1 153 ? -1.212 6.414 37.143 1.00 34.22 133 ILE B O 1
ATOM 3014 N N . THR B 1 154 ? -2.816 7.310 38.457 1.00 34.32 134 THR B N 1
ATOM 3015 C CA . THR B 1 154 ? -2.095 7.186 39.717 1.00 34.34 134 THR B CA 1
ATOM 3016 C C . THR B 1 154 ? -2.982 6.435 40.689 1.00 34.21 134 THR B C 1
ATOM 3017 O O . THR B 1 154 ? -4.202 6.596 40.663 1.00 33.92 134 THR B O 1
ATOM 3021 N N . TRP B 1 155 ? -2.365 5.630 41.554 1.00 34.13 135 TRP B N 1
ATOM 3022 C CA . TRP B 1 155 ? -3.117 4.816 42.496 1.00 33.84 135 TRP B CA 1
ATOM 3023 C C . TRP B 1 155 ? -2.281 4.412 43.678 1.00 33.98 135 TRP B C 1
ATOM 3024 O O . TRP B 1 155 ? -1.271 3.731 43.522 1.00 33.93 135 TRP B O 1
ATOM 3035 N N . ASN B 1 156 ? -2.710 4.827 44.864 1.00 34.46 136 ASN B N 1
ATOM 3036 C CA . ASN B 1 156 ? -2.110 4.356 46.100 1.00 35.18 136 ASN B CA 1
ATOM 3037 C C . ASN B 1 156 ? -2.793 3.046 46.470 1.00 35.95 136 ASN B C 1
ATOM 3038 O O . ASN B 1 156 ? -3.982 3.029 46.786 1.00 36.69 136 ASN B O 1
ATOM 3043 N N . VAL B 1 157 ? -2.044 1.947 46.426 1.00 36.62 137 VAL B N 1
ATOM 3044 C CA . VAL B 1 157 ? -2.618 0.609 46.640 1.00 36.92 137 VAL B CA 1
ATOM 3045 C C . VAL B 1 157 ? -2.558 0.120 48.097 1.00 37.51 137 VAL B C 1
ATOM 3046 O O . VAL B 1 157 ? -3.106 -0.932 48.427 1.00 37.74 137 VAL B O 1
ATOM 3050 N N . ALA B 1 158 ? -1.887 0.880 48.956 1.00 37.86 138 ALA B N 1
ATOM 3051 C CA . ALA B 1 158 ? -1.829 0.571 50.378 1.00 38.37 138 ALA B CA 1
ATOM 3052 C C . ALA B 1 158 ? -1.441 -0.882 50.594 1.00 38.75 138 ALA B C 1
ATOM 3053 O O . ALA B 1 158 ? -2.165 -1.649 51.225 1.00 38.95 138 ALA B O 1
ATOM 3055 N N . GLY B 1 159 ? -0.287 -1.244 50.042 1.00 39.25 139 GLY B N 1
ATOM 3056 C CA . GLY B 1 159 ? 0.267 -2.578 50.165 1.00 39.22 139 GLY B CA 1
ATOM 3057 C C . GLY B 1 159 ? 0.011 -3.371 48.910 1.00 39.51 139 GLY B C 1
ATOM 3058 O O . GLY B 1 159 ? -1.051 -3.961 48.766 1.00 40.25 139 GLY B O 1
ATOM 3059 N N . LEU B 1 160 ? 0.989 -3.391 48.010 1.00 39.67 140 LEU B N 1
ATOM 3060 C CA . LEU B 1 160 ? 0.867 -4.083 46.725 1.00 40.17 140 LEU B CA 1
ATOM 3061 C C . LEU B 1 160 ? 0.639 -5.591 46.877 1.00 41.51 140 LEU B C 1
ATOM 3062 O O . LEU B 1 160 ? -0.151 -6.191 46.138 1.00 41.59 140 LEU B O 1
ATOM 3067 N N . ARG B 1 161 ? 1.333 -6.183 47.848 1.00 42.67 141 ARG B N 1
ATOM 3068 C CA . ARG B 1 161 ? 1.263 -7.599 48.160 1.00 44.05 141 ARG B CA 1
ATOM 3069 C C . ARG B 1 161 ? -0.125 -7.929 48.676 1.00 44.39 141 ARG B C 1
ATOM 3070 O O . ARG B 1 161 ? -0.776 -8.830 48.164 1.00 44.20 141 ARG B O 1
ATOM 3078 N N . GLY B 1 162 ? -0.570 -7.172 49.680 1.00 45.18 142 GLY B N 1
ATOM 3079 C CA . GLY B 1 162 ? -1.905 -7.302 50.269 1.00 45.73 142 GLY B CA 1
ATOM 3080 C C . GLY B 1 162 ? -3.004 -7.158 49.234 1.00 46.35 142 GLY B C 1
ATOM 3081 O O . GLY B 1 162 ? -3.946 -7.943 49.217 1.00 46.46 142 GLY B O 1
ATOM 3082 N N . LEU B 1 163 ? -2.882 -6.159 48.363 1.00 46.83 143 LEU B N 1
ATOM 3083 C CA . LEU B 1 163 ? -3.791 -6.034 47.222 1.00 47.32 143 LEU B CA 1
ATOM 3084 C C . LEU B 1 163 ? -3.798 -7.289 46.342 1.00 47.93 143 LEU B C 1
ATOM 3085 O O . LEU B 1 163 ? -4.867 -7.836 46.064 1.00 47.95 143 LEU B O 1
ATOM 3090 N N . LEU B 1 164 ? -2.617 -7.737 45.913 1.00 48.73 144 LEU B N 1
ATOM 3091 C CA . LEU B 1 164 ? -2.527 -8.835 44.955 1.00 49.73 144 LEU B CA 1
ATOM 3092 C C . LEU B 1 164 ? -2.862 -10.186 45.562 1.00 50.70 144 LEU B C 1
ATOM 3093 O O . LEU B 1 164 ? -3.257 -11.115 44.848 1.00 50.85 144 LEU B O 1
ATOM 3098 N N . LYS B 1 165 ? -2.732 -10.292 46.881 1.00 51.84 145 LYS B N 1
ATOM 3099 C CA . LYS B 1 165 ? -3.101 -11.530 47.574 1.00 52.76 145 LYS B CA 1
ATOM 3100 C C . LYS B 1 165 ? -4.607 -11.643 47.857 1.00 53.01 145 LYS B C 1
ATOM 3101 O O . LYS B 1 165 ? -5.132 -12.742 48.017 1.00 53.14 145 LYS B O 1
ATOM 3107 N N . LYS B 1 166 ? -5.294 -10.508 47.878 1.00 53.41 146 LYS B N 1
ATOM 3108 C CA . LYS B 1 166 ? -6.742 -10.488 47.954 1.00 53.81 146 LYS B CA 1
ATOM 3109 C C . LYS B 1 166 ? -7.327 -10.882 46.592 1.00 53.77 146 LYS B C 1
ATOM 3110 O O . LYS B 1 166 ? -8.447 -11.395 46.519 1.00 54.12 146 LYS B O 1
ATOM 3116 N N . ASN B 1 167 ? -6.557 -10.657 45.524 1.00 53.53 147 ASN B N 1
ATOM 3117 C CA . ASN B 1 167 ? -7.010 -10.782 44.226 1.00 53.29 147 ASN B CA 1
ATOM 3118 C C . ASN B 1 167 ? -5.896 -10.770 43.098 1.00 53.10 147 ASN B C 1
ATOM 3119 O O . ASN B 1 167 ? -5.579 -9.712 42.549 1.00 53.40 147 ASN B O 1
ATOM 3124 N N . ALA B 1 168 ? -5.322 -11.935 42.818 1.00 52.76 148 ALA B N 1
ATOM 3125 C CA . ALA B 1 168 ? -4.140 -12.034 42.039 1.00 52.59 148 ALA B CA 1
ATOM 3126 C C . ALA B 1 168 ? -4.192 -11.306 40.606 1.00 52.33 148 ALA B C 1
ATOM 3127 O O . ALA B 1 168 ? -3.154 -10.961 40.044 1.00 52.31 148 ALA B O 1
ATOM 3129 N N . SER B 1 169 ? -5.394 -11.049 40.108 1.00 52.17 149 SER B N 1
ATOM 3130 C CA . SER B 1 169 ? -5.570 -10.448 38.783 1.00 51.99 149 SER B CA 1
ATOM 3131 C C . SER B 1 169 ? -5.766 -8.933 38.804 1.00 51.69 149 SER B C 1
ATOM 3132 O O . SER B 1 169 ? -5.925 -8.313 37.747 1.00 51.77 149 SER B O 1
ATOM 3135 N N . ALA B 1 170 ? -5.744 -8.341 39.997 1.00 51.15 150 ALA B N 1
ATOM 3136 C CA . ALA B 1 170 ? -6.089 -6.931 40.166 1.00 50.69 150 ALA B CA 1
ATOM 3137 C C . ALA B 1 170 ? -5.405 -6.007 39.143 1.00 50.41 150 ALA B C 1
ATOM 3138 O O . ALA B 1 170 ? -6.045 -5.114 38.572 1.00 50.37 150 ALA B O 1
ATOM 3140 N N . LEU B 1 171 ? -4.120 -6.245 38.895 1.00 49.88 151 LEU B N 1
ATOM 3141 C CA . LEU B 1 171 ? -3.349 -5.441 37.950 1.00 49.50 151 LEU B CA 1
ATOM 3142 C C . LEU B 1 171 ? -3.546 -5.880 36.515 1.00 49.25 151 LEU B C 1
ATOM 3143 O O . LEU B 1 171 ? -3.572 -5.040 35.622 1.00 49.20 151 LEU B O 1
ATOM 3148 N N . ARG B 1 172 ? -3.670 -7.189 36.294 1.00 49.05 152 ARG B N 1
ATOM 3149 C CA . ARG B 1 172 ? -3.956 -7.735 34.957 1.00 49.11 152 ARG B CA 1
ATOM 3150 C C . ARG B 1 172 ? -5.254 -7.142 34.400 1.00 48.17 152 ARG B C 1
ATOM 3151 O O . ARG B 1 172 ? -5.274 -6.599 33.288 1.00 47.75 152 ARG B O 1
ATOM 3159 N N . ALA B 1 173 ? -6.323 -7.214 35.194 1.00 47.65 153 ALA B N 1
ATOM 3160 C CA . ALA B 1 173 ? -7.664 -6.851 34.719 1.00 47.23 153 ALA B CA 1
ATOM 3161 C C . ALA B 1 173 ? -7.794 -5.356 34.512 1.00 46.79 153 ALA B C 1
ATOM 3162 O O . ALA B 1 173 ? -8.465 -4.894 33.585 1.00 46.91 153 ALA B O 1
ATOM 3164 N N . PHE B 1 174 ? -7.139 -4.603 35.382 1.00 46.27 154 PHE B N 1
ATOM 3165 C CA . PHE B 1 174 ? -7.229 -3.161 35.346 1.00 45.50 154 PHE B CA 1
ATOM 3166 C C . PHE B 1 174 ? -6.427 -2.565 34.195 1.00 45.12 154 PHE B C 1
ATOM 3167 O O . PHE B 1 174 ? -6.880 -1.629 33.539 1.00 44.70 154 PHE B O 1
ATOM 3175 N N . MET B 1 175 ? -5.241 -3.108 33.955 1.00 45.13 155 MET B N 1
ATOM 3176 C CA . MET B 1 175 ? -4.416 -2.689 32.826 1.00 45.60 155 MET B CA 1
ATOM 3177 C C . MET B 1 175 ? -5.089 -3.001 31.507 1.00 45.58 155 MET B C 1
ATOM 3178 O O . MET B 1 175 ? -5.063 -2.182 30.589 1.00 45.46 155 MET B O 1
ATOM 3183 N N . GLU B 1 176 ? -5.677 -4.195 31.431 1.00 45.63 156 GLU B N 1
ATOM 3184 C CA . GLU B 1 176 ? -6.413 -4.648 30.269 1.00 45.79 156 GLU B CA 1
ATOM 3185 C C . GLU B 1 176 ? -7.588 -3.722 29.933 1.00 45.07 156 GLU B C 1
ATOM 3186 O O . GLU B 1 176 ? -7.734 -3.271 28.787 1.00 44.59 156 GLU B O 1
ATOM 3192 N N . ALA B 1 177 ? -8.416 -3.444 30.939 1.00 44.58 157 ALA B N 1
ATOM 3193 C CA . ALA B 1 177 ? -9.585 -2.586 30.769 1.00 44.26 157 ALA B CA 1
ATOM 3194 C C . ALA B 1 177 ? -9.218 -1.125 30.488 1.00 44.41 157 ALA B C 1
ATOM 3195 O O . ALA B 1 177 ? -10.015 -0.402 29.899 1.00 44.20 157 ALA B O 1
ATOM 3197 N N . GLU B 1 178 ? -8.019 -0.691 30.896 1.00 44.44 158 GLU B N 1
ATOM 3198 C CA . GLU B 1 178 ? -7.670 0.731 30.837 1.00 44.36 158 GLU B CA 1
ATOM 3199 C C . GLU B 1 178 ? -6.544 1.109 29.871 1.00 43.82 158 GLU B C 1
ATOM 3200 O O . GLU B 1 178 ? -6.470 2.244 29.420 1.00 43.59 158 GLU B O 1
ATOM 3206 N N . LYS B 1 179 ? -5.656 0.166 29.574 1.00 43.55 159 LYS B N 1
ATOM 3207 C CA . LYS B 1 179 ? -4.504 0.422 28.697 1.00 43.13 159 LYS B CA 1
ATOM 3208 C C . LYS B 1 179 ? -3.768 1.760 28.953 1.00 42.46 159 LYS B C 1
ATOM 3209 O O . LYS B 1 179 ? -3.446 2.463 27.993 1.00 42.71 159 LYS B O 1
ATOM 3215 N N . PRO B 1 180 ? -3.480 2.120 30.227 1.00 41.74 160 PRO B N 1
ATOM 3216 C CA . PRO B 1 180 ? -2.834 3.435 30.414 1.00 41.03 160 PRO B CA 1
ATOM 3217 C C . PRO B 1 180 ? -1.388 3.450 29.957 1.00 40.39 160 PRO B C 1
ATOM 3218 O O . PRO B 1 180 ? -0.740 2.407 29.945 1.00 40.53 160 PRO B O 1
ATOM 3222 N N . ASP B 1 181 ? -0.894 4.628 29.585 1.00 39.88 161 ASP B N 1
ATOM 3223 C CA . ASP B 1 181 ? 0.465 4.767 29.040 1.00 39.42 161 ASP B CA 1
ATOM 3224 C C . ASP B 1 181 ? 1.527 4.719 30.131 1.00 38.85 161 ASP B C 1
ATOM 3225 O O . ASP B 1 181 ? 2.631 4.203 29.929 1.00 38.40 161 ASP B O 1
ATOM 3230 N N . VAL B 1 182 ? 1.181 5.2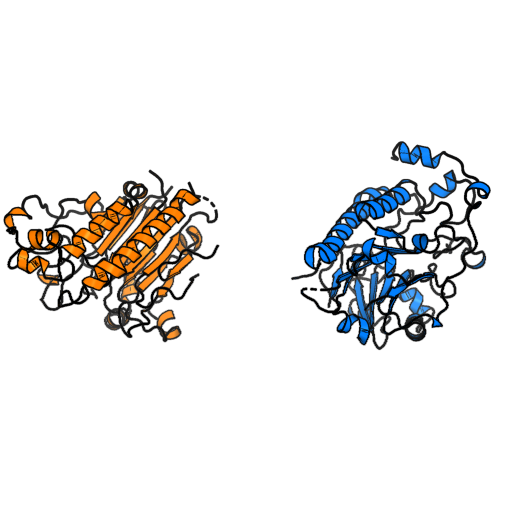88 31.280 1.00 38.00 162 VAL B N 1
ATOM 3231 C CA . VAL B 1 182 ? 1.940 5.089 32.492 1.00 37.15 162 VAL B CA 1
ATOM 3232 C C . VAL B 1 182 ? 1.000 5.004 33.685 1.00 36.45 162 VAL B C 1
ATOM 3233 O O . VAL B 1 182 ? 0.019 5.744 33.760 1.00 36.08 162 VAL B O 1
ATOM 3237 N N . LEU B 1 183 ? 1.289 4.053 34.574 1.00 35.67 163 LEU B N 1
ATOM 3238 C CA . LEU B 1 183 ? 0.545 3.868 35.808 1.00 35.19 163 LEU B CA 1
ATOM 3239 C C . LEU B 1 183 ? 1.480 4.013 37.001 1.00 35.30 163 LEU B C 1
ATOM 3240 O O . LEU B 1 183 ? 2.473 3.280 37.117 1.00 35.75 163 LEU B O 1
ATOM 3245 N N . CYS B 1 184 ? 1.130 4.937 37.888 1.00 34.56 164 CYS B N 1
ATOM 3246 C CA . CYS B 1 184 ? 1.908 5.266 39.069 1.00 34.35 164 CYS B CA 1
ATOM 3247 C C . CYS B 1 184 ? 1.261 4.706 40.315 1.00 33.78 164 CYS B C 1
ATOM 3248 O O . CYS B 1 184 ? 0.092 4.981 40.600 1.00 33.18 164 CYS B O 1
ATOM 3251 N N . LEU B 1 185 ? 2.042 3.947 41.075 1.00 33.63 165 LEU B N 1
ATOM 3252 C CA . LEU B 1 185 ? 1.540 3.322 42.281 1.00 33.15 165 LEU B CA 1
ATOM 3253 C C . LEU B 1 185 ? 2.329 3.815 43.442 1.00 33.00 165 LEU B C 1
ATOM 3254 O O . LEU B 1 185 ? 3.536 4.030 43.328 1.00 33.01 165 LEU B O 1
ATOM 3259 N N . GLN B 1 186 ? 1.639 4.019 44.555 1.00 32.92 166 GLN B N 1
ATOM 3260 C CA . GLN B 1 186 ? 2.334 4.320 45.786 1.00 33.73 166 GLN B CA 1
ATOM 3261 C C . GLN B 1 186 ? 1.852 3.453 46.956 1.00 33.77 166 GLN B C 1
ATOM 3262 O O . GLN B 1 186 ? 0.800 2.825 46.871 1.00 33.78 166 GLN B O 1
ATOM 3268 N N . GLU B 1 187 ? 2.669 3.366 48.008 1.00 33.90 167 GLU B N 1
ATOM 3269 C CA . GLU B 1 187 ? 2.497 2.401 49.120 1.00 33.77 167 GLU B CA 1
ATOM 3270 C C . GLU B 1 187 ? 2.535 0.960 48.641 1.00 33.39 167 GLU B C 1
ATOM 3271 O O . GLU B 1 187 ? 1.695 0.138 49.029 1.00 32.70 167 GLU B O 1
ATOM 3277 N N . THR B 1 188 ? 3.528 0.658 47.810 1.00 33.08 168 THR B N 1
ATOM 3278 C CA . THR B 1 188 ? 3.759 -0.709 47.370 1.00 33.24 168 THR B CA 1
ATOM 3279 C C . THR B 1 188 ? 4.163 -1.566 48.559 1.00 32.93 168 THR B C 1
ATOM 3280 O O . THR B 1 188 ? 3.876 -2.752 48.598 1.00 33.27 168 THR B O 1
ATOM 3284 N N . LYS B 1 189 ? 4.818 -0.942 49.534 1.00 32.95 169 LYS B N 1
ATOM 3285 C CA . LYS B 1 189 ? 5.285 -1.616 50.766 1.00 32.83 169 LYS B CA 1
ATOM 3286 C C . LYS B 1 189 ? 6.278 -2.770 50.541 1.00 32.34 169 LYS B C 1
ATOM 3287 O O . LYS B 1 189 ? 6.501 -3.577 51.423 1.00 32.55 169 LYS B O 1
ATOM 3293 N N . LEU B 1 190 ? 6.882 -2.818 49.361 1.00 32.15 170 LEU B N 1
ATOM 3294 C CA . LEU B 1 190 ? 7.914 -3.802 49.044 1.00 31.66 170 LEU B CA 1
ATOM 3295 C C . LEU B 1 190 ? 9.196 -3.572 49.852 1.00 31.50 170 LEU B C 1
ATOM 3296 O O . LEU B 1 190 ? 9.497 -2.438 50.250 1.00 31.47 170 LEU B O 1
ATOM 3301 N N . ASN B 1 191 ? 9.929 -4.654 50.107 1.00 31.37 171 ASN B N 1
ATOM 3302 C CA . ASN B 1 191 ? 11.173 -4.604 50.867 1.00 31.41 171 ASN B CA 1
ATOM 3303 C C . ASN B 1 191 ? 12.336 -4.521 49.930 1.00 31.69 171 ASN B C 1
ATOM 3304 O O . ASN B 1 191 ? 12.317 -5.116 48.855 1.00 31.51 171 ASN B O 1
ATOM 3309 N N . VAL B 1 192 ? 13.360 -3.789 50.342 1.00 31.51 172 VAL B N 1
ATOM 3310 C CA . VAL B 1 192 ? 14.357 -3.360 49.390 1.00 31.43 172 VAL B CA 1
ATOM 3311 C C . VAL B 1 192 ? 15.338 -4.451 48.974 1.00 31.45 172 VAL B C 1
ATOM 3312 O O . VAL B 1 192 ? 15.888 -4.395 47.880 1.00 31.33 172 VAL B O 1
ATOM 3316 N N . ASP B 1 193 ? 15.523 -5.449 49.836 1.00 31.25 173 ASP B N 1
ATOM 3317 C CA . ASP B 1 193 ? 16.429 -6.567 49.576 1.00 31.20 173 ASP B CA 1
ATOM 3318 C C . ASP B 1 193 ? 15.810 -7.676 48.731 1.00 31.74 173 ASP B C 1
ATOM 3319 O O . ASP B 1 193 ? 16.491 -8.624 48.332 1.00 31.37 173 ASP B O 1
ATOM 3324 N N . GLU B 1 194 ? 14.515 -7.567 48.465 1.00 32.67 174 GLU B N 1
ATOM 3325 C CA . GLU B 1 194 ? 13.789 -8.635 47.796 1.00 33.59 174 GLU B CA 1
ATOM 3326 C C . GLU B 1 194 ? 13.609 -8.384 46.300 1.00 34.28 174 GLU B C 1
ATOM 3327 O O . GLU B 1 194 ? 12.498 -8.501 45.762 1.00 34.16 174 GLU B O 1
ATOM 3333 N N . ALA B 1 195 ? 14.726 -8.063 45.639 1.00 35.17 175 ALA B N 1
ATOM 3334 C CA . ALA B 1 195 ? 14.773 -7.691 44.219 1.00 36.02 175 ALA B CA 1
ATOM 3335 C C . ALA B 1 195 ? 14.018 -8.666 43.327 1.00 36.42 175 ALA B C 1
ATOM 3336 O O . ALA B 1 195 ? 13.094 -8.286 42.613 1.00 36.84 175 ALA B O 1
ATOM 3338 N N . ASP B 1 196 ? 14.414 -9.932 43.390 1.00 37.53 176 ASP B N 1
ATOM 3339 C CA . ASP B 1 196 ? 13.771 -11.014 42.629 1.00 38.12 176 ASP B CA 1
ATOM 3340 C C . ASP B 1 196 ? 12.278 -11.167 42.884 1.00 37.64 176 ASP B C 1
ATOM 3341 O O . ASP B 1 196 ? 11.497 -11.163 41.946 1.00 37.65 176 ASP B O 1
ATOM 3346 N N . ALA B 1 197 ? 11.903 -11.315 44.154 1.00 37.51 177 ALA B N 1
ATOM 3347 C CA . ALA B 1 197 ? 10.507 -11.403 44.572 1.00 37.59 177 ALA B CA 1
ATOM 3348 C C . ALA B 1 197 ? 9.700 -10.212 44.065 1.00 38.09 177 ALA B C 1
ATOM 3349 O O . ALA B 1 197 ? 8.558 -10.367 43.615 1.00 38.21 177 ALA B O 1
ATOM 3351 N N . ASN B 1 198 ? 10.309 -9.028 44.143 1.00 38.29 178 ASN B N 1
ATOM 3352 C CA . ASN B 1 198 ? 9.718 -7.806 43.620 1.00 38.45 178 ASN B CA 1
ATOM 3353 C C . ASN B 1 198 ? 9.520 -7.809 42.093 1.00 38.60 178 ASN B C 1
ATOM 3354 O O . ASN B 1 198 ? 8.427 -7.520 41.623 1.00 38.85 178 ASN B O 1
ATOM 3359 N N . ALA B 1 199 ? 10.565 -8.152 41.335 1.00 38.93 179 ALA B N 1
ATOM 3360 C CA . ALA B 1 199 ? 10.561 -8.073 39.864 1.00 39.05 179 ALA B CA 1
ATOM 3361 C C . ALA B 1 199 ? 9.571 -9.029 39.205 1.00 39.52 179 ALA B C 1
ATOM 3362 O O . ALA B 1 199 ? 9.177 -8.834 38.048 1.00 39.92 179 ALA B O 1
ATOM 3364 N N . THR B 1 200 ? 9.160 -10.057 39.938 1.00 39.69 180 THR B N 1
ATOM 3365 C CA . THR B 1 200 ? 8.192 -11.009 39.404 1.00 39.89 180 THR B CA 1
ATOM 3366 C C . THR B 1 200 ? 6.816 -10.876 40.098 1.00 40.10 180 THR B C 1
ATOM 3367 O O . THR B 1 200 ? 5.920 -11.708 39.900 1.00 40.39 180 THR B O 1
ATOM 3371 N N . LEU B 1 201 ? 6.655 -9.827 40.904 1.00 40.18 181 LEU B N 1
ATOM 3372 C CA . LEU B 1 201 ? 5.360 -9.513 41.514 1.00 40.33 181 LEU B CA 1
ATOM 3373 C C . LEU B 1 201 ? 4.635 -8.386 40.757 1.00 40.80 181 LEU B C 1
ATOM 3374 O O . LEU B 1 201 ? 5.172 -7.278 40.586 1.00 40.77 181 LEU B O 1
ATOM 3379 N N . GLY B 1 202 ? 3.417 -8.693 40.310 1.00 40.96 182 GLY B N 1
ATOM 3380 C CA . GLY B 1 202 ? 2.568 -7.754 39.584 1.00 41.55 182 GLY B CA 1
ATOM 3381 C C . GLY B 1 202 ? 3.030 -7.486 38.162 1.00 42.21 182 GLY B C 1
ATOM 3382 O O . GLY B 1 202 ? 2.830 -6.385 37.639 1.00 42.13 182 GLY B O 1
ATOM 3383 N N . VAL B 1 203 ? 3.668 -8.480 37.544 1.00 42.82 183 VAL B N 1
ATOM 3384 C CA . VAL B 1 203 ? 4.042 -8.396 36.130 1.00 43.45 183 VAL B CA 1
ATOM 3385 C C . VAL B 1 203 ? 2.787 -8.455 35.243 1.00 43.72 183 VAL B C 1
ATOM 3386 O O . VAL B 1 203 ? 1.809 -9.146 35.576 1.00 43.45 183 VAL B O 1
ATOM 3390 N N . VAL B 1 204 ? 2.824 -7.695 34.144 1.00 44.09 184 VAL B N 1
ATOM 3391 C CA . VAL B 1 204 ? 1.696 -7.526 33.221 1.00 44.22 184 VAL B CA 1
ATOM 3392 C C . VAL B 1 204 ? 2.236 -7.390 31.785 1.00 44.43 184 VAL B C 1
ATOM 3393 O O . VAL B 1 204 ? 3.152 -6.603 31.545 1.00 44.38 184 VAL B O 1
ATOM 3397 N N . ASP B 1 205 ? 1.677 -8.150 30.839 1.00 44.48 185 ASP B N 1
ATOM 3398 C CA . ASP B 1 205 ? 2.160 -8.124 29.450 1.00 44.63 185 ASP B CA 1
ATOM 3399 C C . ASP B 1 205 ? 1.979 -6.753 28.774 1.00 44.09 185 ASP B C 1
ATOM 3400 O O . ASP B 1 205 ? 0.992 -6.057 29.022 1.00 43.66 185 ASP B O 1
ATOM 3405 N N . GLY B 1 206 ? 2.950 -6.379 27.939 1.00 43.80 186 GLY B N 1
ATOM 3406 C CA . GLY B 1 206 ? 2.960 -5.086 27.253 1.00 43.50 186 GLY B CA 1
ATOM 3407 C C . GLY B 1 206 ? 3.531 -3.938 28.074 1.00 43.66 186 GLY B C 1
ATOM 3408 O O . GLY B 1 206 ? 3.611 -2.810 27.588 1.00 43.53 186 GLY B O 1
ATOM 3409 N N . TYR B 1 207 ? 3.945 -4.230 29.312 1.00 43.51 187 TYR B N 1
ATOM 3410 C CA . TYR B 1 207 ? 4.423 -3.216 30.248 1.00 43.34 187 TYR B CA 1
ATOM 3411 C C . TYR B 1 207 ? 5.762 -3.557 30.883 1.00 43.14 187 TYR B C 1
ATOM 3412 O O . TYR B 1 207 ? 6.049 -4.715 31.201 1.00 43.25 187 TYR B O 1
ATOM 3421 N N . SER B 1 208 ? 6.571 -2.523 31.082 1.00 42.57 188 SER B N 1
ATOM 3422 C CA . SER B 1 208 ? 7.706 -2.588 31.986 1.00 41.68 188 SER B CA 1
ATOM 3423 C C . SER B 1 208 ? 7.331 -1.824 33.254 1.00 41.26 188 SER B C 1
ATOM 3424 O O . SER B 1 208 ? 6.472 -0.948 33.211 1.00 41.41 188 SER B O 1
ATOM 3427 N N . PHE B 1 209 ? 7.957 -2.147 34.379 1.00 40.37 189 PHE B N 1
ATOM 3428 C CA . PHE B 1 209 ? 7.794 -1.339 35.570 1.00 39.53 189 PHE B CA 1
ATOM 3429 C C . PHE B 1 209 ? 9.131 -1.116 36.213 1.00 39.46 189 PHE B C 1
ATOM 3430 O O . PHE B 1 209 ? 10.044 -1.939 36.093 1.00 39.67 189 PHE B O 1
ATOM 3438 N N . VAL B 1 210 ? 9.244 0.000 36.924 1.00 39.04 190 VAL B N 1
ATOM 3439 C CA . VAL B 1 210 ? 10.418 0.252 37.730 1.00 38.51 190 VAL B CA 1
ATOM 3440 C C . VAL B 1 210 ? 9.945 0.373 39.183 1.00 38.30 190 VAL B C 1
ATOM 3441 O O . VAL B 1 210 ? 8.879 0.959 39.443 1.00 38.52 190 VAL B O 1
ATOM 3445 N N . ASP B 1 211 ? 10.703 -0.236 40.102 1.00 37.55 191 ASP B N 1
ATOM 3446 C CA . ASP B 1 211 ? 10.410 -0.205 41.541 1.00 36.85 191 ASP B CA 1
ATOM 3447 C C . ASP B 1 211 ? 11.335 0.745 42.281 1.00 35.98 191 ASP B C 1
ATOM 3448 O O . ASP B 1 211 ? 12.510 0.895 41.941 1.00 35.58 191 ASP B O 1
ATOM 3453 N N . HIS B 1 212 ? 10.789 1.375 43.306 1.00 34.89 192 HIS B N 1
ATOM 3454 C CA . HIS B 1 212 ? 11.579 2.125 44.236 1.00 33.70 192 HIS B CA 1
ATOM 3455 C C . HIS B 1 212 ? 11.028 1.842 45.619 1.00 32.92 192 HIS B C 1
ATOM 3456 O O . HIS B 1 212 ? 10.263 2.635 46.168 1.00 32.89 192 HIS B O 1
ATOM 3463 N N . PRO B 1 213 ? 11.407 0.686 46.184 1.00 32.18 193 PRO B N 1
ATOM 3464 C CA . PRO B 1 213 ? 10.941 0.330 47.520 1.00 31.39 193 PRO B CA 1
ATOM 3465 C C . PRO B 1 213 ? 11.654 1.149 48.602 1.00 30.92 193 PRO B C 1
ATOM 3466 O O . PRO B 1 213 ? 12.787 1.605 48.400 1.00 30.34 193 PRO B O 1
ATOM 3470 N N . CYS B 1 214 ? 10.982 1.305 49.739 1.00 30.65 194 CYS B N 1
ATOM 3471 C CA . CYS B 1 214 ? 11.488 2.053 50.868 1.00 30.47 194 CYS B CA 1
ATOM 3472 C C . CYS B 1 214 ? 12.579 1.252 51.602 1.00 30.70 194 CYS B C 1
ATOM 3473 O O . CYS B 1 214 ? 12.355 0.104 51.989 1.00 30.50 194 CYS B O 1
ATOM 3476 N N . ALA B 1 215 ? 13.750 1.869 51.788 1.00 30.66 195 ALA B N 1
ATOM 3477 C CA . ALA B 1 215 ? 14.888 1.231 52.452 1.00 31.06 195 ALA B CA 1
ATOM 3478 C C . ALA B 1 215 ? 14.903 1.427 53.954 1.00 31.75 195 ALA B C 1
ATOM 3479 O O . ALA B 1 215 ? 15.294 0.528 54.691 1.00 32.20 195 ALA B O 1
ATOM 3481 N N . PHE B 1 216 ? 14.483 2.595 54.415 1.00 32.73 196 PHE B N 1
ATOM 3482 C CA . PHE B 1 216 ? 14.663 2.944 55.820 1.00 33.81 196 PHE B CA 1
ATOM 3483 C C . PHE B 1 216 ? 13.601 2.336 56.749 1.00 34.17 196 PHE B C 1
ATOM 3484 O O . PHE B 1 216 ? 13.652 2.507 57.965 1.00 34.60 196 PHE B O 1
ATOM 3492 N N . LYS B 1 217 ? 12.660 1.604 56.171 1.00 34.20 197 LYS B N 1
ATOM 3493 C CA . LYS B 1 217 ? 11.655 0.891 56.932 1.00 34.72 197 LYS B CA 1
ATOM 3494 C C . LYS B 1 217 ? 11.076 -0.209 56.052 1.00 34.80 197 LYS B C 1
ATOM 3495 O O . LYS B 1 217 ? 10.710 0.034 54.896 1.00 35.29 197 LYS B O 1
ATOM 3501 N N . ARG B 1 218 ? 10.993 -1.417 56.597 1.00 34.79 198 ARG B N 1
ATOM 3502 C CA . ARG B 1 218 ? 10.448 -2.577 55.877 1.00 34.32 198 ARG B CA 1
ATOM 3503 C C . ARG B 1 218 ? 8.909 -2.571 55.832 1.00 35.13 198 ARG B C 1
ATOM 3504 O O . ARG B 1 218 ? 8.253 -2.210 56.814 1.00 35.23 198 ARG B O 1
ATOM 3512 N N . GLY B 1 219 ? 8.343 -2.989 54.700 1.00 35.63 199 GLY B N 1
ATOM 3513 C CA . GLY B 1 219 ? 6.894 -3.024 54.504 1.00 36.23 199 GLY B CA 1
ATOM 3514 C C . GLY B 1 219 ? 6.245 -1.658 54.665 1.00 36.87 199 GLY B C 1
ATOM 3515 O O . GLY B 1 219 ? 5.249 -1.511 55.369 1.00 37.83 199 GLY B O 1
ATOM 3516 N N . TYR B 1 220 ? 6.798 -0.653 54.002 1.00 36.75 200 TYR B N 1
ATOM 3517 C CA . TYR B 1 220 ? 6.417 0.719 54.259 1.00 36.65 200 TYR B CA 1
ATOM 3518 C C . TYR B 1 220 ? 6.634 1.527 52.996 1.00 36.64 200 TYR B C 1
ATOM 3519 O O . TYR B 1 220 ? 7.567 1.245 52.226 1.00 36.67 200 TYR B O 1
ATOM 3528 N N . SER B 1 221 ? 5.761 2.519 52.792 1.00 35.82 201 SER B N 1
ATOM 3529 C CA . SER B 1 221 ? 5.886 3.477 51.709 1.00 35.16 201 SER B CA 1
ATOM 3530 C C . SER B 1 221 ? 6.083 2.719 50.405 1.00 34.62 201 SER B C 1
ATOM 3531 O O . SER B 1 221 ? 5.368 1.750 50.155 1.00 34.65 201 SER B O 1
ATOM 3534 N N . GLY B 1 222 ? 7.048 3.127 49.589 1.00 34.12 202 GLY B N 1
ATOM 3535 C CA . GLY B 1 222 ? 7.344 2.403 48.363 1.00 33.44 202 GLY B CA 1
ATOM 3536 C C . GLY B 1 222 ? 6.545 2.873 47.169 1.00 33.61 202 GLY B C 1
ATOM 3537 O O . GLY B 1 222 ? 5.379 3.262 47.269 1.00 33.42 202 GLY B O 1
ATOM 3538 N N . THR B 1 223 ? 7.171 2.793 46.013 1.00 33.66 203 THR B N 1
ATOM 3539 C CA . THR B 1 223 ? 6.673 3.483 44.866 1.00 33.67 203 THR B CA 1
ATOM 3540 C C . THR B 1 223 ? 7.061 2.651 43.624 1.00 33.94 203 THR B C 1
ATOM 3541 O O . THR B 1 223 ? 8.129 2.017 43.593 1.00 33.58 203 THR B O 1
ATOM 3545 N N . ARG B 1 224 ? 6.165 2.585 42.645 1.00 34.08 204 ARG B N 1
ATOM 3546 C CA . ARG B 1 224 ? 6.404 1.805 41.430 1.00 34.28 204 ARG B CA 1
ATOM 3547 C C . ARG B 1 224 ? 5.690 2.419 40.233 1.00 34.68 204 ARG B C 1
ATOM 3548 O O . ARG B 1 224 ? 4.539 2.884 40.351 1.00 34.31 204 ARG B O 1
ATOM 3556 N N . THR B 1 225 ? 6.357 2.406 39.082 1.00 34.85 205 THR B N 1
ATOM 3557 C CA . THR B 1 225 ? 5.750 2.959 37.875 1.00 35.23 205 THR B CA 1
ATOM 3558 C C . THR B 1 225 ? 5.806 1.978 36.726 1.00 35.77 205 THR B C 1
ATOM 3559 O O . THR B 1 225 ? 6.877 1.462 36.412 1.00 35.52 205 THR B O 1
ATOM 3563 N N . TYR B 1 226 ? 4.641 1.760 36.110 1.00 36.38 206 TYR B N 1
ATOM 3564 C CA . TYR B 1 226 ? 4.495 0.989 34.883 1.00 37.24 206 TYR B CA 1
ATOM 3565 C C . TYR B 1 226 ? 4.506 1.896 33.671 1.00 37.42 206 TYR B C 1
ATOM 3566 O O . TYR B 1 226 ? 3.910 2.971 33.673 1.00 37.35 206 TYR B O 1
ATOM 3575 N N . MET B 1 227 ? 5.150 1.421 32.616 1.00 37.91 207 MET B N 1
ATOM 3576 C CA . MET B 1 227 ? 5.202 2.110 31.344 1.00 38.46 207 MET B CA 1
ATOM 3577 C C . MET B 1 227 ? 4.846 1.134 30.234 1.00 38.54 207 MET B C 1
ATOM 3578 O O . MET B 1 227 ? 5.423 0.049 30.150 1.00 38.64 207 MET B O 1
ATOM 3583 N N . LYS B 1 228 ? 3.890 1.519 29.393 1.00 39.34 208 LYS B N 1
ATOM 3584 C CA . LYS B 1 228 ? 3.477 0.706 28.240 1.00 39.53 208 LYS B CA 1
ATOM 3585 C C . LYS B 1 228 ? 4.643 0.630 27.263 1.00 40.12 208 LYS B C 1
ATOM 3586 O O . LYS B 1 228 ? 5.260 1.646 26.953 1.00 40.22 208 LYS B O 1
ATOM 3592 N N . ASN B 1 229 ? 4.969 -0.583 26.820 1.00 40.61 209 ASN B N 1
ATOM 3593 C CA . ASN B 1 229 ? 6.146 -0.798 25.982 1.00 41.26 209 ASN B CA 1
ATOM 3594 C C . ASN B 1 229 ? 6.057 -0.046 24.663 1.00 41.70 209 ASN B C 1
ATOM 3595 O O . ASN B 1 229 ? 7.004 0.642 24.279 1.00 41.81 209 ASN B O 1
ATOM 3600 N N . SER B 1 230 ? 4.913 -0.167 23.988 1.00 42.22 210 SER B N 1
ATOM 3601 C CA . SER B 1 230 ? 4.685 0.512 22.716 1.00 42.51 210 SER B CA 1
ATOM 3602 C C . SER B 1 230 ? 4.813 2.034 22.843 1.00 42.62 210 SER B C 1
ATOM 3603 O O . SER B 1 230 ? 5.823 2.599 22.414 1.00 42.69 210 SER B O 1
ATOM 3606 N N . THR B 1 231 ? 3.818 2.684 23.453 1.00 42.66 211 THR B N 1
ATOM 3607 C CA . THR B 1 231 ? 3.754 4.155 23.496 1.00 42.70 211 THR B CA 1
ATOM 3608 C C . THR B 1 231 ? 4.857 4.801 24.322 1.00 42.62 211 THR B C 1
ATOM 3609 O O . THR B 1 231 ? 5.446 5.802 23.904 1.00 43.02 211 THR B O 1
ATOM 3613 N N . THR B 1 232 ? 5.145 4.231 25.487 1.00 42.17 212 THR B N 1
ATOM 3614 C CA . THR B 1 232 ? 5.958 4.918 26.477 1.00 41.51 212 THR B CA 1
ATOM 3615 C C . THR B 1 232 ? 7.446 4.529 26.429 1.00 41.54 212 THR B C 1
ATOM 3616 O O . THR B 1 232 ? 8.314 5.393 26.236 1.00 41.13 212 THR B O 1
ATOM 3620 N N . VAL B 1 233 ? 7.743 3.241 26.601 1.00 41.41 213 VAL B N 1
ATOM 3621 C CA . VAL B 1 233 ? 9.128 2.789 26.584 1.00 41.56 213 VAL B CA 1
ATOM 3622 C C . VAL B 1 233 ? 9.791 3.079 25.229 1.00 42.22 213 VAL B C 1
ATOM 3623 O O . VAL B 1 233 ? 10.876 3.671 25.177 1.00 42.13 213 VAL B O 1
ATOM 3627 N N . LYS B 1 234 ? 9.039 2.852 24.163 1.00 42.98 214 LYS B N 1
ATOM 3628 C CA . LYS B 1 234 ? 9.607 2.961 22.824 1.00 43.87 214 LYS B CA 1
ATOM 3629 C C . LYS B 1 234 ? 9.386 4.355 22.244 1.00 43.98 214 LYS B C 1
ATOM 3630 O O . LYS B 1 234 ? 10.337 5.034 21.858 1.00 44.14 214 LYS B O 1
ATOM 3636 N N . GLY B 1 235 ? 8.076 4.630 22.196 1.00 44.16 215 GLY B N 1
ATOM 3637 C CA . GLY B 1 235 ? 7.607 5.885 21.598 1.00 44.32 215 GLY B CA 1
ATOM 3638 C C . GLY B 1 235 ? 8.072 7.134 22.328 1.00 44.53 215 GLY B C 1
ATOM 3639 O O . GLY B 1 235 ? 8.357 8.160 21.705 1.00 44.62 215 GLY B O 1
ATOM 3640 N N . LEU B 1 236 ? 8.157 7.051 23.652 1.00 44.42 216 LEU B N 1
ATOM 3641 C CA . LEU B 1 236 ? 8.576 8.200 24.449 1.00 44.18 216 LEU B CA 1
ATOM 3642 C C . LEU B 1 236 ? 9.982 8.062 25.044 1.00 44.00 216 LEU B C 1
ATOM 3643 O O . LEU B 1 236 ? 10.402 8.888 25.858 1.00 43.93 216 LEU B O 1
ATOM 3648 N N . HIS B 1 237 ? 10.715 7.037 24.606 1.00 43.82 217 HIS B N 1
ATOM 3649 C CA . HIS B 1 237 ? 12.111 6.816 25.023 1.00 43.76 217 HIS B CA 1
ATOM 3650 C C . HIS B 1 237 ? 12.288 6.967 26.545 1.00 43.32 217 HIS B C 1
ATOM 3651 O O . HIS B 1 237 ? 13.219 7.640 27.010 1.00 43.15 217 HIS B O 1
ATOM 3658 N N . ALA B 1 238 ? 11.390 6.337 27.304 1.00 42.83 218 ALA B N 1
ATOM 3659 C CA . ALA B 1 238 ? 11.290 6.528 28.753 1.00 42.61 218 ALA B CA 1
ATOM 3660 C C . ALA B 1 238 ? 12.533 6.075 29.499 1.00 42.71 218 ALA B C 1
ATOM 3661 O O . ALA B 1 238 ? 13.041 4.978 29.260 1.00 43.05 218 ALA B O 1
ATOM 3663 N N . ARG B 1 239 ? 13.030 6.931 30.388 1.00 42.62 219 ARG B N 1
ATOM 3664 C CA . ARG B 1 239 ? 14.075 6.551 31.322 1.00 42.45 219 ARG B CA 1
ATOM 3665 C C . ARG B 1 239 ? 13.608 7.003 32.681 1.00 41.51 219 ARG B C 1
ATOM 3666 O O . ARG B 1 239 ? 12.852 7.964 32.782 1.00 41.66 219 ARG B O 1
ATOM 3674 N N . CYS B 1 240 ? 14.011 6.285 33.721 1.00 40.87 220 CYS B N 1
ATOM 3675 C CA . CYS B 1 240 ? 13.626 6.617 35.100 1.00 40.28 220 CYS B CA 1
ATOM 3676 C C . CYS B 1 240 ? 14.800 7.007 35.995 1.00 39.50 220 CYS B C 1
ATOM 3677 O O . CYS B 1 240 ? 15.938 6.597 35.773 1.00 39.65 220 CYS B O 1
ATOM 3680 N N . THR B 1 241 ? 14.508 7.790 37.022 1.00 38.74 221 THR B N 1
ATOM 3681 C CA . THR B 1 241 ? 15.413 7.914 38.149 1.00 37.94 221 THR B CA 1
ATOM 3682 C C . THR B 1 241 ? 14.629 7.657 39.431 1.00 37.79 221 THR B C 1
ATOM 3683 O O . THR B 1 241 ? 13.404 7.599 39.408 1.00 38.16 221 THR B O 1
ATOM 3687 N N . ARG B 1 242 ? 15.342 7.503 40.543 1.00 37.49 222 ARG B N 1
ATOM 3688 C CA . ARG B 1 242 ? 14.725 7.502 41.870 1.00 36.96 222 ARG B CA 1
ATOM 3689 C C . ARG B 1 242 ? 15.266 8.677 42.665 1.00 36.52 222 ARG B C 1
ATOM 3690 O O . ARG B 1 242 ? 16.390 9.115 42.442 1.00 36.07 222 ARG B O 1
ATOM 3698 N N . GLY B 1 243 ? 14.475 9.166 43.610 1.00 36.35 223 GLY B N 1
ATOM 3699 C CA . GLY B 1 243 ? 14.910 10.270 44.452 1.00 37.11 223 GLY B CA 1
ATOM 3700 C C . GLY B 1 243 ? 14.897 11.606 43.737 1.00 37.55 223 GLY B C 1
ATOM 3701 O O . GLY B 1 243 ? 14.191 11.788 42.756 1.00 37.50 223 GLY B O 1
ATOM 3702 N N . PHE B 1 244 ? 15.677 12.551 44.240 1.00 38.69 224 PHE B N 1
ATOM 3703 C CA . PHE B 1 244 ? 15.709 13.890 43.677 1.00 39.72 224 PHE B CA 1
ATOM 3704 C C . PHE B 1 244 ? 16.840 14.069 42.642 1.00 41.41 224 PHE B C 1
ATOM 3705 O O . PHE B 1 244 ? 17.588 15.040 42.698 1.00 41.61 224 PHE B O 1
ATOM 3713 N N . ALA B 1 245 ? 16.937 13.148 41.678 1.00 43.09 225 ALA B N 1
ATOM 3714 C CA . ALA B 1 245 ? 18.002 13.197 40.658 1.00 45.12 225 ALA B CA 1
ATOM 3715 C C . ALA B 1 245 ? 17.496 13.425 39.241 1.00 46.66 225 ALA B C 1
ATOM 3716 O O . ALA B 1 245 ? 16.410 12.965 38.860 1.00 46.71 225 ALA B O 1
ATOM 3718 N N . LEU B 1 246 ? 18.283 14.145 38.451 1.00 48.63 226 LEU B N 1
ATOM 3719 C CA . LEU B 1 246 ? 18.047 14.174 37.021 1.00 50.30 226 LEU B CA 1
ATOM 3720 C C . LEU B 1 246 ? 18.849 13.028 36.393 1.00 52.12 226 LEU B C 1
ATOM 3721 O O . LEU B 1 246 ? 19.727 12.481 37.046 1.00 51.92 226 LEU B O 1
ATOM 3726 N N . PRO B 1 247 ? 18.539 12.686 35.147 1.00 54.49 227 PRO B N 1
ATOM 3727 C CA . PRO B 1 247 ? 19.172 11.542 34.482 1.00 56.20 227 PRO B CA 1
ATOM 3728 C C . PRO B 1 247 ? 20.663 11.770 34.258 1.00 58.06 227 PRO B C 1
ATOM 3729 O O . PRO B 1 247 ? 21.231 12.712 34.810 1.00 57.92 227 PRO B O 1
ATOM 3733 N N . SER B 1 248 ? 21.283 10.913 33.455 1.00 60.55 228 SER B N 1
ATOM 3734 C CA . SER B 1 248 ? 22.727 10.717 33.512 1.00 62.73 228 SER B CA 1
ATOM 3735 C C . SER B 1 248 ? 23.461 11.790 32.715 1.00 64.22 228 SER B C 1
ATOM 3736 O O . SER B 1 248 ? 24.261 12.547 33.265 1.00 64.62 228 SER B O 1
ATOM 3739 N N . GLU B 1 249 ? 23.184 11.850 31.417 1.00 65.77 229 GLU B N 1
ATOM 3740 C CA . GLU B 1 249 ? 23.874 12.776 30.528 1.00 67.05 229 GLU B CA 1
ATOM 3741 C C . GLU B 1 249 ? 23.105 14.085 30.390 1.00 67.41 229 GLU B C 1
ATOM 3742 O O . GLU B 1 249 ? 21.915 14.087 30.075 1.00 67.76 229 GLU B O 1
ATOM 3748 N N . LEU B 1 261 ? 15.083 1.067 32.020 1.00 66.67 241 LEU B N 1
ATOM 3749 C CA . LEU B 1 261 ? 16.316 1.779 32.335 1.00 66.63 241 LEU B CA 1
ATOM 3750 C C . LEU B 1 261 ? 16.127 2.708 33.529 1.00 66.57 241 LEU B C 1
ATOM 3751 O O . LEU B 1 261 ? 15.408 3.705 33.445 1.00 66.79 241 LEU B O 1
ATOM 3756 N N . VAL B 1 262 ? 16.776 2.376 34.640 1.00 66.05 242 VAL B N 1
ATOM 3757 C CA . VAL B 1 262 ? 16.645 3.161 35.875 1.00 65.33 242 VAL B CA 1
ATOM 3758 C C . VAL B 1 262 ? 18.011 3.590 36.456 1.00 64.91 242 VAL B C 1
ATOM 3759 O O . VAL B 1 262 ? 19.044 2.992 36.138 1.00 65.15 242 VAL B O 1
ATOM 3763 N N . GLU B 1 263 ? 18.001 4.622 37.302 1.00 63.79 243 GLU B N 1
ATOM 3764 C CA . GLU B 1 263 ? 19.226 5.300 37.728 1.00 62.80 243 GLU B CA 1
ATOM 3765 C C . GLU B 1 263 ? 19.170 5.754 39.190 1.00 61.49 243 GLU B C 1
ATOM 3766 O O . GLU B 1 263 ? 18.201 6.395 39.623 1.00 61.34 243 GLU B O 1
ATOM 3772 N N . GLY B 1 264 ? 20.218 5.409 39.938 1.00 59.88 244 GLY B N 1
ATOM 3773 C CA . GLY B 1 264 ? 20.380 5.837 41.329 1.00 57.55 244 GLY B CA 1
ATOM 3774 C C . GLY B 1 264 ? 19.524 5.064 42.310 1.00 55.69 244 GLY B C 1
ATOM 3775 O O . GLY B 1 264 ? 18.472 4.528 41.950 1.00 55.68 244 GLY B O 1
ATOM 3776 N N . ALA B 1 265 ? 19.988 5.007 43.553 1.00 53.80 245 ALA B N 1
ATOM 3777 C CA . ALA B 1 265 ? 19.236 4.385 44.647 1.00 51.57 245 ALA B CA 1
ATOM 3778 C C . ALA B 1 265 ? 18.124 5.310 45.187 1.00 49.83 245 ALA B C 1
ATOM 3779 O O . ALA B 1 265 ? 17.129 4.833 45.742 1.00 49.72 245 ALA B O 1
ATOM 3781 N N . GLY B 1 266 ? 18.300 6.624 45.037 1.00 47.55 246 GLY B N 1
ATOM 3782 C CA . GLY B 1 266 ? 17.248 7.580 45.374 1.00 44.75 246 GLY B CA 1
ATOM 3783 C C . GLY B 1 266 ? 17.031 7.817 46.848 1.00 42.65 246 GLY B C 1
ATOM 3784 O O . GLY B 1 266 ? 17.814 7.387 47.667 1.00 42.64 246 GLY B O 1
ATOM 3785 N N . ASP B 1 267 ? 15.962 8.530 47.180 1.00 41.42 247 ASP B N 1
ATOM 3786 C CA . ASP B 1 267 ? 15.616 8.817 48.574 1.00 39.47 247 ASP B CA 1
ATOM 3787 C C . ASP B 1 267 ? 15.370 7.523 49.341 1.00 38.64 247 ASP B C 1
ATOM 3788 O O . ASP B 1 267 ? 14.725 6.611 48.831 1.00 37.77 247 ASP B O 1
ATOM 3793 N N . GLU B 1 268 ? 15.885 7.458 50.565 1.00 38.28 248 GLU B N 1
ATOM 3794 C CA . GLU B 1 268 ? 15.792 6.251 51.390 1.00 38.37 248 GLU B CA 1
ATOM 3795 C C . GLU B 1 268 ? 14.372 5.820 51.771 1.00 37.20 248 GLU B C 1
ATOM 3796 O O . GLU B 1 268 ? 14.162 4.656 52.118 1.00 37.80 248 GLU B O 1
ATOM 3802 N N . GLU B 1 269 ? 13.409 6.735 51.726 1.00 35.62 249 GLU B N 1
ATOM 3803 C CA . GLU B 1 269 ? 12.025 6.409 52.108 1.00 34.27 249 GLU B CA 1
ATOM 3804 C C . GLU B 1 269 ? 11.168 5.942 50.907 1.00 33.52 249 GLU B C 1
ATOM 3805 O O . GLU B 1 269 ? 9.967 5.702 51.051 1.00 33.18 249 GLU B O 1
ATOM 3811 N N . GLY B 1 270 ? 11.791 5.811 49.734 1.00 32.30 250 GLY B N 1
ATOM 3812 C CA . GLY B 1 270 ? 11.115 5.332 48.515 1.00 31.20 250 GLY B CA 1
ATOM 3813 C C . GLY B 1 270 ? 9.947 6.184 48.013 1.00 30.82 250 GLY B C 1
ATOM 3814 O O . GLY B 1 270 ? 8.985 5.653 47.439 1.00 30.08 250 GLY B O 1
ATOM 3815 N N . ARG B 1 271 ? 10.007 7.500 48.216 1.00 30.40 251 ARG B N 1
ATOM 3816 C CA . ARG B 1 271 ? 8.811 8.312 47.933 1.00 30.55 251 ARG B CA 1
ATOM 3817 C C . ARG B 1 271 ? 8.781 8.908 46.537 1.00 30.07 251 ARG B C 1
ATOM 3818 O O . ARG B 1 271 ? 7.732 9.303 46.078 1.00 31.27 251 ARG B O 1
ATOM 3826 N N . VAL B 1 272 ? 9.899 8.930 45.839 1.00 30.13 252 VAL B N 1
ATOM 3827 C CA . VAL B 1 272 ? 9.991 9.741 44.641 1.00 30.50 252 VAL B CA 1
ATOM 3828 C C . VAL B 1 272 ? 10.575 8.980 43.461 1.00 30.70 252 VAL B C 1
ATOM 3829 O O . VAL B 1 272 ? 11.760 8.664 43.466 1.00 31.27 252 VAL B O 1
ATOM 3833 N N . LEU B 1 273 ? 9.739 8.685 42.461 1.00 31.06 253 LEU B N 1
ATOM 3834 C CA . LEU B 1 273 ? 10.160 7.947 41.257 1.00 31.28 253 LEU B CA 1
ATOM 3835 C C . LEU B 1 273 ? 9.749 8.723 40.022 1.00 31.31 253 LEU B C 1
ATOM 3836 O O . LEU B 1 273 ? 8.579 8.984 39.841 1.00 31.31 253 LEU B O 1
ATOM 3841 N N . THR B 1 274 ? 10.710 9.096 39.188 1.00 31.76 254 THR B N 1
ATOM 3842 C CA . THR B 1 274 ? 10.426 9.959 38.044 1.00 32.96 254 THR B CA 1
ATOM 3843 C C . THR B 1 274 ? 10.692 9.210 36.743 1.00 33.55 254 THR B C 1
ATOM 3844 O O . THR B 1 274 ? 11.640 8.443 36.649 1.00 33.42 254 THR B O 1
ATOM 3848 N N . THR B 1 275 ? 9.832 9.458 35.755 1.00 34.47 255 THR B N 1
ATOM 3849 C CA . THR B 1 275 ? 9.898 8.867 34.419 1.00 35.25 255 THR B CA 1
ATOM 3850 C C . THR B 1 275 ? 10.068 10.016 33.440 1.00 35.55 255 THR B C 1
ATOM 3851 O O . THR B 1 275 ? 9.238 10.918 33.403 1.00 35.48 255 THR B O 1
ATOM 3855 N N . PHE B 1 276 ? 11.152 9.995 32.668 1.00 36.39 256 PHE B N 1
ATOM 3856 C CA . PHE B 1 276 ? 11.453 11.074 31.719 1.00 37.44 256 PHE B CA 1
ATOM 3857 C C . PHE B 1 276 ? 11.008 10.707 30.289 1.00 38.68 256 PHE B C 1
ATOM 3858 O O . PHE B 1 276 ? 11.434 9.680 29.740 1.00 38.50 256 PHE B O 1
ATOM 3866 N N . LEU B 1 277 ? 10.139 11.537 29.709 1.00 40.14 257 LEU B N 1
ATOM 3867 C CA . LEU B 1 277 ? 9.480 11.232 28.430 1.00 42.27 257 LEU B CA 1
ATOM 3868 C C . LEU B 1 277 ? 9.794 12.242 27.334 1.00 44.23 257 LEU B C 1
ATOM 3869 O O . LEU B 1 277 ? 9.730 13.450 27.565 1.00 44.87 257 LEU B O 1
ATOM 3874 N N . SER B 1 278 ? 10.112 11.746 26.142 1.00 46.89 258 SER B N 1
ATOM 3875 C CA . SER B 1 278 ? 10.308 12.593 24.961 1.00 49.59 258 SER B CA 1
ATOM 3876 C C . SER B 1 278 ? 10.090 11.814 23.645 1.00 51.79 258 SER B C 1
ATOM 3877 O O . SER B 1 278 ? 10.529 10.677 23.525 1.00 51.72 258 SER B O 1
ATOM 3880 N N . PRO B 1 279 ? 9.394 12.415 22.659 1.00 54.31 259 PRO B N 1
ATOM 3881 C CA . PRO B 1 279 ? 9.337 11.840 21.305 1.00 56.39 259 PRO B CA 1
ATOM 3882 C C . PRO B 1 279 ? 10.705 11.750 20.633 1.00 58.71 259 PRO B C 1
ATOM 3883 O O . PRO B 1 279 ? 10.910 10.876 19.792 1.00 59.30 259 PRO B O 1
ATOM 3887 N N . ASP B 1 280 ? 11.619 12.659 20.967 1.00 61.31 260 ASP B N 1
ATOM 3888 C CA . ASP B 1 280 ? 13.038 12.421 20.695 1.00 63.92 260 ASP B CA 1
ATOM 3889 C C . ASP B 1 280 ? 13.973 13.081 21.701 1.00 65.69 260 ASP B C 1
ATOM 3890 O O . ASP B 1 280 ? 13.943 14.301 21.869 1.00 66.04 260 ASP B O 1
ATOM 3895 N N . PRO B 1 281 ? 14.792 12.262 22.397 1.00 67.46 261 PRO B N 1
ATOM 3896 C CA . PRO B 1 281 ? 15.889 12.721 23.266 1.00 68.60 261 PRO B CA 1
ATOM 3897 C C . PRO B 1 281 ? 16.969 13.542 22.548 1.00 69.69 261 PRO B C 1
ATOM 3898 O O . PRO B 1 281 ? 17.282 13.295 21.368 1.00 69.60 261 PRO B O 1
ATOM 3902 N N . ASP B 1 282 ? 17.534 14.513 23.258 1.00 70.66 262 ASP B N 1
ATOM 3903 C CA . ASP B 1 282 ? 18.508 15.425 22.670 1.00 71.49 262 ASP B CA 1
ATOM 3904 C C . ASP B 1 282 ? 18.063 15.891 21.287 1.00 71.67 262 ASP B C 1
ATOM 3905 O O . ASP B 1 282 ? 17.895 17.086 21.049 1.00 71.81 262 ASP B O 1
ATOM 3910 N N . SER B 1 287 ? 12.544 19.355 21.275 1.00 49.96 267 SER B N 1
ATOM 3911 C CA . SER B 1 287 ? 11.345 18.530 21.195 1.00 49.95 267 SER B CA 1
ATOM 3912 C C . SER B 1 287 ? 10.525 18.623 22.478 1.00 49.89 267 SER B C 1
ATOM 3913 O O . SER B 1 287 ? 10.860 19.384 23.386 1.00 49.80 267 SER B O 1
ATOM 3916 N N . SER B 1 288 ? 9.450 17.845 22.545 1.00 49.01 268 SER B N 1
ATOM 3917 C CA . SER B 1 288 ? 8.584 17.832 23.721 1.00 48.11 268 SER B CA 1
ATOM 3918 C C . SER B 1 288 ? 9.109 17.007 24.917 1.00 46.85 268 SER B C 1
ATOM 3919 O O . SER B 1 288 ? 9.059 15.786 24.886 1.00 47.47 268 SER B O 1
ATOM 3922 N N . ARG B 1 289 ? 9.578 17.657 25.976 1.00 44.97 269 ARG B N 1
ATOM 3923 C CA . ARG B 1 289 ? 9.995 16.929 27.190 1.00 43.26 269 ARG B CA 1
ATOM 3924 C C . ARG B 1 289 ? 8.934 16.940 28.313 1.00 42.05 269 ARG B C 1
ATOM 3925 O O . ARG B 1 289 ? 8.423 18.001 28.682 1.00 41.95 269 ARG B O 1
ATOM 3933 N N . ILE B 1 290 ? 8.597 15.765 28.844 1.00 40.59 270 ILE B N 1
ATOM 3934 C CA . ILE B 1 290 ? 7.702 15.654 30.008 1.00 39.35 270 ILE B CA 1
ATOM 3935 C C . ILE B 1 290 ? 8.391 14.863 31.113 1.00 38.30 270 ILE B C 1
ATOM 3936 O O . ILE B 1 290 ? 8.915 13.778 30.846 1.00 38.23 270 ILE B O 1
ATOM 3941 N N . ALA B 1 291 ? 8.402 15.402 32.332 1.00 36.71 271 ALA B N 1
ATOM 3942 C CA . ALA B 1 291 ? 8.832 14.643 33.498 1.00 35.01 271 ALA B CA 1
ATOM 3943 C C . ALA B 1 291 ? 7.618 14.303 34.360 1.00 34.22 271 ALA B C 1
ATOM 3944 O O . ALA B 1 291 ? 6.898 15.181 34.827 1.00 33.63 271 ALA B O 1
ATOM 3946 N N . LEU B 1 292 ? 7.388 13.010 34.538 1.00 33.17 272 LEU B N 1
ATOM 3947 C CA . LEU B 1 292 ? 6.256 12.527 35.299 1.00 32.89 272 LEU B CA 1
ATOM 3948 C C . LEU B 1 292 ? 6.781 11.948 36.604 1.00 32.30 272 LEU B C 1
ATOM 3949 O O . LEU B 1 292 ? 7.481 10.927 36.578 1.00 32.44 272 LEU B O 1
ATOM 3954 N N . VAL B 1 293 ? 6.457 12.619 37.718 1.00 31.12 273 VAL B N 1
ATOM 3955 C CA . VAL B 1 293 ? 7.005 12.306 39.033 1.00 30.90 273 VAL B CA 1
ATOM 3956 C C . VAL B 1 293 ? 5.958 11.580 39.844 1.00 31.32 273 VAL B C 1
ATOM 3957 O O . VAL B 1 293 ? 4.922 12.172 40.186 1.00 31.27 273 VAL B O 1
ATOM 3961 N N . ASN B 1 294 ? 6.226 10.310 40.142 1.00 31.34 274 ASN B N 1
ATOM 3962 C CA . ASN B 1 294 ? 5.334 9.507 40.951 1.00 31.81 274 ASN B CA 1
ATOM 3963 C C . ASN B 1 294 ? 5.791 9.702 42.365 1.00 32.50 274 ASN B C 1
ATOM 3964 O O . ASN B 1 294 ? 6.942 9.399 42.713 1.00 32.72 274 ASN B O 1
ATOM 3969 N N . THR B 1 295 ? 4.879 10.202 43.186 1.00 33.08 275 THR B N 1
ATOM 3970 C CA . THR B 1 295 ? 5.235 10.680 44.499 1.00 33.66 275 THR B CA 1
ATOM 3971 C C . THR B 1 295 ? 4.282 10.155 45.533 1.00 33.98 275 THR B C 1
ATOM 3972 O O . THR B 1 295 ? 3.065 10.287 45.385 1.00 34.55 275 THR B O 1
ATOM 3976 N N . TYR B 1 296 ? 4.848 9.603 46.599 1.00 34.12 276 TYR B N 1
ATOM 3977 C CA . TYR B 1 296 ? 4.102 9.296 47.800 1.00 33.69 276 TYR B CA 1
ATOM 3978 C C . TYR B 1 296 ? 4.595 10.228 48.918 1.00 33.66 276 TYR B C 1
ATOM 3979 O O . TYR B 1 296 ? 5.577 9.947 49.608 1.00 33.53 276 TYR B O 1
ATOM 3988 N N . VAL B 1 297 ? 3.988 11.235 49.039 1.00 33.37 277 VAL B N 1
ATOM 3989 C CA . VAL B 1 297 ? 4.342 12.259 50.015 1.00 33.75 277 VAL B CA 1
ATOM 3990 C C . VAL B 1 297 ? 4.219 11.747 51.454 1.00 34.25 277 VAL B C 1
ATOM 3991 O O . VAL B 1 297 ? 3.325 10.940 51.759 1.00 34.02 277 VAL B O 1
ATOM 3995 N N . ALA B 1 298 ? 5.107 12.213 52.326 1.00 34.24 278 ALA B N 1
ATOM 3996 C CA . ALA B 1 298 ? 5.162 11.723 53.698 1.00 35.09 278 ALA B CA 1
ATOM 3997 C C . ALA B 1 298 ? 3.985 12.243 54.517 1.00 35.38 278 ALA B C 1
ATOM 3998 O O . ALA B 1 298 ? 3.789 13.452 54.641 1.00 35.35 278 ALA B O 1
ATOM 4000 N N . ASN B 1 299 ? 3.205 11.322 55.073 1.00 36.16 279 ASN B N 1
ATOM 4001 C CA . ASN B 1 299 ? 2.169 11.676 56.036 1.00 37.42 279 ASN B CA 1
ATOM 4002 C C . ASN B 1 299 ? 2.729 12.443 57.229 1.00 37.68 279 ASN B C 1
ATOM 4003 O O . ASN B 1 299 ? 3.844 12.182 57.679 1.00 37.86 279 ASN B O 1
ATOM 4008 N N . SER B 1 300 ? 1.947 13.391 57.737 1.00 38.79 280 SER B N 1
ATOM 4009 C CA .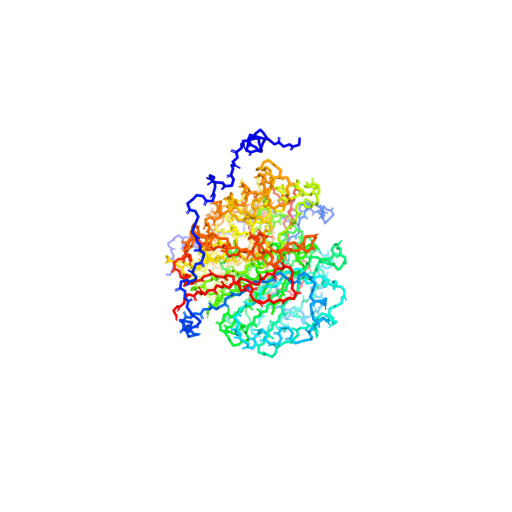 SER B 1 300 ? 2.363 14.197 58.878 1.00 39.99 280 SER B CA 1
ATOM 4010 C C . SER B 1 300 ? 2.149 13.448 60.189 1.00 40.93 280 SER B C 1
ATOM 4011 O O . SER B 1 300 ? 2.657 13.852 61.236 1.00 41.18 280 SER B O 1
ATOM 4014 N N . GLY B 1 301 ? 1.395 12.356 60.125 1.00 42.34 281 GLY B N 1
ATOM 4015 C CA . GLY B 1 301 ? 1.382 11.374 61.194 1.00 44.44 281 GLY B CA 1
ATOM 4016 C C . GLY B 1 301 ? 0.221 11.573 62.149 1.00 45.84 281 GLY B C 1
ATOM 4017 O O . GLY B 1 301 ? -0.418 12.625 62.154 1.00 45.87 281 GLY B O 1
ATOM 4018 N N . MET B 1 302 ? -0.052 10.556 62.960 1.00 47.80 282 MET B N 1
ATOM 4019 C CA . MET B 1 302 ? -1.199 10.590 63.886 1.00 49.20 282 MET B CA 1
ATOM 4020 C C . MET B 1 302 ? -1.325 11.829 64.766 1.00 48.94 282 MET B C 1
ATOM 4021 O O . MET B 1 302 ? -2.398 12.415 64.854 1.00 49.54 282 MET B O 1
ATOM 4026 N N . GLY B 1 303 ? -0.246 12.241 65.411 1.00 48.59 283 GLY B N 1
ATOM 4027 C CA . GLY B 1 303 ? -0.347 13.399 66.280 1.00 48.31 283 GLY B CA 1
ATOM 4028 C C . GLY B 1 303 ? -0.026 14.710 65.603 1.00 47.99 283 GLY B C 1
ATOM 4029 O O . GLY B 1 303 ? 0.183 15.712 66.277 1.00 47.95 283 GLY B O 1
ATOM 4030 N N . LEU B 1 304 ? -0.022 14.710 64.270 1.00 47.79 284 LEU B N 1
ATOM 4031 C CA . LEU B 1 304 ? 0.706 15.709 63.485 1.00 47.28 284 LEU B CA 1
ATOM 4032 C C . LEU B 1 304 ? 2.174 15.644 63.909 1.00 47.64 284 LEU B C 1
ATOM 4033 O O . LEU B 1 304 ? 2.890 16.641 63.951 1.00 47.51 284 LEU B O 1
ATOM 4038 N N . THR B 1 305 ? 2.600 14.426 64.208 1.00 48.13 285 THR B N 1
ATOM 4039 C CA . THR B 1 305 ? 3.883 14.151 64.822 1.00 48.77 285 THR B CA 1
ATOM 4040 C C . THR B 1 305 ? 5.029 14.469 63.878 1.00 48.88 285 THR B C 1
ATOM 4041 O O . THR B 1 305 ? 6.017 15.097 64.274 1.00 49.23 285 THR B O 1
ATOM 4045 N N . ARG B 1 306 ? 4.901 14.016 62.636 1.00 48.59 286 ARG B N 1
ATOM 4046 C CA . ARG B 1 306 ? 5.939 14.231 61.638 1.00 48.61 286 ARG B CA 1
ATOM 4047 C C . ARG B 1 306 ? 5.704 15.522 60.839 1.00 47.84 286 ARG B C 1
ATOM 4048 O O . ARG B 1 306 ? 6.340 15.745 59.816 1.00 48.07 286 ARG B O 1
ATOM 4056 N N . LEU B 1 307 ? 4.789 16.356 61.321 1.00 46.67 287 LEU B N 1
ATOM 4057 C CA . LEU B 1 307 ? 4.419 17.578 60.617 1.00 45.94 287 LEU B CA 1
ATOM 4058 C C . LEU B 1 307 ? 5.640 18.451 60.347 1.00 45.21 287 LEU B C 1
ATOM 4059 O O . LEU B 1 307 ? 5.776 19.028 59.269 1.00 45.44 287 LEU B O 1
ATOM 4064 N N . PRO B 1 308 ? 6.526 18.541 61.334 1.00 44.22 288 PRO B N 1
ATOM 4065 C CA . PRO B 1 308 ? 7.753 19.333 61.198 1.00 43.33 288 PRO B CA 1
ATOM 4066 C C . PRO B 1 308 ? 8.640 18.813 60.072 1.00 42.61 288 PRO B C 1
ATOM 4067 O O . PRO B 1 308 ? 9.265 19.604 59.365 1.00 42.63 288 PRO B O 1
ATOM 4071 N N . TYR B 1 309 ? 8.689 17.495 59.911 1.00 41.55 289 TYR B N 1
ATOM 4072 C CA . TYR B 1 309 ? 9.432 16.890 58.833 1.00 40.59 289 TYR B CA 1
ATOM 4073 C C . TYR B 1 309 ? 8.776 17.140 57.458 1.00 40.87 289 TYR B C 1
ATOM 4074 O O . TYR B 1 309 ? 9.478 17.431 56.480 1.00 41.01 289 TYR B O 1
ATOM 4083 N N . ARG B 1 310 ? 7.448 17.025 57.385 1.00 40.64 290 ARG B N 1
ATOM 4084 C CA . ARG B 1 310 ? 6.729 17.273 56.139 1.00 40.67 290 ARG B CA 1
ATOM 4085 C C . ARG B 1 310 ? 6.962 18.701 55.657 1.00 40.52 290 ARG B C 1
ATOM 4086 O O . ARG B 1 310 ? 7.225 18.944 54.473 1.00 40.37 290 ARG B O 1
ATOM 4094 N N . VAL B 1 311 ? 6.889 19.640 56.586 1.00 40.21 291 VAL B N 1
ATOM 4095 C CA . VAL B 1 311 ? 6.950 21.052 56.235 1.00 40.33 291 VAL B CA 1
ATOM 4096 C C . VAL B 1 311 ? 8.375 21.596 56.053 1.00 40.10 291 VAL B C 1
ATOM 4097 O O . VAL B 1 311 ? 8.587 22.506 55.261 1.00 40.47 291 VAL B O 1
ATOM 4101 N N . GLN B 1 312 ? 9.345 21.053 56.775 1.00 39.67 292 GLN B N 1
ATOM 4102 C CA . GLN B 1 312 ? 10.685 21.642 56.774 1.00 39.30 292 GLN B CA 1
ATOM 4103 C C . GLN B 1 312 ? 11.693 20.879 55.951 1.00 38.89 292 GLN B C 1
ATOM 4104 O O . GLN B 1 312 ? 12.667 21.465 55.466 1.00 38.41 292 GLN B O 1
ATOM 4110 N N . SER B 1 313 ? 11.482 19.576 55.810 1.00 38.04 293 SER B N 1
ATOM 4111 C CA . SER B 1 313 ? 12.440 18.762 55.100 1.00 37.75 293 SER B CA 1
ATOM 4112 C C . SER B 1 313 ? 11.875 18.212 53.807 1.00 36.94 293 SER B C 1
ATOM 4113 O O . SER B 1 313 ? 12.487 18.391 52.753 1.00 37.12 293 SER B O 1
ATOM 4116 N N . PHE B 1 314 ? 10.716 17.556 53.879 1.00 36.39 294 PHE B N 1
ATOM 4117 C CA . PHE B 1 314 ? 10.138 16.963 52.685 1.00 36.06 294 PHE B CA 1
ATOM 4118 C C . PHE B 1 314 ? 9.673 17.983 51.626 1.00 35.75 294 PHE B C 1
ATOM 4119 O O . PHE B 1 314 ? 10.223 18.013 50.514 1.00 36.18 294 PHE B O 1
ATOM 4127 N N . ASP B 1 315 ? 8.695 18.815 51.973 1.00 35.05 295 ASP B N 1
ATOM 4128 C CA . ASP B 1 315 ? 8.105 19.755 50.999 1.00 34.56 295 ASP B CA 1
ATOM 4129 C C . ASP B 1 315 ? 9.126 20.685 50.335 1.00 34.14 295 ASP B C 1
ATOM 4130 O O . ASP B 1 315 ? 9.057 20.901 49.129 1.00 34.75 295 ASP B O 1
ATOM 4135 N N . PRO B 1 316 ? 10.036 21.289 51.123 1.00 33.52 296 PRO B N 1
ATOM 4136 C CA . PRO B 1 316 ? 11.099 22.088 50.503 1.00 32.91 296 PRO B CA 1
ATOM 4137 C C . PRO B 1 316 ? 11.994 21.298 49.552 1.00 32.71 296 PRO B C 1
ATOM 4138 O O . PRO B 1 316 ? 12.424 21.833 48.537 1.00 31.71 296 PRO B O 1
ATOM 4142 N N . SER B 1 317 ? 12.246 20.029 49.857 1.00 33.03 297 SER B N 1
ATOM 4143 C CA . SER B 1 317 ? 13.026 19.204 48.963 1.00 33.16 297 SER B CA 1
ATOM 4144 C C . SER B 1 317 ? 12.230 18.889 47.702 1.00 33.24 297 SER B C 1
ATOM 4145 O O . SER B 1 317 ? 12.787 18.844 46.598 1.00 33.43 297 SER B O 1
ATOM 4148 N N . MET B 1 318 ? 10.926 18.705 47.860 1.00 32.82 298 MET B N 1
ATOM 4149 C CA . MET B 1 318 ? 10.058 18.469 46.736 1.00 33.06 298 MET B CA 1
ATOM 4150 C C . MET B 1 318 ? 9.950 19.699 45.797 1.00 33.29 298 MET B C 1
ATOM 4151 O O . MET B 1 318 ? 9.952 19.548 44.551 1.00 33.74 298 MET B O 1
ATOM 4156 N N . ARG B 1 319 ? 9.881 20.906 46.375 1.00 32.49 299 ARG B N 1
ATOM 4157 C CA . ARG B 1 319 ? 9.899 22.147 45.590 1.00 32.16 299 ARG B CA 1
ATOM 4158 C C . ARG B 1 319 ? 11.168 22.294 44.731 1.00 32.41 299 ARG B C 1
ATOM 4159 O O . ARG B 1 319 ? 11.088 22.678 43.562 1.00 32.79 299 ARG B O 1
ATOM 4167 N N . GLU B 1 320 ? 12.338 22.030 45.304 1.00 31.24 300 GLU B N 1
ATOM 4168 C CA . GLU B 1 320 ? 13.561 22.274 44.562 1.00 31.28 300 GLU B CA 1
ATOM 4169 C C . GLU B 1 320 ? 13.620 21.327 43.366 1.00 31.28 300 GLU B C 1
ATOM 4170 O O . GLU B 1 320 ? 13.941 21.740 42.260 1.00 30.25 300 GLU B O 1
ATOM 4176 N N . TYR B 1 321 ? 13.269 20.067 43.614 1.00 31.60 301 TYR B N 1
ATOM 4177 C CA . TYR B 1 321 ? 13.299 19.014 42.614 1.00 31.84 301 TYR B CA 1
ATOM 4178 C C . TYR B 1 321 ? 12.368 19.320 41.444 1.00 32.69 301 TYR B C 1
ATOM 4179 O O . TYR B 1 321 ? 12.790 19.250 40.258 1.00 32.56 301 TYR B O 1
ATOM 4188 N N . LEU B 1 322 ? 11.118 19.661 41.770 1.00 32.71 302 LEU B N 1
ATOM 4189 C CA . LEU B 1 322 ? 10.163 20.118 40.761 1.00 33.57 302 LEU B CA 1
ATOM 4190 C C . LEU B 1 322 ? 10.661 21.311 39.934 1.00 34.19 302 LEU B C 1
ATOM 4191 O O . LEU B 1 322 ? 10.388 21.399 38.733 1.00 34.28 302 LEU B O 1
ATOM 4196 N N . HIS B 1 323 ? 11.382 22.233 40.562 1.00 34.70 303 HIS B N 1
ATOM 4197 C CA . HIS B 1 323 ? 11.873 23.378 39.818 1.00 36.06 303 HIS B CA 1
ATOM 4198 C C . HIS B 1 323 ? 12.924 22.918 38.798 1.00 36.75 303 HIS B C 1
ATOM 4199 O O . HIS B 1 323 ? 12.891 23.294 37.619 1.00 37.14 303 HIS B O 1
ATOM 4206 N N . ARG B 1 324 ? 13.828 22.073 39.286 1.00 36.99 304 ARG B N 1
ATOM 4207 C CA . ARG B 1 324 ? 14.911 21.522 38.545 1.00 37.38 304 ARG B CA 1
ATOM 4208 C C . ARG B 1 324 ? 14.382 20.675 37.397 1.00 37.74 304 ARG B C 1
ATOM 4209 O O . ARG B 1 324 ? 14.956 20.705 36.304 1.00 37.52 304 ARG B O 1
ATOM 4217 N N . LEU B 1 325 ? 13.292 19.934 37.635 1.00 37.77 305 LEU B N 1
ATOM 4218 C CA . LEU B 1 325 ? 12.633 19.175 36.560 1.00 37.70 305 LEU B CA 1
ATOM 4219 C C . LEU B 1 325 ? 12.058 20.095 35.501 1.00 38.41 305 LEU B C 1
ATOM 4220 O O . LEU B 1 325 ? 12.160 19.826 34.305 1.00 37.78 305 LEU B O 1
ATOM 4225 N N . ASP B 1 326 ? 11.435 21.181 35.946 1.00 39.20 306 ASP B N 1
ATOM 4226 C CA . ASP B 1 326 ? 10.868 22.125 35.004 1.00 39.90 306 ASP B CA 1
ATOM 4227 C C . ASP B 1 326 ? 11.981 22.782 34.192 1.00 40.59 306 ASP B C 1
ATOM 4228 O O . ASP B 1 326 ? 11.806 23.060 33.013 1.00 40.27 306 ASP B O 1
ATOM 4233 N N . THR B 1 327 ? 13.120 23.044 34.819 1.00 41.69 307 THR B N 1
ATOM 4234 C CA . THR B 1 327 ? 14.216 23.625 34.075 1.00 43.26 307 THR B CA 1
ATOM 4235 C C . THR B 1 327 ? 14.851 22.613 33.106 1.00 44.28 307 THR B C 1
ATOM 4236 O O . THR B 1 327 ? 15.313 23.002 32.050 1.00 44.76 307 THR B O 1
ATOM 4240 N N . TRP B 1 328 ? 14.824 21.325 33.435 1.00 45.76 308 TRP B N 1
ATOM 4241 C CA . TRP B 1 328 ? 15.246 20.279 32.500 1.00 47.32 308 TRP B CA 1
ATOM 4242 C C . TRP B 1 328 ? 14.350 20.215 31.259 1.00 49.19 308 TRP B C 1
ATOM 4243 O O . TRP B 1 328 ? 14.841 20.100 30.125 1.00 49.56 308 TRP B O 1
ATOM 4254 N N . ALA B 1 329 ? 13.042 20.282 31.472 1.00 51.29 309 ALA B N 1
ATOM 4255 C CA . ALA B 1 329 ? 12.083 20.145 30.380 1.00 53.79 309 ALA B CA 1
ATOM 4256 C C . ALA B 1 329 ? 11.974 21.408 29.531 1.00 55.77 309 ALA B C 1
ATOM 4257 O O . ALA B 1 329 ? 11.614 21.339 28.365 1.00 55.83 309 ALA B O 1
ATOM 4259 N N . THR B 1 330 ? 12.304 22.552 30.122 1.00 58.65 310 THR B N 1
ATOM 4260 C CA . THR B 1 330 ? 12.044 23.842 29.509 1.00 61.76 310 THR B CA 1
ATOM 4261 C C . THR B 1 330 ? 13.311 24.466 28.973 1.00 64.30 310 THR B C 1
ATOM 4262 O O . THR B 1 330 ? 13.586 24.366 27.772 1.00 64.71 310 THR B O 1
ATOM 4266 N N . GLU B 1 331 ? 14.080 25.111 29.853 1.00 67.30 311 GLU B N 1
ATOM 4267 C CA . GLU B 1 331 ? 15.159 25.993 29.403 1.00 70.19 311 GLU B CA 1
ATOM 4268 C C . GLU B 1 331 ? 16.183 25.231 28.556 1.00 71.98 311 GLU B C 1
ATOM 4269 O O . GLU B 1 331 ? 16.882 25.823 27.720 1.00 72.33 311 GLU B O 1
ATOM 4275 N N . ASN B 1 332 ? 16.268 23.923 28.775 1.00 73.83 312 ASN B N 1
ATOM 4276 C CA . ASN B 1 332 ? 17.031 23.047 27.893 1.00 75.73 312 ASN B CA 1
ATOM 4277 C C . ASN B 1 332 ? 16.469 23.025 26.476 1.00 76.95 312 ASN B C 1
ATOM 4278 O O . ASN B 1 332 ? 17.162 23.369 25.518 1.00 77.30 312 ASN B O 1
ATOM 4283 N N . ALA B 1 333 ? 15.210 22.617 26.350 1.00 78.31 313 ALA B N 1
ATOM 4284 C CA . ALA B 1 333 ? 14.666 22.199 25.064 1.00 79.44 313 ALA B CA 1
ATOM 4285 C C . ALA B 1 333 ? 14.252 23.402 24.222 1.00 80.04 313 ALA B C 1
ATOM 4286 O O . ALA B 1 333 ? 14.913 23.743 23.242 1.00 80.22 313 ALA B O 1
ATOM 4288 N N . ALA B 1 334 ? 13.154 24.041 24.613 1.00 80.57 314 ALA B N 1
ATOM 4289 C CA . ALA B 1 334 ? 12.457 24.973 23.735 1.00 80.94 314 ALA B CA 1
ATOM 4290 C C . ALA B 1 334 ? 13.353 26.148 23.355 1.00 81.04 314 ALA B C 1
ATOM 4291 O O . ALA B 1 334 ? 13.174 26.762 22.303 1.00 81.34 314 ALA B O 1
ATOM 4293 N N . SER B 1 345 ? 0.439 26.372 26.185 1.00 56.90 325 SER B N 1
ATOM 4294 C CA . SER B 1 345 ? 1.559 27.147 25.666 1.00 57.02 325 SER B CA 1
ATOM 4295 C C . SER B 1 345 ? 2.558 26.254 24.937 1.00 56.50 325 SER B C 1
ATOM 4296 O O . SER B 1 345 ? 2.856 26.470 23.763 1.00 56.92 325 SER B O 1
ATOM 4299 N N . SER B 1 346 ? 3.071 25.251 25.642 1.00 55.61 326 SER B N 1
ATOM 4300 C CA . SER B 1 346 ? 4.160 24.401 25.107 1.00 54.19 326 SER B CA 1
ATOM 4301 C C . SER B 1 346 ? 4.103 22.993 25.762 1.00 53.41 326 SER B C 1
ATOM 4302 O O . SER B 1 346 ? 3.900 22.917 26.989 1.00 53.26 326 SER B O 1
ATOM 4305 N N . PRO B 1 347 ? 4.270 21.884 24.958 1.00 52.24 327 PRO B N 1
ATOM 4306 C CA . PRO B 1 347 ? 4.095 20.513 25.522 1.00 51.13 327 PRO B CA 1
ATOM 4307 C C . PRO B 1 347 ? 5.356 20.040 26.254 1.00 49.21 327 PRO B C 1
ATOM 4308 O O . PRO B 1 347 ? 5.930 18.996 25.927 1.00 48.55 327 PRO B O 1
ATOM 4312 N N . HIS B 1 348 ? 5.747 20.848 27.238 1.00 47.21 328 HIS B N 1
ATOM 4313 C CA . HIS B 1 348 ? 6.987 20.733 27.965 1.00 45.66 328 HIS B CA 1
ATOM 4314 C C . HIS B 1 348 ? 6.656 21.050 29.407 1.00 43.52 328 HIS B C 1
ATOM 4315 O O . HIS B 1 348 ? 5.977 22.035 29.686 1.00 43.09 328 HIS B O 1
ATOM 4322 N N . GLY B 1 349 ? 7.133 20.228 30.326 1.00 40.82 329 GLY B N 1
ATOM 4323 C CA . GLY B 1 349 ? 6.982 20.549 31.738 1.00 37.98 329 GLY B CA 1
ATOM 4324 C C . GLY B 1 349 ? 7.020 19.317 32.608 1.00 36.09 329 GLY B C 1
ATOM 4325 O O . GLY B 1 349 ? 7.537 18.279 32.218 1.00 35.81 329 GLY B O 1
ATOM 4326 N N . PHE B 1 350 ? 6.460 19.432 33.796 1.00 34.03 330 PHE B N 1
ATOM 4327 C CA . PHE B 1 350 ? 6.337 18.284 34.648 1.00 32.18 330 PHE B CA 1
ATOM 4328 C C . PHE B 1 350 ? 4.876 17.981 35.014 1.00 32.21 330 PHE B C 1
ATOM 4329 O O . PHE B 1 350 ? 3.986 18.846 34.978 1.00 31.84 330 PHE B O 1
ATOM 4337 N N . ILE B 1 351 ? 4.656 16.725 35.371 1.00 31.80 331 ILE B N 1
ATOM 4338 C CA . ILE B 1 351 ? 3.410 16.282 35.910 1.00 31.07 331 ILE B CA 1
ATOM 4339 C C . ILE B 1 351 ? 3.757 15.619 37.219 1.00 31.12 331 ILE B C 1
ATOM 4340 O O . ILE B 1 351 ? 4.399 14.560 37.236 1.00 31.54 331 ILE B O 1
ATOM 4345 N N . TRP B 1 352 ? 3.326 16.254 38.297 1.00 30.79 332 TRP B N 1
ATOM 4346 C CA . TRP B 1 352 ? 3.534 15.775 39.653 1.00 30.91 332 TRP B CA 1
ATOM 4347 C C . TRP B 1 352 ? 2.299 15.002 40.040 1.00 30.72 332 TRP B C 1
ATOM 4348 O O . TRP B 1 352 ? 1.225 15.586 40.252 1.00 30.57 332 TRP B O 1
ATOM 4359 N N . ALA B 1 353 ? 2.459 13.692 40.117 1.00 30.49 333 ALA B N 1
ATOM 4360 C CA . ALA B 1 353 ? 1.331 12.786 40.309 1.00 30.84 333 ALA B CA 1
ATOM 4361 C C . ALA B 1 353 ? 1.492 11.960 41.586 1.00 31.23 333 ALA B C 1
ATOM 4362 O O . ALA B 1 353 ? 2.621 11.605 42.001 1.00 31.25 333 ALA B O 1
ATOM 4364 N N . GLY B 1 354 ? 0.368 11.659 42.220 1.00 31.14 334 GLY B N 1
ATOM 4365 C CA . GLY B 1 354 ? 0.425 10.727 43.308 1.00 31.51 334 GLY B CA 1
ATOM 4366 C C . GLY B 1 354 ? -0.409 11.104 44.489 1.00 31.72 334 GLY B C 1
ATOM 4367 O O . GLY B 1 354 ? -1.364 11.865 44.381 1.00 31.68 334 GLY B O 1
ATOM 4368 N N . ASP B 1 355 ? -0.045 10.514 45.617 1.00 31.97 335 ASP B N 1
ATOM 4369 C CA . ASP B 1 355 ? -0.713 10.747 46.866 1.00 32.07 335 ASP B CA 1
ATOM 4370 C C . ASP B 1 355 ? 0.066 11.830 47.544 1.00 32.20 335 ASP B C 1
ATOM 4371 O O . ASP B 1 355 ? 1.120 11.563 48.131 1.00 32.04 335 ASP B O 1
ATOM 4376 N N . LEU B 1 356 ? -0.462 13.0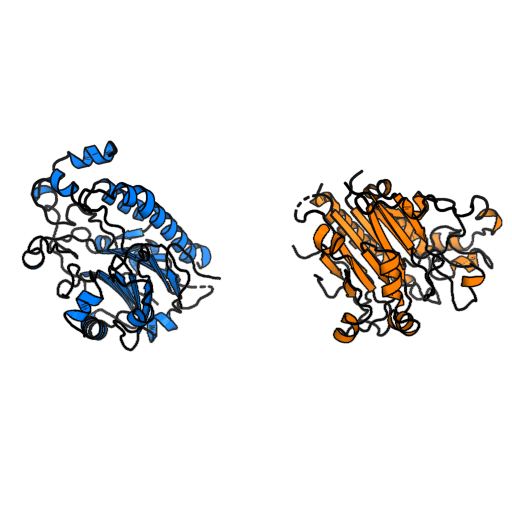49 47.466 1.00 31.98 336 LEU B N 1
ATOM 4377 C CA . LEU B 1 356 ? 0.220 14.213 48.010 1.00 31.72 336 LEU B CA 1
ATOM 4378 C C . LEU B 1 356 ? -0.135 14.475 49.471 1.00 31.91 336 LEU B C 1
ATOM 4379 O O . LEU B 1 356 ? 0.432 15.361 50.110 1.00 32.23 336 LEU B O 1
ATOM 4384 N N . ASN B 1 357 ? -1.041 13.670 50.012 1.00 32.08 337 ASN B N 1
ATOM 4385 C CA . ASN B 1 357 ? -1.359 13.721 51.447 1.00 32.14 337 ASN B CA 1
ATOM 4386 C C . ASN B 1 357 ? -1.703 15.110 51.942 1.00 32.02 337 ASN B C 1
ATOM 4387 O O . ASN B 1 357 ? -1.169 15.605 52.939 1.00 31.53 337 ASN B O 1
ATOM 4392 N N . VAL B 1 358 ? -2.596 15.751 51.207 1.00 32.84 338 VAL B N 1
ATOM 4393 C CA . VAL B 1 358 ? -3.096 17.058 51.583 1.00 33.52 338 VAL B CA 1
ATOM 4394 C C . VAL B 1 358 ? -4.421 17.206 50.884 1.00 34.53 338 VAL B C 1
ATOM 4395 O O . VAL B 1 358 ? -4.574 16.748 49.754 1.00 34.96 338 VAL B O 1
ATOM 4399 N N . ALA B 1 359 ? -5.403 17.766 51.575 1.00 35.67 339 ALA B N 1
ATOM 4400 C CA . ALA B 1 359 ? -6.654 18.126 50.932 1.00 36.53 339 ALA B CA 1
ATOM 4401 C C . ALA B 1 359 ? -6.674 19.645 50.884 1.00 37.57 339 ALA B C 1
ATOM 4402 O O . ALA B 1 359 ? -6.853 20.292 51.922 1.00 37.89 339 ALA B O 1
ATOM 4404 N N . GLU B 1 360 ? -6.465 20.240 49.706 1.00 38.40 340 GLU B N 1
ATOM 4405 C CA . GLU B 1 360 ? -6.258 21.701 49.694 1.00 39.07 340 GLU B CA 1
ATOM 4406 C C . GLU B 1 360 ? -7.498 22.600 49.683 1.00 39.32 340 GLU B C 1
ATOM 4407 O O . GLU B 1 360 ? -7.433 23.728 50.162 1.00 39.64 340 GLU B O 1
ATOM 4413 N N . ARG B 1 361 ? -8.614 22.122 49.149 1.00 39.80 341 ARG B N 1
ATOM 4414 C CA . ARG B 1 361 ? -9.859 22.878 49.264 1.00 40.17 341 ARG B CA 1
ATOM 4415 C C . ARG B 1 361 ? -10.515 22.546 50.602 1.00 40.80 341 ARG B C 1
ATOM 4416 O O . ARG B 1 361 ? -10.384 21.416 51.108 1.00 40.71 341 ARG B O 1
ATOM 4424 N N . ASP B 1 362 ? -11.215 23.532 51.162 1.00 41.32 342 ASP B N 1
ATOM 4425 C CA . ASP B 1 362 ? -11.998 23.351 52.377 1.00 41.93 342 ASP B CA 1
ATOM 4426 C C . ASP B 1 362 ? -12.999 22.197 52.210 1.00 42.09 342 ASP B C 1
ATOM 4427 O O . ASP B 1 362 ? -13.341 21.519 53.173 1.00 41.89 342 ASP B O 1
ATOM 4432 N N . TYR B 1 363 ? -13.447 21.996 50.971 1.00 42.47 343 TYR B N 1
ATOM 4433 C CA . TYR B 1 363 ? -14.367 20.920 50.582 1.00 43.02 343 TYR B CA 1
ATOM 4434 C C . TYR B 1 363 ? -13.659 19.686 49.978 1.00 43.76 343 TYR B C 1
ATOM 4435 O O . TYR B 1 363 ? -14.302 18.812 49.378 1.00 43.57 343 TYR B O 1
ATOM 4444 N N . ASP B 1 364 ? -12.333 19.632 50.123 1.00 44.83 344 ASP B N 1
ATOM 4445 C CA . ASP B 1 364 ? -11.541 18.485 49.683 1.00 45.63 344 ASP B CA 1
ATOM 4446 C C . ASP B 1 364 ? -11.577 17.323 50.694 1.00 46.87 344 ASP B C 1
ATOM 4447 O O . ASP B 1 364 ? -10.916 16.293 50.497 1.00 47.30 344 ASP B O 1
ATOM 4452 N N . ARG B 1 365 ? -12.332 17.506 51.779 1.00 47.76 345 ARG B N 1
ATOM 4453 C CA . ARG B 1 365 ? -12.642 16.434 52.728 1.00 48.86 345 ARG B CA 1
ATOM 4454 C C . ARG B 1 365 ? -14.010 16.673 53.394 1.00 49.56 345 ARG B C 1
ATOM 4455 O O . ARG B 1 365 ? -14.454 17.822 53.536 1.00 49.67 345 ARG B O 1
ATOM 4463 N N . TYR B 1 366 ? -14.677 15.590 53.788 1.00 50.23 346 TYR B N 1
ATOM 4464 C CA . TYR B 1 366 ? -16.008 15.686 54.397 1.00 50.95 346 TYR B CA 1
ATOM 4465 C C . TYR B 1 366 ? -15.956 16.485 55.697 1.00 51.24 346 TYR B C 1
ATOM 4466 O O . TYR B 1 366 ? -14.918 16.529 56.364 1.00 51.09 346 TYR B O 1
ATOM 4475 N N . TYR B 1 367 ? -17.082 17.112 56.040 1.00 51.63 347 TYR B N 1
ATOM 4476 C CA . TYR B 1 367 ? -17.185 17.925 57.248 1.00 51.90 347 TYR B CA 1
ATOM 4477 C C . TYR B 1 367 ? -17.692 17.099 58.422 1.00 52.25 347 TYR B C 1
ATOM 4478 O O . TYR B 1 367 ? -18.660 16.357 58.291 1.00 51.99 347 TYR B O 1
ATOM 4487 N N . ALA B 1 368 ? -17.005 17.231 59.554 1.00 52.92 348 ALA B N 1
ATOM 4488 C CA . ALA B 1 368 ? -17.392 16.613 60.823 1.00 53.66 348 ALA B CA 1
ATOM 4489 C C . ALA B 1 368 ? -16.767 17.397 61.980 1.00 54.20 348 ALA B C 1
ATOM 4490 O O . ALA B 1 368 ? -15.654 17.921 61.855 1.00 54.43 348 ALA B O 1
ATOM 4492 N N . GLY B 1 369 ? -17.480 17.475 63.101 1.00 54.69 349 GLY B N 1
ATOM 4493 C CA . GLY B 1 369 ? -17.013 18.232 64.266 1.00 55.32 349 GLY B CA 1
ATOM 4494 C C . GLY B 1 369 ? -16.951 19.723 63.981 1.00 55.79 349 GLY B C 1
ATOM 4495 O O . GLY B 1 369 ? -17.881 20.286 63.398 1.00 56.02 349 GLY B O 1
ATOM 4496 N N . THR B 1 370 ? -15.859 20.363 64.398 1.00 56.18 350 THR B N 1
ATOM 4497 C CA . THR B 1 370 ? -15.582 21.762 64.026 1.00 56.62 350 THR B CA 1
ATOM 4498 C C . THR B 1 370 ? -14.472 21.880 62.964 1.00 56.78 350 THR B C 1
ATOM 4499 O O . THR B 1 370 ? -13.692 20.940 62.757 1.00 56.69 350 THR B O 1
ATOM 4503 N N . PHE B 1 371 ? -14.408 23.039 62.303 1.00 56.86 351 PHE B N 1
ATOM 4504 C CA . PHE B 1 371 ? -13.333 23.327 61.348 1.00 56.70 351 PHE B CA 1
ATOM 4505 C C . PHE B 1 371 ? -11.984 23.251 62.055 1.00 56.73 351 PHE B C 1
ATOM 4506 O O . PHE B 1 371 ? -11.037 22.698 61.512 1.00 56.66 351 PHE B O 1
ATOM 4514 N N . LYS B 1 372 ? -11.917 23.786 63.275 1.00 56.75 352 LYS B N 1
ATOM 4515 C CA . LYS B 1 372 ? -10.730 23.654 64.132 1.00 56.69 352 LYS B CA 1
ATOM 4516 C C . LYS B 1 372 ? -10.294 22.190 64.292 1.00 56.37 352 LYS B C 1
ATOM 4517 O O . LYS B 1 372 ? -9.126 21.859 64.070 1.00 56.41 352 LYS B O 1
ATOM 4523 N N . SER B 1 373 ? -11.240 21.323 64.656 1.00 55.94 353 SER B N 1
ATOM 4524 C CA . SER B 1 373 ? -10.961 19.899 64.864 1.00 55.46 353 SER B CA 1
ATOM 4525 C C . SER B 1 373 ? -10.591 19.176 63.570 1.00 54.86 353 SER B C 1
ATOM 4526 O O . SER B 1 373 ? -9.886 18.165 63.588 1.00 54.82 353 SER B O 1
ATOM 4529 N N . MET B 1 374 ? -11.095 19.699 62.459 1.00 54.04 354 MET B N 1
ATOM 4530 C CA . MET B 1 374 ? -10.811 19.178 61.136 1.00 53.18 354 MET B CA 1
ATOM 4531 C C . MET B 1 374 ? -9.346 19.391 60.767 1.00 52.50 354 MET B C 1
ATOM 4532 O O . MET B 1 374 ? -8.711 18.503 60.203 1.00 52.31 354 MET B O 1
ATOM 4537 N N . GLN B 1 375 ? -8.825 20.569 61.108 1.00 51.86 355 GLN B N 1
ATOM 4538 C CA . GLN B 1 375 ? -7.457 20.975 60.771 1.00 51.35 355 GLN B CA 1
ATOM 4539 C C . GLN B 1 375 ? -6.420 20.339 61.703 1.00 50.98 355 GLN B C 1
ATOM 4540 O O . GLN B 1 375 ? -5.228 20.661 61.638 1.00 50.80 355 GLN B O 1
ATOM 4546 N N . GLU B 1 376 ? -6.879 19.453 62.581 1.00 50.31 356 GLU B N 1
ATOM 4547 C CA . GLU B 1 376 ? -5.973 18.691 63.429 1.00 49.55 356 GLU B CA 1
ATOM 4548 C C . GLU B 1 376 ? -5.664 17.319 62.862 1.00 48.73 356 GLU B C 1
ATOM 4549 O O . GLU B 1 376 ? -4.797 16.616 63.382 1.00 48.71 356 GLU B O 1
ATOM 4555 N N . CYS B 1 377 ? -6.378 16.931 61.813 1.00 47.81 357 CYS B N 1
ATOM 4556 C CA . CYS B 1 377 ? -6.058 15.699 61.102 1.00 47.59 357 CYS B CA 1
ATOM 4557 C C . CYS B 1 377 ? -4.890 15.899 60.130 1.00 46.96 357 CYS B C 1
ATOM 4558 O O . CYS B 1 377 ? -4.792 16.939 59.476 1.00 47.21 357 CYS B O 1
ATOM 4561 N N . SER B 1 378 ? -4.000 14.916 60.035 1.00 46.03 358 SER B N 1
ATOM 4562 C CA . SER B 1 378 ? -2.900 15.026 59.086 1.00 45.31 358 SER B CA 1
ATOM 4563 C C . SER B 1 378 ? -3.472 15.049 57.662 1.00 44.70 358 SER B C 1
ATOM 4564 O O . SER B 1 378 ? -4.336 14.238 57.313 1.00 44.64 358 SER B O 1
ATOM 4567 N N . GLY B 1 379 ? -3.009 16.010 56.867 1.00 43.88 359 GLY B N 1
ATOM 4568 C CA . GLY B 1 379 ? -3.498 16.208 55.503 1.00 43.22 359 GLY B CA 1
ATOM 4569 C C . GLY B 1 379 ? -4.355 17.457 55.423 1.00 42.79 359 GLY B C 1
ATOM 4570 O O . GLY B 1 379 ? -4.568 18.007 54.339 1.00 42.57 359 GLY B O 1
ATOM 4571 N N . PHE B 1 380 ? -4.839 17.907 56.580 1.00 42.19 360 PHE B N 1
ATOM 4572 C CA . PHE B 1 380 ? -5.678 19.095 56.646 1.00 41.64 360 PHE B CA 1
ATOM 4573 C C . PHE B 1 380 ? -5.128 20.171 57.575 1.00 41.03 360 PHE B C 1
ATOM 4574 O O . PHE B 1 380 ? -5.767 21.209 57.795 1.00 40.76 360 PHE B O 1
ATOM 4582 N N . ALA B 1 381 ? -3.940 19.919 58.105 1.00 40.33 361 ALA B N 1
ATOM 4583 C CA . ALA B 1 381 ? -3.236 20.906 58.906 1.00 40.24 361 ALA B CA 1
ATOM 4584 C C . ALA B 1 381 ? -2.980 22.181 58.108 1.00 40.42 361 ALA B C 1
ATOM 4585 O O . ALA B 1 381 ? -2.695 22.126 56.896 1.00 39.84 361 ALA B O 1
ATOM 4587 N N . PRO B 1 382 ? -3.044 23.340 58.795 1.00 40.46 362 PRO B N 1
ATOM 4588 C CA . PRO B 1 382 ? -2.833 24.624 58.132 1.00 40.23 362 PRO B CA 1
ATOM 4589 C C . PRO B 1 382 ? -1.520 24.653 57.360 1.00 39.92 362 PRO B C 1
ATOM 4590 O O . PRO B 1 382 ? -1.523 25.076 56.203 1.00 39.97 362 PRO B O 1
ATOM 4594 N N . GLU B 1 383 ? -0.422 24.213 57.982 1.00 39.42 363 GLU B N 1
ATOM 4595 C CA . GLU B 1 383 ? 0.885 24.322 57.340 1.00 39.89 363 GLU B CA 1
ATOM 4596 C C . GLU B 1 383 ? 1.036 23.426 56.097 1.00 39.66 363 GLU B C 1
ATOM 4597 O O . GLU B 1 383 ? 1.654 23.829 55.138 1.00 39.23 363 GLU B O 1
ATOM 4603 N N . GLU B 1 384 ? 0.430 22.242 56.129 1.00 39.75 364 GLU B N 1
ATOM 4604 C CA . GLU B 1 384 ? 0.385 21.351 54.980 1.00 40.04 364 GLU B CA 1
ATOM 4605 C C . GLU B 1 384 ? -0.294 21.985 53.761 1.00 39.80 364 GLU B C 1
ATOM 4606 O O . GLU B 1 384 ? 0.203 21.863 52.622 1.00 39.54 364 GLU B O 1
ATOM 4612 N N . ARG B 1 385 ? -1.415 22.659 53.988 1.00 39.46 365 ARG B N 1
ATOM 4613 C CA . ARG B 1 385 ? -2.162 23.239 52.877 1.00 39.54 365 ARG B CA 1
ATOM 4614 C C . ARG B 1 385 ? -1.441 24.466 52.334 1.00 39.73 365 ARG B C 1
ATOM 4615 O O . ARG B 1 385 ? -1.300 24.618 51.109 1.00 39.71 365 ARG B O 1
ATOM 4623 N N . MET B 1 386 ? -0.909 25.287 53.238 1.00 39.66 366 MET B N 1
ATOM 4624 C CA . MET B 1 386 ? -0.102 26.458 52.864 1.00 40.45 366 MET B CA 1
ATOM 4625 C C . MET B 1 386 ? 1.134 26.091 52.055 1.00 39.59 366 MET B C 1
ATOM 4626 O O . MET B 1 386 ? 1.512 26.816 51.117 1.00 39.74 366 MET B O 1
ATOM 4631 N N . SER B 1 387 ? 1.744 24.961 52.416 1.00 38.20 367 SER B N 1
ATOM 4632 C CA . SER B 1 387 ? 2.980 24.521 51.845 1.00 37.27 367 SER B CA 1
ATOM 4633 C C . SER B 1 387 ? 2.780 24.019 50.407 1.00 36.81 367 SER B C 1
ATOM 4634 O O . SER B 1 387 ? 3.571 24.319 49.517 1.00 36.28 367 SER B O 1
ATOM 4637 N N . PHE B 1 388 ? 1.707 23.267 50.202 1.00 36.20 368 PHE B N 1
ATOM 4638 C CA . PHE B 1 388 ? 1.333 22.733 48.904 1.00 35.60 368 PHE B CA 1
ATOM 4639 C C . PHE B 1 388 ? 0.920 23.884 47.989 1.00 36.13 368 PHE B C 1
ATOM 4640 O O . PHE B 1 388 ? 1.352 23.969 46.816 1.00 36.91 368 PHE B O 1
ATOM 4648 N N . ARG B 1 389 ? 0.125 24.806 48.507 1.00 35.97 369 ARG B N 1
ATOM 4649 C CA . ARG B 1 389 ? -0.224 25.968 47.692 1.00 36.28 369 ARG B CA 1
ATOM 4650 C C . ARG B 1 389 ? 1.050 26.701 47.275 1.00 35.95 369 ARG B C 1
ATOM 4651 O O . ARG B 1 389 ? 1.162 27.164 46.143 1.00 35.81 369 ARG B O 1
ATOM 4659 N N . GLU B 1 390 ? 2.009 26.782 48.196 1.00 35.72 370 GLU B N 1
ATOM 4660 C CA . GLU B 1 390 ? 3.244 27.507 47.980 1.00 35.78 370 GLU B CA 1
ATOM 4661 C C . GLU B 1 390 ? 4.074 26.793 46.898 1.00 35.88 370 GLU B C 1
ATOM 4662 O O . GLU B 1 390 ? 4.691 27.436 46.023 1.00 35.70 370 GLU B O 1
ATOM 4668 N N . THR B 1 391 ? 4.068 25.461 46.968 1.00 35.32 371 THR B N 1
ATOM 4669 C CA . THR B 1 391 ? 4.749 24.632 46.008 1.00 35.18 371 THR B CA 1
ATOM 4670 C C . THR B 1 391 ? 4.220 24.862 44.592 1.00 35.10 371 THR B C 1
ATOM 4671 O O . THR B 1 391 ? 5.013 25.094 43.700 1.00 35.21 371 THR B O 1
ATOM 4675 N N . MET B 1 392 ? 2.895 24.816 44.404 1.00 35.08 372 MET B N 1
ATOM 4676 C CA . MET B 1 392 ? 2.268 25.032 43.091 1.00 34.97 372 MET B CA 1
ATOM 4677 C C . MET B 1 392 ? 2.606 26.427 42.569 1.00 34.73 372 MET B C 1
ATOM 4678 O O . MET B 1 392 ? 2.828 26.643 41.360 1.00 34.33 372 MET B O 1
ATOM 4683 N N . GLN B 1 393 ? 2.675 27.372 43.499 1.00 34.57 373 GLN B N 1
ATOM 4684 C CA . GLN B 1 393 ? 3.042 28.723 43.149 1.00 34.72 373 GLN B CA 1
ATOM 4685 C C . GLN B 1 393 ? 4.521 28.877 42.771 1.00 34.06 373 GLN B C 1
ATOM 4686 O O . GLN B 1 393 ? 4.825 29.352 41.687 1.00 33.59 373 GLN B O 1
ATOM 4692 N N . ARG B 1 394 ? 5.438 28.459 43.643 1.00 34.00 374 ARG B N 1
ATOM 4693 C CA . ARG B 1 394 ? 6.855 28.630 43.336 1.00 34.18 374 ARG B CA 1
ATOM 4694 C C . ARG B 1 394 ? 7.345 27.811 42.124 1.00 33.79 374 ARG B C 1
ATOM 4695 O O . ARG B 1 394 ? 8.344 28.162 41.516 1.00 33.24 374 ARG B O 1
ATOM 4703 N N . THR B 1 395 ? 6.604 26.760 41.759 1.00 33.76 375 THR B N 1
ATOM 4704 C CA . THR B 1 395 ? 6.918 25.935 40.602 1.00 33.97 375 THR B CA 1
ATOM 4705 C C . THR B 1 395 ? 6.049 26.238 39.382 1.00 34.27 375 THR B C 1
ATOM 4706 O O . THR B 1 395 ? 6.161 25.574 38.353 1.00 34.83 375 THR B O 1
ATOM 4710 N N . ASN B 1 396 ? 5.156 27.209 39.496 1.00 34.31 376 ASN B N 1
ATOM 4711 C CA . ASN B 1 396 ? 4.272 27.554 38.394 1.00 34.42 376 ASN B CA 1
ATOM 4712 C C . ASN B 1 396 ? 3.501 26.322 37.850 1.00 33.93 376 ASN B C 1
ATOM 4713 O O . ASN B 1 396 ? 3.540 25.990 36.641 1.00 34.70 376 ASN B O 1
ATOM 4718 N N . SER B 1 397 ? 2.803 25.649 38.758 1.00 32.25 377 SER B N 1
ATOM 4719 C CA . SER B 1 397 ? 1.952 24.544 38.393 1.00 30.99 377 SER B CA 1
ATOM 4720 C C . SER B 1 397 ? 0.541 24.666 38.982 1.00 30.84 377 SER B C 1
ATOM 4721 O O . SER B 1 397 ? 0.270 25.506 39.826 1.00 29.74 377 SER B O 1
ATOM 4724 N N . VAL B 1 398 ? -0.342 23.787 38.520 1.00 30.41 378 VAL B N 1
ATOM 4725 C CA . VAL B 1 398 ? -1.736 23.812 38.888 1.00 30.47 378 VAL B CA 1
ATOM 4726 C C . VAL B 1 398 ? -2.212 22.390 39.186 1.00 30.98 378 VAL B C 1
ATOM 4727 O O . VAL B 1 398 ? -1.789 21.403 38.533 1.00 30.64 378 VAL B O 1
ATOM 4731 N N . ASP B 1 399 ? -3.048 22.312 40.221 1.00 30.78 379 ASP B N 1
ATOM 4732 C CA . ASP B 1 399 ? -3.870 21.158 40.512 1.00 30.91 379 ASP B CA 1
ATOM 4733 C C . ASP B 1 399 ? -4.873 21.011 39.377 1.00 30.85 379 ASP B C 1
ATOM 4734 O O . ASP B 1 399 ? -5.881 21.726 39.339 1.00 31.16 379 ASP B O 1
ATOM 4739 N N . ILE B 1 400 ? -4.619 20.096 38.453 1.00 30.89 380 ILE B N 1
ATOM 4740 C CA . ILE B 1 400 ? -5.374 20.127 37.197 1.00 31.14 380 ILE B CA 1
ATOM 4741 C C . ILE B 1 400 ? -6.835 19.801 37.414 1.00 31.55 380 ILE B C 1
ATOM 4742 O O . ILE B 1 400 ? -7.715 20.342 36.723 1.00 31.34 380 ILE B O 1
ATOM 4747 N N . PHE B 1 401 ? -7.104 18.946 38.399 1.00 32.31 381 PHE B N 1
ATOM 4748 C CA . PHE B 1 401 ? -8.489 18.632 38.726 1.00 33.24 381 PHE B CA 1
ATOM 4749 C C . PHE B 1 401 ? -9.288 19.893 39.044 1.00 33.77 381 PHE B C 1
ATOM 4750 O O . PHE B 1 401 ? -10.412 20.060 38.562 1.00 34.11 381 PHE B O 1
ATOM 4758 N N . ARG B 1 402 ? -8.698 20.796 39.817 1.00 34.41 382 ARG B N 1
ATOM 4759 C CA . ARG B 1 402 ? -9.414 21.998 40.232 1.00 35.19 382 ARG B CA 1
ATOM 4760 C C . ARG B 1 402 ? -9.373 23.120 39.216 1.00 36.29 382 ARG B C 1
ATOM 4761 O O . ARG B 1 402 ? -10.028 24.138 39.388 1.00 36.76 382 ARG B O 1
ATOM 4769 N N . GLN B 1 403 ? -8.619 22.940 38.142 1.00 37.13 383 GLN B N 1
ATOM 4770 C CA . GLN B 1 403 ? -8.766 23.845 37.025 1.00 37.90 383 GLN B CA 1
ATOM 4771 C C . GLN B 1 403 ? -9.952 23.416 36.158 1.00 37.63 383 GLN B C 1
ATOM 4772 O O . GLN B 1 403 ? -10.635 24.256 35.576 1.00 37.98 383 GLN B O 1
ATOM 4778 N N . LEU B 1 404 ? -10.197 22.114 36.068 1.00 37.17 384 LEU B N 1
ATOM 4779 C CA . LEU B 1 404 ? -11.301 21.608 35.263 1.00 36.77 384 LEU B CA 1
ATOM 4780 C C . LEU B 1 404 ? -12.630 21.629 36.021 1.00 37.16 384 LEU B C 1
ATOM 4781 O O . LEU B 1 404 ? -13.681 21.851 35.430 1.00 37.51 384 LEU B O 1
ATOM 4786 N N . TYR B 1 405 ? -12.581 21.400 37.325 1.00 37.11 385 TYR B N 1
ATOM 4787 C CA . TYR B 1 405 ? -13.791 21.321 38.122 1.00 37.44 385 TYR B CA 1
ATOM 4788 C C . TYR B 1 405 ? -13.621 22.107 39.431 1.00 38.27 385 TYR B C 1
ATOM 4789 O O . TYR B 1 405 ? -13.572 21.504 40.490 1.00 38.59 385 TYR B O 1
ATOM 4798 N N . PRO B 1 406 ? -13.551 23.457 39.368 1.00 39.14 386 PRO B N 1
ATOM 4799 C CA . PRO B 1 406 ? -13.023 24.223 40.510 1.00 39.95 386 PRO B CA 1
ATOM 4800 C C . PRO B 1 406 ? -13.914 24.180 41.746 1.00 41.54 386 PRO B C 1
ATOM 4801 O O . PRO B 1 406 ? -13.432 24.406 42.873 1.00 42.03 386 PRO B O 1
ATOM 4805 N N . GLN B 1 407 ? -15.194 23.866 41.523 1.00 42.55 387 GLN B N 1
ATOM 4806 C CA . GLN B 1 407 ? -16.218 23.918 42.547 1.00 43.34 387 GLN B CA 1
ATOM 4807 C C . GLN B 1 407 ? -16.858 22.561 42.813 1.00 43.53 387 GLN B C 1
ATOM 4808 O O . GLN B 1 407 ? -17.772 22.451 43.648 1.00 43.79 387 GLN B O 1
ATOM 4814 N N . ALA B 1 408 ? -16.403 21.532 42.104 1.00 43.36 388 ALA B N 1
ATOM 4815 C CA . ALA B 1 408 ? -17.039 20.226 42.206 1.00 43.71 388 ALA B CA 1
ATOM 4816 C C . ALA B 1 408 ? -16.814 19.575 43.577 1.00 44.00 388 ALA B C 1
ATOM 4817 O O . ALA B 1 408 ? -15.818 19.837 44.250 1.00 43.72 388 ALA B O 1
ATOM 4819 N N . GLY B 1 409 ? -17.764 18.745 43.987 1.00 44.62 389 GLY B N 1
ATOM 4820 C CA . GLY B 1 409 ? -17.734 18.107 45.301 1.00 45.14 389 GLY B CA 1
ATOM 4821 C C . GLY B 1 409 ? -19.082 17.487 45.628 1.00 45.46 389 GLY B C 1
ATOM 4822 O O . GLY B 1 409 ? -20.127 18.022 45.230 1.00 45.55 389 GLY B O 1
ATOM 4823 N N . PRO B 1 410 ? -19.075 16.362 46.373 1.00 45.52 390 PRO B N 1
ATOM 4824 C CA . PRO B 1 410 ? -17.873 15.774 46.979 1.00 45.29 390 PRO B CA 1
ATOM 4825 C C . PRO B 1 410 ? -17.129 14.846 46.022 1.00 45.25 390 PRO B C 1
ATOM 4826 O O . PRO B 1 410 ? -17.736 13.937 45.437 1.00 45.58 390 PRO B O 1
ATOM 4830 N N . VAL B 1 411 ? -15.831 15.091 45.858 1.00 44.83 391 VAL B N 1
ATOM 4831 C CA . VAL B 1 411 ? -14.968 14.244 45.042 1.00 44.43 391 VAL B CA 1
ATOM 4832 C C . VAL B 1 411 ? -13.783 13.823 45.879 1.00 44.15 391 VAL B C 1
ATOM 4833 O O . VAL B 1 411 ? -12.926 14.652 46.205 1.00 44.17 391 VAL B O 1
ATOM 4837 N N . TYR B 1 412 ? -13.731 12.535 46.215 1.00 43.85 392 TYR B N 1
ATOM 4838 C CA . TYR B 1 412 ? -12.658 11.983 47.042 1.00 43.41 392 TYR B CA 1
ATOM 4839 C C . TYR B 1 412 ? -11.872 10.885 46.320 1.00 43.57 392 TYR B C 1
ATOM 4840 O O . TYR B 1 412 ? -12.339 10.322 45.322 1.00 43.42 392 TYR B O 1
ATOM 4849 N N . SER B 1 413 ? -10.674 10.602 46.826 1.00 43.52 393 SER B N 1
ATOM 4850 C CA . SER B 1 413 ? -9.831 9.545 46.297 1.00 43.92 393 SER B CA 1
ATOM 4851 C C . SER B 1 413 ? -9.439 8.616 47.421 1.00 44.31 393 SER B C 1
ATOM 4852 O O . SER B 1 413 ? -8.836 7.575 47.191 1.00 43.78 393 SER B O 1
ATOM 4855 N N . PHE B 1 414 ? -9.783 9.020 48.638 1.00 45.29 394 PHE B N 1
ATOM 4856 C CA . PHE B 1 414 ? -9.451 8.267 49.825 1.00 46.51 394 PHE B CA 1
ATOM 4857 C C . PHE B 1 414 ? -10.592 8.208 50.846 1.00 47.66 394 PHE B C 1
ATOM 4858 O O . PHE B 1 414 ? -11.330 9.177 51.035 1.00 47.71 394 PHE B O 1
ATOM 4866 N N . TRP B 1 415 ? -10.718 7.056 51.502 1.00 49.04 395 TRP B N 1
ATOM 4867 C CA . TRP B 1 415 ? -11.717 6.834 52.537 1.00 50.41 395 TRP B CA 1
ATOM 4868 C C . TRP B 1 415 ? -11.145 5.978 53.669 1.00 51.77 395 TRP B C 1
ATOM 4869 O O . TRP B 1 415 ? -10.783 4.806 53.469 1.00 51.79 395 TRP B O 1
ATOM 4880 N N . SER B 1 416 ? -11.077 6.567 54.860 1.00 53.53 396 SER B N 1
ATOM 4881 C CA . SER B 1 416 ? -10.491 5.910 56.031 1.00 55.49 396 SER B CA 1
ATOM 4882 C C . SER B 1 416 ? -11.213 4.610 56.403 1.00 56.97 396 SER B C 1
ATOM 4883 O O . SER B 1 416 ? -12.443 4.579 56.489 1.00 57.09 396 SER B O 1
ATOM 4886 N N . GLN B 1 417 ? -10.443 3.542 56.614 1.00 58.99 397 GLN B N 1
ATOM 4887 C CA . GLN B 1 417 ? -10.996 2.238 57.025 1.00 61.03 397 GLN B CA 1
ATOM 4888 C C . GLN B 1 417 ? -11.261 2.124 58.529 1.00 61.93 397 GLN B C 1
ATOM 4889 O O . GLN B 1 417 ? -11.972 1.228 58.966 1.00 61.71 397 GLN B O 1
ATOM 4895 N N . ARG B 1 418 ? -10.666 3.037 59.295 1.00 63.44 398 ARG B N 1
ATOM 4896 C CA . ARG B 1 418 ? -10.915 3.209 60.732 1.00 64.80 398 ARG B CA 1
ATOM 4897 C C . ARG B 1 418 ? -12.373 3.596 60.994 1.00 65.11 398 ARG B C 1
ATOM 4898 O O . ARG B 1 418 ? -12.938 3.235 62.021 1.00 65.43 398 ARG B O 1
ATOM 4906 N N . ILE B 1 419 ? -12.967 4.343 60.068 1.00 65.56 399 ILE B N 1
ATOM 4907 C CA . ILE B 1 419 ? -14.420 4.496 60.004 1.00 65.94 399 ILE B CA 1
ATOM 4908 C C . ILE B 1 419 ? -14.919 3.595 58.870 1.00 66.40 399 ILE B C 1
ATOM 4909 O O . ILE B 1 419 ? -14.118 2.947 58.202 1.00 66.58 399 ILE B O 1
ATOM 4914 N N . ASN B 1 420 ? -16.226 3.523 58.657 1.00 66.81 400 ASN B N 1
ATOM 4915 C CA . ASN B 1 420 ? -16.732 2.783 57.510 1.00 67.29 400 ASN B CA 1
ATOM 4916 C C . ASN B 1 420 ? -16.919 3.805 56.399 1.00 67.38 400 ASN B C 1
ATOM 4917 O O . ASN B 1 420 ? -18.037 4.070 55.946 1.00 67.62 400 ASN B O 1
ATOM 4922 N N . GLY B 1 421 ? -15.794 4.381 55.983 1.00 67.25 401 GLY B N 1
ATOM 4923 C CA . GLY B 1 421 ? -15.765 5.581 55.166 1.00 66.81 401 GLY B CA 1
ATOM 4924 C C . GLY B 1 421 ? -16.293 5.438 53.761 1.00 66.56 401 GLY B C 1
ATOM 4925 O O . GLY B 1 421 ? -17.108 6.250 53.325 1.00 66.78 401 GLY B O 1
ATOM 4926 N N . ARG B 1 422 ? -15.837 4.408 53.054 1.00 66.08 402 ARG B N 1
ATOM 4927 C CA . ARG B 1 422 ? -16.159 4.240 51.637 1.00 65.64 402 ARG B CA 1
ATOM 4928 C C . ARG B 1 422 ? -17.673 4.170 51.304 1.00 65.57 402 ARG B C 1
ATOM 4929 O O . ARG B 1 422 ? -18.168 5.006 50.535 1.00 65.78 402 ARG B O 1
ATOM 4937 N N . PRO B 1 423 ? -18.412 3.187 51.873 1.00 65.23 403 PRO B N 1
ATOM 4938 C CA . PRO B 1 423 ? -19.860 3.123 51.585 1.00 64.86 403 PRO B CA 1
ATOM 4939 C C . PRO B 1 423 ? -20.643 4.409 51.890 1.00 64.40 403 PRO B C 1
ATOM 4940 O O . PRO B 1 423 ? -21.609 4.712 51.192 1.00 64.29 403 PRO B O 1
ATOM 4944 N N . ARG B 1 424 ? -20.211 5.157 52.904 1.00 63.83 404 ARG B N 1
ATOM 4945 C CA . ARG B 1 424 ? -20.893 6.384 53.335 1.00 63.29 404 ARG B CA 1
ATOM 4946 C C . ARG B 1 424 ? -20.307 7.632 52.648 1.00 62.40 404 ARG B C 1
ATOM 4947 O O . ARG B 1 424 ? -20.712 8.769 52.925 1.00 62.37 404 ARG B O 1
ATOM 4955 N N . ASN B 1 425 ? -19.356 7.383 51.746 1.00 61.20 405 ASN B N 1
ATOM 4956 C CA . ASN B 1 425 ? -18.659 8.401 50.953 1.00 59.75 405 ASN B CA 1
ATOM 4957 C C . ASN B 1 425 ? -18.207 9.669 51.690 1.00 58.93 405 ASN B C 1
ATOM 4958 O O . ASN B 1 425 ? -18.303 10.789 51.173 1.00 58.73 405 ASN B O 1
ATOM 4963 N N . LEU B 1 426 ? -17.711 9.481 52.906 1.00 57.79 406 LEU B N 1
ATOM 4964 C CA . LEU B 1 426 ? -17.049 10.565 53.617 1.00 56.63 406 LEU B CA 1
ATOM 4965 C C . LEU B 1 426 ? -15.528 10.322 53.676 1.00 55.27 406 LEU B C 1
ATOM 4966 O O . LEU B 1 426 ? -15.015 9.515 54.464 1.00 55.14 406 LEU B O 1
ATOM 4971 N N . GLY B 1 427 ? -14.833 11.019 52.780 1.00 53.47 407 GLY B N 1
ATOM 4972 C CA . GLY B 1 427 ? -13.411 10.837 52.568 1.00 51.09 407 GLY B CA 1
ATOM 4973 C C . GLY B 1 427 ? -12.670 12.108 52.206 1.00 49.23 407 GLY B C 1
ATOM 4974 O O . GLY B 1 427 ? -13.138 13.223 52.441 1.00 48.98 407 GLY B O 1
ATOM 4975 N N . TRP B 1 428 ? -11.491 11.915 51.638 1.00 47.47 408 TRP B N 1
ATOM 4976 C CA . TRP B 1 428 ? -10.550 12.991 51.364 1.00 45.41 408 TRP B CA 1
ATOM 4977 C C . TRP B 1 428 ? -10.104 12.893 49.918 1.00 44.08 408 TRP B C 1
ATOM 4978 O O . TRP B 1 428 ? -10.013 11.804 49.336 1.00 43.92 408 TRP B O 1
ATOM 4989 N N . ARG B 1 429 ? -9.803 14.043 49.348 1.00 42.55 409 ARG B N 1
ATOM 4990 C CA . ARG B 1 429 ? -9.148 14.082 48.056 1.00 41.28 409 ARG B CA 1
ATOM 4991 C C . ARG B 1 429 ? -7.652 14.297 48.309 1.00 40.34 409 ARG B C 1
ATOM 4992 O O . ARG B 1 429 ? -7.195 15.422 48.504 1.00 40.11 409 ARG B O 1
ATOM 5000 N N . LEU B 1 430 ? -6.904 13.201 48.335 1.00 39.00 410 LEU B N 1
ATOM 5001 C CA . LEU B 1 430 ? -5.491 13.242 48.672 1.00 38.09 410 LEU B CA 1
ATOM 5002 C C . LEU B 1 430 ? -4.605 12.960 47.462 1.00 37.51 410 LEU B C 1
ATOM 5003 O O . LEU B 1 430 ? -3.382 13.106 47.537 1.00 37.17 410 LEU B O 1
ATOM 5008 N N . ASP B 1 431 ? -5.233 12.608 46.343 1.00 36.88 411 ASP B N 1
ATOM 5009 C CA . ASP B 1 431 ? -4.505 12.201 45.144 1.00 36.62 411 ASP B CA 1
ATOM 5010 C C . ASP B 1 431 ? -4.642 13.201 43.985 1.00 35.90 411 ASP B C 1
ATOM 5011 O O . ASP B 1 431 ? -5.737 13.641 43.666 1.00 35.67 411 ASP B O 1
ATOM 5016 N N . TYR B 1 432 ? -3.513 13.544 43.361 1.00 34.82 412 TYR B N 1
ATOM 5017 C CA . TYR B 1 432 ? -3.459 14.679 42.445 1.00 33.81 412 TYR B CA 1
ATOM 5018 C C . TYR B 1 432 ? -2.667 14.434 41.193 1.00 33.13 412 TYR B C 1
ATOM 5019 O O . TYR B 1 432 ? -1.821 13.546 41.135 1.00 33.17 412 TYR B O 1
ATOM 5028 N N . PHE B 1 433 ? -2.962 15.259 40.197 1.00 32.32 413 PHE B N 1
ATOM 5029 C CA . PHE B 1 433 ? -2.064 15.544 39.107 1.00 31.07 413 PHE B CA 1
ATOM 5030 C C . PHE B 1 433 ? -1.818 17.044 39.152 1.00 30.86 413 PHE B C 1
ATOM 5031 O O . PHE B 1 433 ? -2.713 17.849 38.831 1.00 30.74 413 PHE B O 1
ATOM 5039 N N . VAL B 1 434 ? -0.607 17.415 39.556 1.00 30.41 414 VAL B N 1
ATOM 5040 C CA . VAL B 1 434 ? -0.164 18.802 39.539 1.00 29.93 414 VAL B CA 1
ATOM 5041 C C . VAL B 1 434 ? 0.734 19.000 38.326 1.00 30.57 414 VAL B C 1
ATOM 5042 O O . VAL B 1 434 ? 1.767 18.318 38.163 1.00 30.78 414 VAL B O 1
ATOM 5046 N N . VAL B 1 435 ? 0.355 19.964 37.493 1.00 30.72 415 VAL B N 1
ATOM 5047 C CA . VAL B 1 435 ? 0.869 20.086 36.137 1.00 30.32 415 VAL B CA 1
ATOM 5048 C C . VAL B 1 435 ? 1.440 21.485 35.902 1.00 30.24 415 VAL B C 1
ATOM 5049 O O . VAL B 1 435 ? 0.816 22.470 36.301 1.00 30.28 415 VAL B O 1
ATOM 5053 N N . SER B 1 436 ? 2.624 21.576 35.280 1.00 29.80 416 SER B N 1
ATOM 5054 C CA . SER B 1 436 ? 3.163 22.858 34.825 1.00 29.82 416 SER B CA 1
ATOM 5055 C C . SER B 1 436 ? 2.050 23.661 34.166 1.00 29.93 416 SER B C 1
ATOM 5056 O O . SER B 1 436 ? 1.291 23.116 33.374 1.00 29.41 416 SER B O 1
ATOM 5059 N N . SER B 1 437 ? 1.959 24.955 34.469 1.00 30.39 417 SER B N 1
ATOM 5060 C CA . SER B 1 437 ? 0.964 25.809 33.818 1.00 31.20 417 SER B CA 1
ATOM 5061 C C . SER B 1 437 ? 0.972 25.691 32.328 1.00 31.26 417 SER B C 1
ATOM 5062 O O . SER B 1 437 ? -0.075 25.678 31.717 1.00 31.90 417 SER B O 1
ATOM 5065 N N . ARG B 1 438 ? 2.145 25.624 31.724 1.00 31.64 418 ARG B N 1
ATOM 5066 C CA . ARG B 1 438 ? 2.197 25.605 30.275 1.00 31.99 418 ARG B CA 1
ATOM 5067 C C . ARG B 1 438 ? 1.630 24.307 29.661 1.00 32.94 418 ARG B C 1
ATOM 5068 O O . ARG B 1 438 ? 1.381 24.242 28.452 1.00 33.55 418 ARG B O 1
ATOM 5076 N N . LEU B 1 439 ? 1.405 23.287 30.496 1.00 33.59 419 LEU B N 1
ATOM 5077 C CA . LEU B 1 439 ? 0.848 22.000 30.051 1.00 34.07 419 LEU B CA 1
ATOM 5078 C C . LEU B 1 439 ? -0.657 21.868 30.299 1.00 34.19 419 LEU B C 1
ATOM 5079 O O . LEU B 1 439 ? -1.307 20.937 29.776 1.00 33.66 419 LEU B O 1
ATOM 5084 N N . ALA B 1 440 ? -1.193 22.758 31.131 1.00 34.52 420 ALA B N 1
ATOM 5085 C CA . ALA B 1 440 ? -2.603 22.687 31.580 1.00 35.03 420 ALA B CA 1
ATOM 5086 C C . ALA B 1 440 ? -3.617 22.646 30.418 1.00 35.52 420 ALA B C 1
ATOM 5087 O O . ALA B 1 440 ? -4.528 21.816 30.410 1.00 35.95 420 ALA B O 1
ATOM 5089 N N . SER B 1 441 ? -3.425 23.502 29.420 1.00 35.92 421 SER B N 1
ATOM 50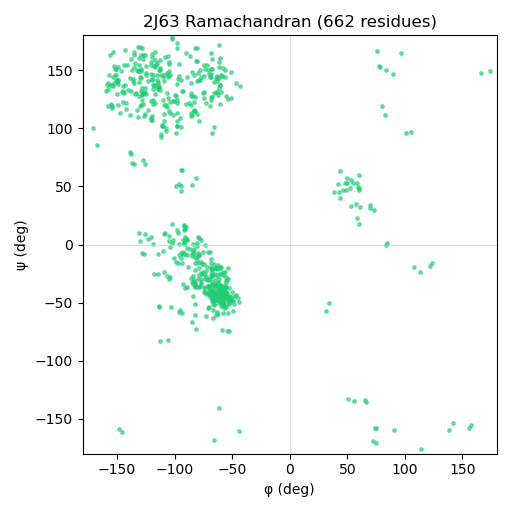90 C CA . SER B 1 441 ? -4.290 23.532 28.236 1.00 36.52 421 SER B CA 1
ATOM 5091 C C . SER B 1 441 ? -4.370 22.208 27.462 1.00 36.59 421 SER B C 1
ATOM 5092 O O . SER B 1 441 ? -5.374 21.954 26.784 1.00 37.30 421 SER B O 1
ATOM 5095 N N . TYR B 1 442 ? -3.326 21.382 27.553 1.00 36.16 422 TYR B N 1
ATOM 5096 C CA . TYR B 1 442 ? -3.265 20.103 26.845 1.00 35.68 422 TYR B CA 1
ATOM 5097 C C . TYR B 1 442 ? -4.060 19.000 27.523 1.00 34.83 422 TYR B C 1
ATOM 5098 O O . TYR B 1 442 ? -4.238 17.917 26.962 1.00 34.63 422 TYR B O 1
ATOM 5107 N N . VAL B 1 443 ? -4.534 19.263 28.726 1.00 34.03 423 VAL B N 1
ATOM 5108 C CA . VAL B 1 443 ? -5.201 18.227 29.484 1.00 33.70 423 VAL B CA 1
ATOM 5109 C C . VAL B 1 443 ? -6.674 18.201 29.142 1.00 33.75 423 VAL B C 1
ATOM 5110 O O . VAL B 1 443 ? -7.386 19.190 29.333 1.00 33.75 423 VAL B O 1
ATOM 5114 N N . VAL B 1 444 ? -7.137 17.052 28.660 1.00 33.67 424 VAL B N 1
ATOM 5115 C CA . VAL B 1 444 ? -8.508 16.941 28.182 1.00 33.12 424 VAL B CA 1
ATOM 5116 C C . VAL B 1 444 ? -9.449 16.678 29.334 1.00 33.26 424 VAL B C 1
ATOM 5117 O O . VAL B 1 444 ? -10.519 17.275 29.415 1.00 32.96 424 VAL B O 1
ATOM 5121 N N . ASP B 1 445 ? -9.060 15.771 30.214 1.00 33.38 425 ASP B N 1
ATOM 5122 C CA . ASP B 1 445 ? -9.861 15.489 31.393 1.00 34.06 425 ASP B CA 1
ATOM 5123 C C . ASP B 1 445 ? -9.029 14.902 32.528 1.00 34.13 425 ASP B C 1
ATOM 5124 O O . ASP B 1 445 ? -7.897 14.437 32.325 1.00 33.77 425 ASP B O 1
ATOM 5129 N N . CYS B 1 446 ? -9.605 14.941 33.725 1.00 34.34 426 CYS B N 1
ATOM 5130 C CA . CYS B 1 446 ? -8.970 14.432 34.930 1.00 34.25 426 CYS B CA 1
ATOM 5131 C C . CYS B 1 446 ? -10.056 14.063 35.900 1.00 34.44 426 CYS B C 1
ATOM 5132 O O . CYS B 1 446 ? -10.810 14.925 36.332 1.00 34.34 426 CYS B O 1
ATOM 5135 N N . PHE B 1 447 ? -10.140 12.787 36.254 1.00 34.78 427 PHE B N 1
ATOM 5136 C CA . PHE B 1 447 ? -11.292 12.287 37.025 1.00 35.05 427 PHE B CA 1
ATOM 5137 C C . PHE B 1 447 ? -10.898 11.130 37.926 1.00 36.01 427 PHE B C 1
ATOM 5138 O O . PHE B 1 447 ? -9.926 10.420 37.640 1.00 36.54 427 PHE B O 1
ATOM 5146 N N . PRO B 1 448 ? -11.628 10.944 39.035 1.00 36.91 428 PRO B N 1
ATOM 5147 C CA . PRO B 1 448 ? -11.352 9.777 39.858 1.00 37.77 428 PRO B CA 1
ATOM 5148 C C . PRO B 1 448 ? -12.049 8.549 39.296 1.00 39.10 428 PRO B C 1
ATOM 5149 O O . PRO B 1 448 ? -12.898 8.672 38.398 1.00 39.25 428 PRO B O 1
ATOM 5153 N N . MET B 1 449 ? -11.695 7.378 39.829 1.00 40.20 429 MET B N 1
ATOM 5154 C CA . MET B 1 449 ? -12.278 6.120 39.400 1.00 41.20 429 MET B CA 1
ATOM 5155 C C . MET B 1 449 ? -12.802 5.364 40.615 1.00 42.08 429 MET B C 1
ATOM 5156 O O . MET B 1 449 ? -12.235 4.341 41.000 1.00 42.40 429 MET B O 1
ATOM 5161 N N . PRO B 1 450 ? -13.917 5.838 41.201 1.00 43.05 430 PRO B N 1
ATOM 5162 C CA . PRO B 1 450 ? -14.346 5.398 42.537 1.00 43.45 430 PRO B CA 1
ATOM 5163 C C . PRO B 1 450 ? -14.810 3.948 42.610 1.00 43.83 430 PRO B C 1
ATOM 5164 O O . PRO B 1 450 ? -14.919 3.400 43.711 1.00 44.14 430 PRO B O 1
ATOM 5168 N N . THR B 1 451 ? -15.092 3.320 41.472 1.00 44.30 431 THR B N 1
ATOM 5169 C CA . THR B 1 451 ? -15.568 1.927 41.523 1.00 45.02 431 THR B CA 1
ATOM 5170 C C . THR B 1 451 ? -14.431 0.906 41.541 1.00 45.25 431 THR B C 1
ATOM 5171 O O . THR B 1 451 ? -14.684 -0.296 41.641 1.00 45.45 431 THR B O 1
ATOM 5175 N N . VAL B 1 452 ? -13.186 1.374 41.437 1.00 45.29 432 VAL B N 1
ATOM 5176 C CA . VAL B 1 452 ? -12.037 0.465 41.472 1.00 45.26 432 VAL B CA 1
ATOM 5177 C C . VAL B 1 452 ? -11.598 0.179 42.918 1.00 45.64 432 VAL B C 1
ATOM 5178 O O . VAL B 1 452 ? -11.074 1.060 43.609 1.00 45.55 432 VAL B O 1
ATOM 5182 N N . MET B 1 453 ? -11.832 -1.065 43.347 1.00 45.87 433 MET B N 1
ATOM 5183 C CA . MET B 1 453 ? -11.682 -1.499 44.746 1.00 46.03 433 MET B CA 1
ATOM 5184 C C . MET B 1 453 ? -10.345 -2.191 45.019 1.00 45.57 433 MET B C 1
ATOM 5185 O O . MET B 1 453 ? -9.605 -2.527 44.089 1.00 45.70 433 MET B O 1
ATOM 5190 N N . GLY B 1 454 ? -10.048 -2.403 46.301 1.00 44.99 434 GLY B N 1
ATOM 5191 C CA . GLY B 1 454 ? -8.854 -3.137 46.720 1.00 44.21 434 GLY B CA 1
ATOM 5192 C C . GLY B 1 454 ? -7.941 -2.363 47.657 1.00 43.91 434 GLY B C 1
ATOM 5193 O O . GLY B 1 454 ? -7.068 -2.936 48.321 1.00 44.16 434 GLY B O 1
ATOM 5194 N N . SER B 1 455 ? -8.144 -1.053 47.708 1.00 43.40 435 SER B N 1
ATOM 5195 C CA . SER B 1 455 ? -7.328 -0.151 48.505 1.00 42.81 435 SER B CA 1
ATOM 5196 C C . SER B 1 455 ? -8.242 0.816 49.231 1.00 42.35 435 SER B C 1
ATOM 5197 O O . SER B 1 455 ? -9.417 0.921 48.900 1.00 42.48 435 SER B O 1
ATOM 5200 N N . ASP B 1 456 ? -7.727 1.529 50.220 1.00 42.03 436 ASP B N 1
ATOM 5201 C CA . ASP B 1 456 ? -8.504 2.626 50.788 1.00 42.38 436 ASP B CA 1
ATOM 5202 C C . ASP B 1 456 ? -8.447 3.889 49.888 1.00 41.93 436 ASP B C 1
ATOM 5203 O O . ASP B 1 456 ? -9.179 4.859 50.109 1.00 41.91 436 ASP B O 1
ATOM 5208 N N . HIS B 1 457 ? -7.581 3.859 48.875 1.00 41.06 437 HIS B N 1
ATOM 5209 C CA . HIS B 1 457 ? -7.538 4.891 47.849 1.00 40.33 437 HIS B CA 1
ATOM 5210 C C . HIS B 1 457 ? -8.119 4.321 46.546 1.00 39.68 437 HIS B C 1
ATOM 5211 O O . HIS B 1 457 ? -7.975 3.121 46.280 1.00 39.73 437 HIS B O 1
ATOM 5218 N N . CYS B 1 458 ? -8.763 5.173 45.744 1.00 38.53 438 CYS B N 1
ATOM 5219 C CA . CYS B 1 458 ? -9.137 4.805 44.376 1.00 37.84 438 CYS B CA 1
ATOM 5220 C C . CYS B 1 458 ? -8.190 5.510 43.420 1.00 37.24 438 CYS B C 1
ATOM 5221 O O . CYS B 1 458 ? -7.612 6.528 43.772 1.00 37.39 438 CYS B O 1
ATOM 5224 N N . PRO B 1 459 ? -8.034 4.979 42.204 1.00 36.55 439 PRO B N 1
ATOM 5225 C CA . PRO B 1 459 ? -7.156 5.626 41.240 1.00 35.94 439 PRO B CA 1
ATOM 5226 C C . PRO B 1 459 ? -7.695 6.978 40.764 1.00 35.74 439 PRO B C 1
ATOM 5227 O O . PRO B 1 459 ? -8.881 7.259 40.903 1.00 35.63 439 PRO B O 1
ATOM 5231 N N . PHE B 1 460 ? -6.813 7.814 40.228 1.00 35.50 440 PHE B N 1
ATOM 5232 C CA . PHE B 1 460 ? -7.214 9.040 39.566 1.00 35.54 440 PHE B CA 1
ATOM 5233 C C . PHE B 1 460 ? -6.645 8.968 38.148 1.00 35.88 440 PHE B C 1
ATOM 5234 O O . PHE B 1 460 ? -5.522 8.470 37.975 1.00 35.68 440 PHE B O 1
ATOM 5242 N N . GLN B 1 461 ? -7.410 9.431 37.145 1.00 36.08 441 GLN B N 1
ATOM 5243 C CA . GLN B 1 461 ? -6.989 9.335 35.735 1.00 36.58 441 GLN B CA 1
ATOM 5244 C C . GLN B 1 461 ? -6.897 10.712 35.091 1.00 37.31 441 GLN B C 1
ATOM 5245 O O . GLN B 1 461 ? -7.583 11.656 35.502 1.00 37.66 441 GLN B O 1
ATOM 5251 N N . MET B 1 462 ? -6.063 10.802 34.058 1.00 37.65 442 MET B N 1
ATOM 5252 C CA . MET B 1 462 ? -5.781 12.041 33.369 1.00 38.38 442 MET B CA 1
ATOM 5253 C C . MET B 1 462 ? -5.460 11.774 31.901 1.00 37.68 442 MET B C 1
ATOM 5254 O O . MET B 1 462 ? -4.732 10.819 31.575 1.00 37.22 442 MET B O 1
ATOM 5259 N N . TRP B 1 463 ? -5.991 12.628 31.024 1.00 37.26 443 TRP B N 1
ATOM 5260 C CA . TRP B 1 463 ? -5.767 12.523 29.587 1.00 37.27 443 TRP B CA 1
ATOM 5261 C C . TRP B 1 463 ? -4.978 13.716 29.087 1.00 36.92 443 TRP B C 1
ATOM 5262 O O . TRP B 1 463 ? -5.293 14.836 29.438 1.00 37.08 443 TRP B O 1
ATOM 5273 N N . MET B 1 464 ? -3.971 13.488 28.252 1.00 36.99 444 MET B N 1
ATOM 5274 C CA . MET B 1 464 ? -3.203 14.599 27.691 1.00 37.73 444 MET B CA 1
ATOM 5275 C C . MET B 1 464 ? -3.074 14.558 26.168 1.00 37.61 444 MET B C 1
ATOM 5276 O O . MET B 1 464 ? -2.603 13.578 25.610 1.00 37.89 444 MET B O 1
ATOM 5281 N N . ARG B 1 465 ? -3.481 15.634 25.510 1.00 37.89 445 ARG B N 1
ATOM 5282 C CA . ARG B 1 465 ? -3.315 15.779 24.069 1.00 38.77 445 ARG B CA 1
ATOM 5283 C C . ARG B 1 465 ? -1.848 15.926 23.693 1.00 39.49 445 ARG B C 1
ATOM 5284 O O . ARG B 1 465 ? -1.079 16.508 24.441 1.00 39.79 445 ARG B O 1
ATOM 5292 N N . HIS B 1 466 ? -1.467 15.404 22.532 1.00 40.46 446 HIS B N 1
ATOM 5293 C CA . HIS B 1 466 ? -0.100 15.567 22.019 1.00 41.59 446 HIS B CA 1
ATOM 5294 C C . HIS B 1 466 ? -0.061 15.654 20.476 1.00 42.70 446 HIS B C 1
ATOM 5295 O O . HIS B 1 466 ? -0.890 15.042 19.795 1.00 42.47 446 HIS B O 1
ATOM 5302 N N . PRO B 1 467 ? 0.931 16.401 19.937 1.00 43.62 447 PRO B N 1
ATOM 5303 C CA . PRO B 1 467 ? 1.031 16.803 18.528 1.00 44.44 447 PRO B CA 1
ATOM 5304 C C . PRO B 1 467 ? 1.896 15.880 17.666 1.00 44.91 447 PRO B C 1
ATOM 5305 O O . PRO B 1 467 ? 1.691 14.664 17.677 1.00 46.12 447 PRO B O 1
#

InterPro domains:
  IPR004808 AP endonuclease 1 [PS51435] (130-446)
  IPR004808 AP endonuclease 1 [PTHR22748] (127-442)
  IPR004808 AP endonuclease 1 [TIGR00633] (131-441)
  IPR005135 Endonuclease/exonuclease/phosphatase [PF03372] (133-437)
  IPR020847 AP endonuclease 1, binding site [PS00726] (160-169)
  IPR020848 AP endonuclease 1, conserved site [PS00728] (405-416)
  IPR036691 Endonuclease/exonuclease/phosphatase superfamily [G3DSA:3.60.10.10] (90-447)
  IPR036691 Endonuclease/exonuclease/phosphatase superfamily [SSF56219] (131-441)

Radius of gyration: 40.74 Å; Cα contacts (8 Å, |Δi|>4): 1501; chains: 2; bounding box: 104×57×88 Å

Organism: Leishmania major (NCBI:txid5664)

Solvent-accessible surface area: 29200 Å² total; per-residue (Å²): 201,48,88,84,124,0,90,67,45,15,94,56,136,66,42,97,155,84,13,55,72,98,20,86,108,51,124,68,164,19,80,95,102,64,42,38,106,66,136,19,21,15,2,1,1,4,0,1,34,7,0,71,43,9,20,172,191,84,69,49,17,2,127,62,16,3,131,83,26,139,0,6,0,0,2,0,0,29,1,67,0,18,73,101,62,66,122,64,7,67,101,39,12,78,15,144,43,30,47,40,16,21,4,20,2,58,96,101,148,32,58,2,0,0,0,0,0,6,36,45,76,44,0,48,139,39,9,82,10,71,1,1,48,0,57,40,60,21,71,185,144,54,46,48,92,36,28,105,28,0,6,0,0,0,0,4,4,11,69,92,75,178,88,24,40,8,0,1,0,0,0,17,3,7,48,0,4,157,60,20,96,115,13,58,93,4,35,136,53,8,13,49,40,2,32,93,0,0,112,68,0,14,43,40,0,36,127,81,34,109,120,28,37,17,0,0,0,11,0,0,1,2,10,1,0,10,62,28,19,0,7,46,44,43,71,42,5,84,42,2,2,88,54,27,2,0,0,4,18,0,17,61,8,6,98,76,3,26,126,161,5,86,8,32,9,0,2,12,100,29,20,61,66,6,4,71,10,8,0,33,7,28,154,205,65,106,2,50,107,154,65,38,0,19,0,10,2,1,1,0,0,0,44,55,0,13,78,44,9,25,1,0,5,12,24,66,116,31,120,53,15,31,7,1,0,2,1,0,2,6,110,44,141,199,59,78,85,132,0,92,64,48,14,81,61,171,75,50,88,164,90,16,50,73,106,20,84,108,57,123,65,155,17,92,99,107,75,35,43,104,79,156,24,18,22,2,1,1,2,0,1,34,0,0,81,36,8,16,183,194,82,64,50,17,1,122,62,17,4,133,84,25,139,0,5,1,0,2,0,0,30,0,53,6,29,73,99,65,67,121,64,8,57,108,47,10,75,18,140,44,31,45,42,13,18,4,20,1,55,90,106,146,36,57,4,0,0,0,0,0,7,41,49,69,45,0,46,155,39,5,71,4,74,3,1,50,0,59,41,58,22,66,189,157,65,62,48,91,36,29,107,24,0,6,0,0,0,1,5,1,7,66,84,55,174,87,20,44,4,0,1,0,0,0,20,3,5,42,0,2,148,61,22,96,112,14,53,90,3,36,136,55,8,11,50,39,2,40,90,0,0,106,62,0,20,44,36,0,41,128,85,36,105,120,25,22,19,0,0,0,10,0,0,1,2,8,1,0,11,64,27,20,0,7,44,53,50,69,50,9,85,54,4,2,92,56,24,3,0,0,6,13,0,17,65,9,6,94,76,3,26,132,160,6,90,7,32,11,1,2,11,104,29,17,65,65,6,4,76,5,9,0,30,7,26,150,196,66,103,2,51,112,155,74,37,0,20,0,11,1,2,2,0,0,0,42,48,0,12,73,36,10,41,0,0,6,11,26,67,117,33,120,51,13,28,8,1,0,1,0,0,2,2,102,42,138

B-factor: mean 44.21, std 11.9, range [11.96, 81.35]